Protein 2DQW (pdb70)

Nearest PDB structures (foldseek):
  2dqw-assembly1_A  TM=1.004E+00  e=1.403E-51  Thermus thermophilus HB8
  2dzb-assembly1_A  TM=1.001E+00  e=1.420E-49  Thermus thermophilus
  2dza-assembly1_A  TM=9.968E-01  e=5.508E-48  Thermus thermophilus HB8
  2dza-assembly1_B  TM=9.885E-01  e=6.063E-47  Thermus thermophilus HB8
  2dqw-assembly1_B  TM=9.694E-01  e=1.545E-45  Thermus thermophilus HB8

Solvent-accessible surface area: 20289 Å² total; per-residue (Å²): 159,192,54,1,89,0,62,93,88,63,31,48,11,93,92,0,34,0,1,0,26,12,83,40,46,145,201,8,40,106,85,0,127,79,0,50,91,49,20,8,26,0,0,5,0,6,8,101,119,76,15,66,166,89,0,34,80,16,0,108,26,0,29,90,46,47,24,14,0,0,0,16,0,85,68,11,71,0,0,56,47,0,0,126,67,16,0,14,2,1,1,4,10,20,0,1,74,45,89,142,2,0,43,10,0,27,163,45,27,0,0,0,0,0,16,7,0,30,32,54,63,76,93,53,10,110,58,85,8,197,34,234,64,10,1,46,68,0,56,63,41,0,50,33,19,0,135,78,0,72,105,48,45,5,63,36,1,1,0,2,0,1,3,40,47,1,9,76,57,118,22,6,21,29,1,0,108,93,0,62,48,0,42,82,46,68,35,22,7,0,0,7,0,7,76,56,182,3,0,8,85,32,15,68,16,165,70,71,56,110,24,29,26,1,1,1,0,0,0,2,4,0,7,36,52,25,0,80,2,0,28,0,55,37,0,144,6,3,41,21,0,2,25,0,3,42,24,4,109,86,179,62,0,91,0,79,81,89,62,32,75,16,116,90,0,34,0,1,0,16,14,90,19,58,160,109,162,225,9,42,114,67,0,123,80,0,49,86,33,22,10,25,0,0,3,0,10,0,44,123,61,111,87,70,1,59,174,85,0,28,80,5,0,110,35,0,29,90,60,46,21,17,0,0,0,24,2,98,34,11,69,0,0,62,38,0,6,136,67,12,0,9,2,0,0,0,34,37,0,8,87,36,150,136,0,16,50,6,0,27,162,53,30,0,0,0,0,0,8,11,30,14,121,110,73,151,26,212,41,222,67,14,3,45,43,0,55,61,38,0,45,35,4,0,135,152,0,72,97,54,45,3,62,38,0,0,0,2,0,1,2,41,66,12,15,95,52,114,21,3,24,30,0,1,98,94,0,61,49,0,15,80,41,43,32,10,8,1,0,7,0,10,86,63,187,3,0,8,80,31,15,68,16,169,57,68,63,104,24,28,28,1,2,2,0,0,0,2,6,0,9,33,53,21,1,78,1,0,36,0,48,48,0,132,0,4,42,20,0,1,28,0,2,61,27,8,138

CATH classification: 3.20.20.20

Secondary structure (DSSP, 8-state):
--EEE-SSSEEE-SS-EEEEEEE-----HHHHHHHHHHT-SEEEEE----HHHHHHHHHHHHHTT-S-EEEE-S-HHHHHHHHHHT-SEEE-SS-S--HHHHHHHHHHT-EEEEE--SSS-TTTGGGG---SSHHHHHHHHHHHHHHHHHHTT-S-EEEE--TTSS--HHHHHHHHHTHHHHHTTSS-BEE--TT-HHHHHHHT--SGGG-HHHHHHHHHHHHHTT--EEEES-HHHHHHHHHHHHHH--/-EEE-SS-EEE-SS-EEEEEEE----TTTHHHHHHHHHHT-SEEEEE-----S-GGGTSHHHHHHHHTT-S-EEEE-S-HHHHHHHHTTT--EEEETTTT--HHHHHHHHHHT-EEEEE----------SSHHHHHHHHHHHHHHHHHHTT-S-EEEE--TTSS--HHHHHHHHHTHHHHHTTSS-BEE--TT-HHHHHHHT-S-GGG-HHHHHHHHHHHHHTT--EEEES-HHHHHHHHHHHHHH-

B-factor: mean 34.25, std 15.38, range [2.52, 78.81]

Radius of gyration: 25.98 Å; Cα contacts (8 Å, |Δi|>4): 1056; chains: 2; bounding box: 69×55×66 Å

Sequence (497 aa):
VRTLWLRDRALDLDRVRLLGVLNLTPRALERAREMVAEGADILDLGAEEEEKRRLLPVLEAVLSLGVPVSVDTRKPEVAEEALKLGAHLLNDVTGLRDERMVALAARHGVAAVVMHMPVPDPATMMAHARYRDVVAEVKAFLEAQARRALSAGVPQVVLDPGFGFGKLLEHNLALLRRLDEIVALGHPVLVGLSRKRTIGELSGVEDPAQRVHGSVAAHLFAVMKGVRLLRVHDVRAHREALGVWEALYGRTLWLRDRALDLDRVRLLGVLNLTPPERALERAREMVAEGADILDLGAESPVEEEKRRLLPVLEAVLSLGVPVSVDTRKPEVAEEALKLGAHLLNDVTGLRDERMVALAARHGVAAVVMHMPVPAHARYRDVVAEVKAFLEAQARRALSAGVPQVVLDPGFGFGKLLEHNLALLRRLDEIVALGHPVLVGLSRKRTIGELSGVEDPAQRVHGSVAAHLFAVMKGVRLLRVHDVRAHREALGVWEALY

Organism: Thermus thermophilus (strain ATCC 27634 / DSM 579 / HB8) (NCBI:txid300852)

InterPro domains:
  IPR000489 Pterin-binding domain [PF00809] (33-270)
  IPR000489 Pterin-binding domain [PS00792] (31-46)
  IPR000489 Pterin-binding domain [PS00793] (65-78)
  IPR000489 Pterin-binding domain [PS50972] (29-280)
  IPR006390 Dihydropteroate synthase domain [TIGR01496] (32-285)
  IPR006390 Dihydropteroate synthase domain [cd00739] (29-283)
  IPR011005 Dihydropteroate synthase-like superfamily [G3DSA:3.20.20.20] (1-294)
  IPR011005 Dihydropteroate synthase-like superfamily [SSF51717] (20-287)
  IPR045031 Dihydropteroate synthase-like [PTHR20941] (27-286)

Foldseek 3Di:
DDWFFFLPDIHDLPAFAEAAEDEQEPCSLVVLVVLVVLHHQEYEYEDPVVRQVRGVVNLLSSVVVVGAYEYEDADLVNVLSSLVSPHGEYEYQFQLPDVSNLLSQQVSQHEYEGEDFQGSDQVCLLVVADDPQLQVVLLVSQLVSQVVSVVNRRPAYEYEPHPQHSHDLVNNVVCLVQVLVSVVSPGAYEYECQLHPNQCVVVVPDDSVPRVVSRLVSVLSSVVSPHRYYYYHPSNSNVVSSVVSVVPVD/DWFFFLPDIHDLPAFAEAAEQELEPPPVRLVVLVVLVVLHHQEYEYEYPCDDPVSLVSPVVSLLSNVVVVHAYEYEDQDLVSVLSSLVSPHGEYEHQQQPPDVSNLLSQQVSQHEYEGEDAVNVHALDDPQLQVVLLVSQLVSQVVSVVNRRPAYEYEPHPPHNHDLVSNVVCLVVVLVSVVSPGAYEYECQLHPNQCVVVVPPDSVPSPVSRLVSVLSSVVSPHRYYYYHPSNSNVVSSVVSVVPD

Structure (mmCIF, N/CA/C/O backbone):
data_2DQW
#
_entry.id   2DQW
#
_cell.length_a   109.994
_cell.length_b   109.994
_cell.length_c   88.321
_cell.angle_alpha   90.00
_cell.angle_beta   90.00
_cell.angle_gamma   120.00
#
_symmetry.space_group_name_H-M   'P 65'
#
loop_
_entity.id
_entity.type
_entity.pdbx_description
1 polymer 'Dihydropteroate synthase'
2 water water
#
loop_
_atom_site.group_PDB
_atom_site.id
_atom_site.type_symbol
_atom_site.label_atom_id
_atom_site.label_alt_id
_atom_site.label_comp_id
_atom_site.label_asym_id
_atom_site.label_entity_id
_atom_site.label_seq_id
_atom_site.pdbx_PDB_ins_code
_atom_site.Cartn_x
_atom_site.Cartn_y
_atom_site.Cartn_z
_atom_site.occupancy
_atom_site.B_iso_or_equiv
_atom_site.auth_seq_id
_atom_site.auth_comp_id
_atom_site.auth_asym_id
_atom_site.auth_atom_id
_atom_site.pdbx_PDB_model_num
ATOM 1 N N . VAL A 1 14 ? 37.229 47.892 -15.897 1.00 48.92 14 VAL A N 1
ATOM 2 C CA . VAL A 1 14 ? 36.255 46.935 -15.301 1.00 47.82 14 VAL A CA 1
ATOM 3 C C . VAL A 1 14 ? 36.765 45.505 -15.416 1.00 46.42 14 VAL A C 1
ATOM 4 O O . VAL A 1 14 ? 37.515 45.173 -16.333 1.00 47.73 14 VAL A O 1
ATOM 8 N N . ARG A 1 15 ? 36.365 44.662 -14.471 1.00 43.66 15 ARG A N 1
ATOM 9 C CA . ARG A 1 15 ? 36.777 43.266 -14.476 1.00 39.64 15 ARG A CA 1
ATOM 10 C C . ARG A 1 15 ? 35.926 42.491 -15.488 1.00 34.93 15 ARG A C 1
ATOM 11 O O . ARG A 1 15 ? 34.703 42.633 -15.519 1.00 32.59 15 ARG A O 1
ATOM 19 N N . THR A 1 16 ? 36.571 41.676 -16.319 1.00 30.41 16 THR A N 1
ATOM 20 C CA . THR A 1 16 ? 35.850 40.894 -17.321 1.00 27.05 16 THR A CA 1
ATOM 21 C C . THR A 1 16 ? 36.376 39.474 -17.478 1.00 24.63 16 THR A C 1
ATOM 22 O O . THR A 1 16 ? 37.459 39.140 -17.001 1.00 25.74 16 THR A O 1
ATOM 26 N N . LEU A 1 17 ? 35.586 38.647 -18.154 1.00 21.95 17 LEU A N 1
ATOM 27 C CA . LEU A 1 17 ? 35.958 37.266 -18.434 1.00 22.15 17 LEU A CA 1
ATOM 28 C C . LEU A 1 17 ? 36.044 37.102 -19.948 1.00 22.71 17 LEU A C 1
ATOM 29 O O . LEU A 1 17 ? 35.078 37.364 -20.671 1.00 21.97 17 LEU A O 1
ATOM 34 N N . TRP A 1 18 ? 37.205 36.678 -20.429 1.00 22.14 18 TRP A N 1
ATOM 35 C CA . TRP A 1 18 ? 37.402 36.473 -21.856 1.00 22.30 18 TRP A CA 1
ATOM 36 C C . TRP A 1 18 ? 36.724 35.187 -22.305 1.00 22.40 18 TRP A C 1
ATOM 37 O O . TRP A 1 18 ? 36.950 34.121 -21.725 1.00 22.96 18 TRP A O 1
ATOM 48 N N . LEU A 1 19 ? 35.888 35.286 -23.334 1.00 20.03 19 LEU A N 1
ATOM 49 C CA . LEU A 1 19 ? 35.190 34.119 -23.842 1.00 20.67 19 LEU A CA 1
ATOM 50 C C . LEU A 1 19 ? 35.356 33.915 -25.347 1.00 22.64 19 LEU A C 1
ATOM 51 O O . LEU A 1 19 ? 34.400 34.017 -26.116 1.00 22.38 19 LEU A O 1
ATOM 56 N N . ARG A 1 20 ? 36.597 33.634 -25.738 1.00 24.39 20 ARG A N 1
ATOM 57 C CA . ARG A 1 20 ? 36.986 33.350 -27.118 1.00 24.32 20 ARG A CA 1
ATOM 58 C C . ARG A 1 20 ? 36.872 34.473 -28.142 1.00 25.80 20 ARG A C 1
ATOM 59 O O . ARG A 1 20 ? 37.840 34.769 -28.845 1.00 26.05 20 ARG A O 1
ATOM 67 N N . ASP A 1 21 ? 35.698 35.085 -28.242 1.00 25.42 21 ASP A N 1
ATOM 68 C CA . ASP A 1 21 ? 35.503 36.165 -29.209 1.00 25.88 21 ASP A CA 1
ATOM 69 C C . ASP A 1 21 ? 34.731 37.350 -28.651 1.00 26.81 21 ASP A C 1
ATOM 70 O O . ASP A 1 21 ? 34.216 38.184 -29.402 1.00 26.48 21 ASP A O 1
ATOM 75 N N . ARG A 1 22 ? 34.662 37.432 -27.331 1.00 24.11 22 ARG A N 1
ATOM 76 C CA . ARG A 1 22 ? 33.949 38.516 -26.677 1.00 24.21 22 ARG A CA 1
ATOM 77 C C . ARG A 1 22 ? 34.357 38.519 -25.217 1.00 23.86 22 ARG A C 1
ATOM 78 O O . ARG A 1 22 ? 34.936 37.550 -24.725 1.00 23.38 22 ARG A O 1
ATOM 86 N N . ALA A 1 23 ? 34.063 39.609 -24.526 1.00 22.91 23 ALA A N 1
ATOM 87 C CA . ALA A 1 23 ? 34.373 39.699 -23.110 1.00 21.98 23 ALA A CA 1
ATOM 88 C C . ALA A 1 23 ? 33.050 39.802 -22.365 1.00 23.58 23 ALA A C 1
ATOM 89 O O . ALA A 1 23 ? 32.117 40.452 -22.830 1.00 24.48 23 ALA A O 1
ATOM 91 N N . LEU A 1 24 ? 32.964 39.130 -21.225 1.00 21.10 24 LEU A N 1
ATOM 92 C CA . LEU A 1 24 ? 31.756 39.165 -20.410 1.00 21.29 24 LEU A CA 1
ATOM 93 C C . LEU A 1 24 ? 32.064 39.997 -19.173 1.00 21.58 24 LEU A C 1
ATOM 94 O O . LEU A 1 24 ? 33.012 39.715 -18.445 1.00 20.58 24 LEU A O 1
ATOM 99 N N . ASP A 1 25 ? 31.262 41.028 -18.929 1.00 22.77 25 ASP A N 1
ATOM 100 C CA . ASP A 1 25 ? 31.499 41.898 -17.788 1.00 25.54 25 ASP A CA 1
ATOM 101 C C . ASP A 1 25 ? 31.162 41.215 -16.467 1.00 23.04 25 ASP A C 1
ATOM 102 O O . ASP A 1 25 ? 30.114 40.586 -16.334 1.00 24.35 25 ASP A O 1
ATOM 107 N N . LEU A 1 26 ? 32.063 41.338 -15.501 1.00 21.36 26 LEU A N 1
ATOM 108 C CA . LEU A 1 26 ? 31.859 40.732 -14.190 1.00 20.57 26 LEU A CA 1
ATOM 109 C C . LEU A 1 26 ? 31.428 41.793 -13.178 1.00 21.13 26 LEU A C 1
ATOM 110 O O . LEU A 1 26 ? 31.770 41.725 -11.996 1.00 23.59 26 LEU A O 1
ATOM 115 N N . ASP A 1 27 ? 30.669 42.769 -13.672 1.00 21.29 27 ASP A N 1
ATOM 116 C CA . ASP A 1 27 ? 30.136 43.869 -12.874 1.00 25.12 27 ASP A CA 1
ATOM 117 C C . ASP A 1 27 ? 28.993 43.336 -12.026 1.00 24.54 27 ASP A C 1
ATOM 118 O O . ASP A 1 27 ? 28.475 44.024 -11.144 1.00 26.49 27 ASP A O 1
ATOM 123 N N . ARG A 1 28 ? 28.589 42.111 -12.334 1.00 21.65 28 ARG A N 1
ATOM 124 C CA . ARG A 1 28 ? 27.530 41.435 -11.607 1.00 19.95 28 ARG A CA 1
ATOM 125 C C . ARG A 1 28 ? 27.844 39.955 -11.731 1.00 17.96 28 ARG A C 1
ATOM 126 O O . ARG A 1 28 ? 28.609 39.542 -12.604 1.00 18.01 28 ARG A O 1
ATOM 134 N N . VAL A 1 29 ? 27.263 39.162 -10.848 1.00 14.97 29 VAL A N 1
ATOM 135 C CA . VAL A 1 29 ? 27.498 37.728 -10.855 1.00 14.12 29 VAL A CA 1
ATOM 136 C C . VAL A 1 29 ? 27.019 37.053 -12.135 1.00 13.95 29 VAL A C 1
ATOM 137 O O . VAL A 1 29 ? 25.907 37.302 -12.605 1.00 15.13 29 VAL A O 1
ATOM 141 N N . ARG A 1 30 ? 27.863 36.188 -12.694 1.00 13.63 30 ARG A N 1
ATOM 142 C CA . ARG A 1 30 ? 27.529 35.460 -13.908 1.00 15.02 30 ARG A CA 1
ATOM 143 C C . ARG A 1 30 ? 27.396 33.984 -13.574 1.00 15.71 30 ARG A C 1
ATOM 144 O O . ARG A 1 30 ? 28.130 33.456 -12.734 1.00 16.73 30 ARG A O 1
ATOM 152 N N . LEU A 1 31 ? 26.458 33.322 -14.239 1.00 15.57 31 LEU A N 1
ATOM 153 C CA . LEU A 1 31 ? 26.185 31.918 -13.976 1.00 14.45 31 LEU A CA 1
ATOM 154 C C . LEU A 1 31 ? 26.563 30.957 -15.086 1.00 16.87 31 LEU A C 1
ATOM 155 O O . LEU A 1 31 ? 26.265 31.193 -16.255 1.00 16.91 31 LEU A O 1
ATOM 160 N N . LEU A 1 32 ? 27.227 29.871 -14.703 1.00 15.94 32 LEU A N 1
ATOM 161 C CA . LEU A 1 32 ? 27.578 28.815 -15.641 1.00 16.54 32 LEU A CA 1
ATOM 162 C C . LEU A 1 32 ? 26.558 27.732 -15.336 1.00 16.91 32 LEU A C 1
ATOM 163 O O . LEU A 1 32 ? 26.628 27.098 -14.281 1.00 18.67 32 LEU A O 1
ATOM 168 N N . GLY A 1 33 ? 25.606 27.541 -16.242 1.00 17.15 33 GLY A N 1
ATOM 169 C CA . GLY A 1 33 ? 24.574 26.540 -16.045 1.00 18.40 33 GLY A CA 1
ATOM 170 C C . GLY A 1 33 ? 25.069 25.165 -16.439 1.00 19.78 33 GLY A C 1
ATOM 171 O O . GLY A 1 33 ? 25.546 24.967 -17.557 1.00 20.73 33 GLY A O 1
ATOM 172 N N . VAL A 1 34 ? 24.945 24.206 -15.529 1.00 20.06 34 VAL A N 1
ATOM 173 C CA . VAL A 1 34 ? 25.411 22.851 -15.792 1.00 23.31 34 VAL A CA 1
ATOM 174 C C . VAL A 1 34 ? 24.481 22.000 -16.642 1.00 27.50 34 VAL A C 1
ATOM 175 O O . VAL A 1 34 ? 23.281 21.884 -16.366 1.00 24.40 34 VAL A O 1
ATOM 179 N N . LEU A 1 35 ? 25.063 21.400 -17.675 1.00 31.60 35 LEU A N 1
ATOM 180 C CA . LEU A 1 35 ? 24.345 20.515 -18.580 1.00 38.11 35 LEU A CA 1
ATOM 181 C C . LEU A 1 35 ? 25.196 19.248 -18.657 1.00 40.85 35 LEU A C 1
ATOM 182 O O . LEU A 1 35 ? 26.115 19.150 -19.471 1.00 41.32 35 LEU A O 1
ATOM 187 N N . ASN A 1 36 ? 24.901 18.287 -17.786 1.00 44.72 36 ASN A N 1
ATOM 188 C CA . ASN A 1 36 ? 25.648 17.035 -17.750 1.00 48.09 36 ASN A CA 1
ATOM 189 C C . ASN A 1 36 ? 25.063 16.024 -18.730 1.00 50.31 36 ASN A C 1
ATOM 190 O O . ASN A 1 36 ? 23.860 15.761 -18.722 1.00 50.76 36 ASN A O 1
ATOM 195 N N . LEU A 1 37 ? 25.923 15.460 -19.572 1.00 52.08 37 LEU A N 1
ATOM 196 C CA . LEU A 1 37 ? 25.493 14.492 -20.575 1.00 54.43 37 LEU A CA 1
ATOM 197 C C . LEU A 1 37 ? 26.031 13.086 -20.319 1.00 55.85 37 LEU A C 1
ATOM 198 O O . LEU A 1 37 ? 26.358 12.358 -21.256 1.00 56.10 37 LEU A O 1
ATOM 203 N N . THR A 1 38 ? 26.115 12.708 -19.048 1.00 57.45 38 THR A N 1
ATOM 204 C CA . THR A 1 38 ? 26.607 11.386 -18.674 1.00 59.32 38 THR A CA 1
ATOM 205 C C . THR A 1 38 ? 25.436 10.496 -18.259 1.00 60.31 38 THR A C 1
ATOM 206 O O . THR A 1 38 ? 24.331 10.984 -18.020 1.00 60.30 38 THR A O 1
ATOM 210 N N . PRO A 1 39 ? 25.664 9.174 -18.174 1.00 61.46 39 PRO A N 1
ATOM 211 C CA . PRO A 1 39 ? 24.615 8.226 -17.784 1.00 62.23 39 PRO A CA 1
ATOM 212 C C . PRO A 1 39 ? 23.898 8.628 -16.496 1.00 62.76 39 PRO A C 1
ATOM 213 O O . PRO A 1 39 ? 24.244 8.166 -15.407 1.00 63.17 39 PRO A O 1
ATOM 217 N N . ARG A 1 53 ? 15.965 16.182 -26.781 1.00 62.49 53 ARG A N 1
ATOM 218 C CA . ARG A 1 53 ? 17.006 17.112 -27.194 1.00 62.21 53 ARG A CA 1
ATOM 219 C C . ARG A 1 53 ? 17.835 17.635 -26.030 1.00 62.27 53 ARG A C 1
ATOM 220 O O . ARG A 1 53 ? 17.528 17.389 -24.863 1.00 63.14 53 ARG A O 1
ATOM 228 N N . ALA A 1 54 ? 18.901 18.347 -26.373 1.00 61.96 54 ALA A N 1
ATOM 229 C CA . ALA A 1 54 ? 19.795 18.958 -25.400 1.00 61.30 54 ALA A CA 1
ATOM 230 C C . ALA A 1 54 ? 19.713 20.438 -25.727 1.00 61.12 54 ALA A C 1
ATOM 231 O O . ALA A 1 54 ? 20.059 21.300 -24.919 1.00 61.23 54 ALA A O 1
ATOM 233 N N . LEU A 1 55 ? 19.240 20.707 -26.939 1.00 60.56 55 LEU A N 1
ATOM 234 C CA . LEU A 1 55 ? 19.063 22.060 -27.439 1.00 60.02 55 LEU A CA 1
ATOM 235 C C . LEU A 1 55 ? 17.946 22.694 -26.620 1.00 59.33 55 LEU A C 1
ATOM 236 O O . LEU A 1 55 ? 17.993 23.877 -26.290 1.00 59.26 55 LEU A O 1
ATOM 241 N N . GLU A 1 56 ? 16.945 21.881 -26.291 1.00 58.32 56 GLU A N 1
ATOM 242 C CA . GLU A 1 56 ? 15.799 22.327 -25.505 1.00 57.29 56 GLU A CA 1
ATOM 243 C C . GLU A 1 56 ? 16.228 22.792 -24.117 1.00 54.98 56 GLU A C 1
ATOM 244 O O . GLU A 1 56 ? 16.006 23.945 -23.746 1.00 54.50 56 GLU A O 1
ATOM 250 N N . ARG A 1 57 ? 16.837 21.888 -23.355 1.00 52.39 57 ARG A N 1
ATOM 251 C CA . ARG A 1 57 ? 17.300 22.209 -22.010 1.00 50.42 57 ARG A CA 1
ATOM 252 C C . ARG A 1 57 ? 18.228 23.417 -22.040 1.00 48.41 57 ARG A C 1
ATOM 253 O O . ARG A 1 57 ? 18.193 24.258 -21.142 1.00 47.84 57 ARG A O 1
ATOM 261 N N . ALA A 1 58 ? 19.059 23.496 -23.076 1.00 46.25 58 ALA A N 1
ATOM 262 C CA . ALA A 1 58 ? 19.983 24.611 -23.222 1.00 43.52 58 ALA A CA 1
ATOM 263 C C . ALA A 1 58 ? 19.160 25.880 -23.379 1.00 42.86 58 ALA A C 1
ATOM 264 O O . ALA A 1 58 ? 19.469 26.913 -22.783 1.00 40.70 58 ALA A O 1
ATOM 266 N N . ARG A 1 59 ? 18.106 25.792 -24.187 1.00 41.00 59 ARG A N 1
ATOM 267 C CA . ARG A 1 59 ? 17.218 26.924 -24.416 1.00 41.20 59 ARG A CA 1
ATOM 268 C C . ARG A 1 59 ? 16.592 27.336 -23.088 1.00 38.57 59 ARG A C 1
ATOM 269 O O . ARG A 1 59 ? 16.470 28.524 -22.793 1.00 38.22 59 ARG A O 1
ATOM 277 N N . GLU A 1 60 ? 16.199 26.342 -22.297 1.00 36.87 60 GLU A N 1
ATOM 278 C CA . GLU A 1 60 ? 15.582 26.588 -20.999 1.00 35.96 60 GLU A CA 1
ATOM 279 C C . GLU A 1 60 ? 16.545 27.311 -20.067 1.00 33.18 60 GLU A C 1
ATOM 280 O O . GLU A 1 60 ? 16.189 28.322 -19.464 1.00 30.82 60 GLU A O 1
ATOM 286 N N . MET A 1 61 ? 17.762 26.789 -19.945 1.00 31.18 61 MET A N 1
ATOM 287 C CA . MET A 1 61 ? 18.749 27.410 -19.070 1.00 28.75 61 MET A CA 1
ATOM 288 C C . MET A 1 61 ? 19.098 28.831 -19.493 1.00 26.16 61 MET A C 1
ATOM 289 O O . MET A 1 61 ? 19.296 29.700 -18.646 1.00 22.42 61 MET A O 1
ATOM 294 N N . VAL A 1 62 ? 19.179 29.074 -20.797 1.00 25.48 62 VAL A N 1
ATOM 295 C CA . VAL A 1 62 ? 19.484 30.419 -21.269 1.00 25.76 62 VAL A CA 1
ATOM 296 C C . VAL A 1 62 ? 18.337 31.346 -20.872 1.00 25.67 62 VAL A C 1
ATOM 297 O O . VAL A 1 62 ? 18.556 32.470 -20.411 1.00 25.73 62 VAL A O 1
ATOM 301 N N . ALA A 1 63 ? 17.110 30.859 -21.036 1.00 26.45 63 ALA A N 1
ATOM 302 C CA . ALA A 1 63 ? 15.927 31.637 -20.686 1.00 25.56 63 ALA A CA 1
ATOM 303 C C . ALA A 1 63 ? 15.890 31.898 -19.185 1.00 24.88 63 ALA A C 1
ATOM 304 O O . ALA A 1 63 ? 15.383 32.925 -18.739 1.00 25.46 63 ALA A O 1
ATOM 306 N N . GLU A 1 64 ? 16.441 30.965 -18.413 1.00 24.15 64 GLU A N 1
ATOM 307 C CA . GLU A 1 64 ? 16.466 31.085 -16.959 1.00 24.10 64 GLU A CA 1
ATOM 308 C C . GLU A 1 64 ? 17.511 32.064 -16.434 1.00 22.13 64 GLU A C 1
ATOM 309 O O . GLU A 1 64 ? 17.469 32.441 -15.266 1.00 22.31 64 GLU A O 1
ATOM 315 N N . GLY A 1 65 ? 18.452 32.464 -17.283 1.00 22.08 65 GLY A N 1
ATOM 316 C CA . GLY A 1 65 ? 19.460 33.416 -16.851 1.00 21.02 65 GLY A CA 1
ATOM 317 C C . GLY A 1 65 ? 20.908 32.958 -16.891 1.00 18.97 65 GLY A C 1
ATOM 318 O O . GLY A 1 65 ? 21.781 33.640 -16.355 1.00 19.45 65 GLY A O 1
ATOM 319 N N . ALA A 1 66 ? 21.177 31.815 -17.516 1.00 17.88 66 ALA A N 1
ATOM 320 C CA . ALA A 1 66 ? 22.548 31.315 -17.599 1.00 16.66 66 ALA A CA 1
ATOM 321 C C . ALA A 1 66 ? 23.349 32.187 -18.562 1.00 18.38 66 ALA A C 1
ATOM 322 O O . ALA A 1 66 ? 22.891 32.481 -19.664 1.00 20.67 66 ALA A O 1
ATOM 324 N N . ASP A 1 67 ? 24.539 32.604 -18.139 1.00 17.54 67 ASP A N 1
ATOM 325 C CA . ASP A 1 67 ? 25.402 33.442 -18.965 1.00 17.95 67 ASP A CA 1
ATOM 326 C C . ASP A 1 67 ? 26.327 32.590 -19.817 1.00 19.84 67 ASP A C 1
ATOM 327 O O . ASP A 1 67 ? 26.753 32.996 -20.898 1.00 20.79 67 ASP A O 1
ATOM 332 N N . ILE A 1 68 ? 26.639 31.407 -19.304 1.00 18.38 68 ILE A N 1
ATOM 333 C CA . ILE A 1 68 ? 27.517 30.456 -19.976 1.00 17.91 68 ILE A CA 1
ATOM 334 C C . ILE A 1 68 ? 26.898 29.082 -19.779 1.00 19.55 68 ILE A C 1
ATOM 335 O O . ILE A 1 68 ? 26.318 28.812 -18.727 1.00 18.27 68 ILE A O 1
ATOM 340 N N . LEU A 1 69 ? 27.007 28.221 -20.787 1.00 19.20 69 LEU A N 1
ATOM 341 C CA . LEU A 1 69 ? 26.472 26.869 -20.676 1.00 22.14 69 LEU A CA 1
ATOM 342 C C . LEU A 1 69 ? 27.655 25.935 -20.482 1.00 23.57 69 LEU A C 1
ATOM 343 O O . LEU A 1 69 ? 28.568 25.901 -21.305 1.00 24.25 69 LEU A O 1
ATOM 348 N N . ASP A 1 70 ? 27.645 25.189 -19.382 1.00 24.55 70 ASP A N 1
ATOM 349 C CA . ASP A 1 70 ? 28.733 24.274 -19.070 1.00 24.88 70 ASP A CA 1
ATOM 350 C C . ASP A 1 70 ? 28.354 22.849 -19.455 1.00 25.86 70 ASP A C 1
ATOM 351 O O . ASP A 1 70 ? 27.446 22.260 -18.872 1.00 24.51 70 ASP A O 1
ATOM 356 N N . LEU A 1 71 ? 29.049 22.311 -20.454 1.00 25.24 71 LEU A N 1
ATOM 357 C CA . LEU A 1 71 ? 28.794 20.959 -20.936 1.00 27.43 71 LEU A CA 1
ATOM 358 C C . LEU A 1 71 ? 29.930 20.006 -20.588 1.00 29.66 71 LEU A C 1
ATOM 359 O O . LEU A 1 71 ? 31.092 20.263 -20.903 1.00 28.02 71 LEU A O 1
ATOM 364 N N . GLY A 1 72 ? 29.580 18.902 -19.937 1.00 33.11 72 GLY A N 1
ATOM 365 C CA . GLY A 1 72 ? 30.571 17.912 -19.557 1.00 37.51 72 GLY A CA 1
ATOM 366 C C . GLY A 1 72 ? 29.990 16.520 -19.691 1.00 40.63 72 GLY A C 1
ATOM 367 O O . GLY A 1 72 ? 28.858 16.277 -19.275 1.00 40.96 72 GLY A O 1
ATOM 368 N N . ALA A 1 73 ? 30.755 15.605 -20.276 1.00 43.93 73 ALA A N 1
ATOM 369 C CA . ALA A 1 73 ? 30.290 14.236 -20.464 1.00 47.76 73 ALA A CA 1
ATOM 370 C C . ALA A 1 73 ? 31.149 13.233 -19.699 1.00 49.82 73 ALA A C 1
ATOM 371 O O . ALA A 1 73 ? 31.197 12.053 -20.048 1.00 51.19 73 ALA A O 1
ATOM 373 N N . GLU A 1 74 ? 31.819 13.705 -18.653 1.00 52.54 74 GLU A N 1
ATOM 374 C CA . GLU A 1 74 ? 32.671 12.842 -17.842 1.00 55.02 74 GLU A CA 1
ATOM 375 C C . GLU A 1 74 ? 31.838 11.800 -17.098 1.00 55.65 74 GLU A C 1
ATOM 376 O O . GLU A 1 74 ? 31.997 11.604 -15.891 1.00 56.25 74 GLU A O 1
ATOM 382 N N . GLU A 1 86 ? 37.569 8.103 -27.631 1.00 63.93 86 GLU A N 1
ATOM 383 C CA . GLU A 1 86 ? 36.627 7.563 -26.655 1.00 63.93 86 GLU A CA 1
ATOM 384 C C . GLU A 1 86 ? 35.192 7.676 -27.123 1.00 63.53 86 GLU A C 1
ATOM 385 O O . GLU A 1 86 ? 34.911 8.040 -28.266 1.00 63.61 86 GLU A O 1
ATOM 391 N N . GLU A 1 87 ? 34.291 7.353 -26.204 1.00 63.37 87 GLU A N 1
ATOM 392 C CA . GLU A 1 87 ? 32.867 7.427 -26.450 1.00 62.80 87 GLU A CA 1
ATOM 393 C C . GLU A 1 87 ? 32.433 8.816 -25.981 1.00 62.20 87 GLU A C 1
ATOM 394 O O . GLU A 1 87 ? 31.354 9.296 -26.326 1.00 61.91 87 GLU A O 1
ATOM 400 N N . GLU A 1 88 ? 33.298 9.458 -25.198 1.00 61.82 88 GLU A N 1
ATOM 401 C CA . GLU A 1 88 ? 33.039 10.798 -24.669 1.00 61.29 88 GLU A CA 1
ATOM 402 C C . GLU A 1 88 ? 32.816 11.786 -25.816 1.00 60.83 88 GLU A C 1
ATOM 403 O O . GLU A 1 88 ? 32.147 12.807 -25.640 1.00 60.47 88 GLU A O 1
ATOM 409 N N . LYS A 1 89 ? 33.377 11.475 -26.984 1.00 59.79 89 LYS A N 1
ATOM 410 C CA . LYS A 1 89 ? 33.238 12.325 -28.164 1.00 59.07 89 LYS A CA 1
ATOM 411 C C . LYS A 1 89 ? 31.840 12.233 -28.778 1.00 58.48 89 LYS A C 1
ATOM 412 O O . LYS A 1 89 ? 31.177 13.254 -28.980 1.00 58.32 89 LYS A O 1
ATOM 418 N N . ARG A 1 90 ? 31.391 11.013 -29.060 1.00 58.06 90 ARG A N 1
ATOM 419 C CA . ARG A 1 90 ? 30.077 10.810 -29.660 1.00 57.54 90 ARG A CA 1
ATOM 420 C C . ARG A 1 90 ? 28.953 11.354 -28.781 1.00 56.36 90 ARG A C 1
ATOM 421 O O . ARG A 1 90 ? 27.897 11.744 -29.281 1.00 56.28 90 ARG A O 1
ATOM 429 N N . ARG A 1 91 ? 29.182 11.388 -27.473 1.00 54.75 91 ARG A N 1
ATOM 430 C CA . ARG A 1 91 ? 28.173 11.886 -26.544 1.00 53.20 91 ARG A CA 1
ATOM 431 C C . ARG A 1 91 ? 28.172 13.405 -26.412 1.00 51.17 91 ARG A C 1
ATOM 432 O O . ARG A 1 91 ? 27.117 14.024 -26.268 1.00 50.83 91 ARG A O 1
ATOM 440 N N . LEU A 1 92 ? 29.361 13.997 -26.455 1.00 48.69 92 LEU A N 1
ATOM 441 C CA . LEU A 1 92 ? 29.511 15.438 -26.305 1.00 46.38 92 LEU A CA 1
ATOM 442 C C . LEU A 1 92 ? 29.439 16.249 -27.596 1.00 45.50 92 LEU A C 1
ATOM 443 O O . LEU A 1 92 ? 28.594 17.133 -27.734 1.00 44.69 92 LEU A O 1
ATOM 448 N N . LEU A 1 93 ? 30.328 15.948 -28.537 1.00 44.75 93 LEU A N 1
ATOM 449 C CA . LEU A 1 93 ? 30.392 16.679 -29.800 1.00 44.58 93 LEU A CA 1
ATOM 450 C C . LEU A 1 93 ? 29.055 16.956 -30.491 1.00 43.34 93 LEU A C 1
ATOM 451 O O . LEU A 1 93 ? 28.747 18.106 -30.807 1.00 43.28 93 LEU A O 1
ATOM 456 N N . PRO A 1 94 ? 28.248 15.913 -30.746 1.00 42.71 94 PRO A N 1
ATOM 457 C CA . PRO A 1 94 ? 26.955 16.125 -31.407 1.00 41.84 94 PRO A CA 1
ATOM 458 C C . PRO A 1 94 ? 26.082 17.141 -30.673 1.00 41.30 94 PRO A C 1
ATOM 459 O O . PRO A 1 94 ? 25.408 17.965 -31.294 1.00 41.34 94 PRO A O 1
ATOM 463 N N . VAL A 1 95 ? 26.101 17.074 -29.346 1.00 39.55 95 VAL A N 1
ATOM 464 C CA . VAL A 1 95 ? 25.319 17.985 -28.521 1.00 38.37 95 VAL A CA 1
ATOM 465 C C . VAL A 1 95 ? 25.954 19.371 -28.504 1.00 36.63 95 VAL A C 1
ATOM 466 O O . VAL A 1 95 ? 25.265 20.380 -28.652 1.00 36.28 95 VAL A O 1
ATOM 470 N N . LEU A 1 96 ? 27.271 19.409 -28.323 1.00 36.31 96 LEU A N 1
ATOM 471 C CA . LEU A 1 96 ? 28.009 20.666 -28.283 1.00 34.90 96 LEU A CA 1
ATOM 472 C C . LEU A 1 96 ? 27.762 21.507 -29.530 1.00 35.89 96 LEU A C 1
ATOM 473 O O . LEU A 1 96 ? 27.588 22.721 -29.441 1.00 34.39 96 LEU A O 1
ATOM 478 N N . GLU A 1 97 ? 27.747 20.864 -30.693 1.00 36.58 97 GLU A N 1
ATOM 479 C CA . GLU A 1 97 ? 27.526 21.588 -31.937 1.00 37.63 97 GLU A CA 1
ATOM 480 C C . GLU A 1 97 ? 26.142 22.223 -31.965 1.00 36.53 97 GLU A C 1
ATOM 481 O O . GLU A 1 97 ? 25.991 23.378 -32.359 1.00 37.14 97 GLU A O 1
ATOM 487 N N . ALA A 1 98 ? 25.136 21.468 -31.535 1.00 36.18 98 ALA A N 1
ATOM 488 C CA . ALA A 1 98 ? 23.761 21.953 -31.510 1.00 36.34 98 ALA A CA 1
ATOM 489 C C . ALA A 1 98 ? 23.598 23.119 -30.537 1.00 35.67 98 ALA A C 1
ATOM 490 O O . ALA A 1 98 ? 23.009 24.148 -30.873 1.00 35.86 98 ALA A O 1
ATOM 492 N N . VAL A 1 99 ? 24.127 22.952 -29.330 1.00 34.93 99 VAL A N 1
ATOM 493 C CA . VAL A 1 99 ? 24.043 23.985 -28.304 1.00 33.77 99 VAL A CA 1
ATOM 494 C C . VAL A 1 99 ? 24.760 25.272 -28.712 1.00 34.27 99 VAL A C 1
ATOM 495 O O . VAL A 1 99 ? 24.295 26.371 -28.413 1.00 33.00 99 VAL A O 1
ATOM 499 N N . LEU A 1 100 ? 25.895 25.132 -29.389 1.00 34.58 100 LEU A N 1
ATOM 500 C CA . LEU A 1 100 ? 26.669 26.291 -29.827 1.00 35.17 100 LEU A CA 1
ATOM 501 C C . LEU A 1 100 ? 25.896 27.224 -30.753 1.00 36.20 100 LEU A C 1
ATOM 502 O O . LEU A 1 100 ? 26.188 28.418 -30.820 1.00 35.68 100 LEU A O 1
ATOM 507 N N . SER A 1 101 ? 24.909 26.685 -31.463 1.00 37.12 101 SER A N 1
ATOM 508 C CA . SER A 1 101 ? 24.120 27.490 -32.393 1.00 39.07 101 SER A CA 1
ATOM 509 C C . SER A 1 101 ? 23.248 28.541 -31.708 1.00 39.20 101 SER A C 1
ATOM 510 O O . SER A 1 101 ? 22.685 29.408 -32.374 1.00 39.63 101 SER A O 1
ATOM 513 N N . LEU A 1 102 ? 23.135 28.469 -30.384 1.00 39.34 102 LEU A N 1
ATOM 514 C CA . LEU A 1 102 ? 22.328 29.437 -29.643 1.00 38.73 102 LEU A CA 1
ATOM 515 C C . LEU A 1 102 ? 23.023 30.791 -29.539 1.00 37.84 102 LEU A C 1
ATOM 516 O O . LEU A 1 102 ? 22.384 31.806 -29.257 1.00 38.80 102 LEU A O 1
ATOM 521 N N . GLY A 1 103 ? 24.332 30.800 -29.763 1.00 36.47 103 GLY A N 1
ATOM 522 C CA . GLY A 1 103 ? 25.084 32.039 -29.689 1.00 35.52 103 GLY A CA 1
ATOM 523 C C . GLY A 1 103 ? 25.576 32.364 -28.291 1.00 34.54 103 GLY A C 1
ATOM 524 O O . GLY A 1 103 ? 26.243 33.377 -28.087 1.00 36.09 103 GLY A O 1
ATOM 525 N N . VAL A 1 104 ? 25.245 31.508 -27.326 1.00 31.90 104 VAL A N 1
ATOM 526 C CA . VAL A 1 104 ? 25.665 31.709 -25.940 1.00 29.27 104 VAL A CA 1
ATOM 527 C C . VAL A 1 104 ? 27.007 31.017 -25.703 1.00 27.05 104 VAL A C 1
ATOM 528 O O . VAL A 1 104 ? 27.270 29.950 -26.258 1.00 26.12 104 VAL A O 1
ATOM 532 N N . PRO A 1 105 ? 27.882 31.626 -24.890 1.00 25.05 105 PRO A N 1
ATOM 533 C CA . PRO A 1 105 ? 29.186 31.012 -24.625 1.00 24.15 105 PRO A CA 1
ATOM 534 C C . PRO A 1 105 ? 29.042 29.629 -24.004 1.00 25.18 105 PRO A C 1
ATOM 535 O O . PRO A 1 105 ? 28.184 29.404 -23.148 1.00 23.05 105 PRO A O 1
ATOM 539 N N . VAL A 1 106 ? 29.883 28.702 -24.448 1.00 24.13 106 VAL A N 1
ATOM 540 C CA . VAL A 1 106 ? 29.850 27.343 -23.934 1.00 25.67 106 VAL A CA 1
ATOM 541 C C . VAL A 1 106 ? 31.178 26.949 -23.302 1.00 24.67 106 VAL A C 1
ATOM 542 O O . VAL A 1 106 ? 32.247 27.164 -23.875 1.00 24.50 106 VAL A O 1
ATOM 546 N N . SER A 1 107 ? 31.098 26.393 -22.098 1.00 23.97 107 SER A N 1
ATOM 547 C CA . SER A 1 107 ? 32.277 25.931 -21.373 1.00 24.36 107 SER A CA 1
ATOM 548 C C . SER A 1 107 ? 32.267 24.414 -21.494 1.00 24.43 107 SER A C 1
ATOM 549 O O . SER A 1 107 ? 31.207 23.791 -21.410 1.00 25.70 107 SER A O 1
ATOM 552 N N . VAL A 1 108 ? 33.434 23.818 -21.710 1.00 25.20 108 VAL A N 1
ATOM 553 C CA . VAL A 1 108 ? 33.504 22.369 -21.835 1.00 25.69 108 VAL A CA 1
ATOM 554 C C . VAL A 1 108 ? 34.377 21.765 -20.744 1.00 26.12 108 VAL A C 1
ATOM 555 O O . VAL A 1 108 ? 35.475 22.242 -20.480 1.00 25.17 108 VAL A O 1
ATOM 559 N N . ASP A 1 109 ? 33.862 20.720 -20.104 1.00 28.00 109 ASP A N 1
ATOM 560 C CA . ASP A 1 109 ? 34.580 20.030 -19.038 1.00 31.89 109 ASP A CA 1
ATOM 561 C C . ASP A 1 109 ? 35.031 18.671 -19.563 1.00 32.47 109 ASP A C 1
ATOM 562 O O . ASP A 1 109 ? 34.204 17.864 -19.977 1.00 32.17 109 ASP A O 1
ATOM 567 N N . THR A 1 110 ? 36.337 18.421 -19.548 1.00 35.29 110 THR A N 1
ATOM 568 C CA . THR A 1 110 ? 36.869 17.147 -20.026 1.00 38.19 110 THR A CA 1
ATOM 569 C C . THR A 1 110 ? 38.324 16.962 -19.599 1.00 40.21 110 THR A C 1
ATOM 570 O O . THR A 1 110 ? 39.071 17.933 -19.475 1.00 40.40 110 THR A O 1
ATOM 574 N N . ARG A 1 111 ? 38.721 15.713 -19.366 1.00 42.70 111 ARG A N 1
ATOM 575 C CA . ARG A 1 111 ? 40.092 15.412 -18.959 1.00 45.86 111 ARG A CA 1
ATOM 576 C C . ARG A 1 111 ? 40.945 15.033 -20.167 1.00 46.74 111 ARG A C 1
ATOM 577 O O . ARG A 1 111 ? 42.174 15.103 -20.122 1.00 47.47 111 ARG A O 1
ATOM 585 N N . LYS A 1 112 ? 40.281 14.634 -21.245 1.00 48.00 112 LYS A N 1
ATOM 586 C CA . LYS A 1 112 ? 40.959 14.199 -22.461 1.00 48.25 112 LYS A CA 1
ATOM 587 C C . LYS A 1 112 ? 41.196 15.308 -23.487 1.00 48.00 112 LYS A C 1
ATOM 588 O O . LYS A 1 112 ? 40.252 15.926 -23.979 1.00 47.94 112 LYS A O 1
ATOM 594 N N . PRO A 1 113 ? 42.472 15.568 -23.828 1.00 47.76 113 PRO A N 1
ATOM 595 C CA . PRO A 1 113 ? 42.833 16.605 -24.801 1.00 47.10 113 PRO A CA 1
ATOM 596 C C . PRO A 1 113 ? 42.190 16.365 -26.164 1.00 46.77 113 PRO A C 1
ATOM 597 O O . PRO A 1 113 ? 41.863 17.310 -26.881 1.00 45.97 113 PRO A O 1
ATOM 601 N N . GLU A 1 114 ? 42.018 15.094 -26.515 1.00 46.46 114 GLU A N 1
ATOM 602 C CA . GLU A 1 114 ? 41.415 14.724 -27.789 1.00 46.75 114 GLU A CA 1
ATOM 603 C C . GLU A 1 114 ? 40.008 15.298 -27.889 1.00 45.98 114 GLU A C 1
ATOM 604 O O . GLU A 1 114 ? 39.599 15.787 -28.942 1.00 45.38 114 GLU A O 1
ATOM 610 N N . VAL A 1 115 ? 39.270 15.231 -26.784 1.00 45.05 115 VAL A N 1
ATOM 611 C CA . VAL A 1 115 ? 37.907 15.744 -26.736 1.00 43.81 115 VAL A CA 1
ATOM 612 C C . VAL A 1 115 ? 37.922 17.267 -26.673 1.00 42.28 115 VAL A C 1
ATOM 613 O O . VAL A 1 115 ? 37.104 17.934 -27.306 1.00 41.57 115 VAL A O 1
ATOM 617 N N . ALA A 1 116 ? 38.859 17.808 -25.903 1.00 41.19 116 ALA A N 1
ATOM 618 C CA . ALA A 1 116 ? 38.990 19.250 -25.749 1.00 40.59 116 ALA A CA 1
ATOM 619 C C . ALA A 1 116 ? 39.295 19.914 -27.085 1.00 40.79 116 ALA A C 1
ATOM 620 O O . ALA A 1 116 ? 38.717 20.946 -27.419 1.00 39.93 116 ALA A O 1
ATOM 622 N N . GLU A 1 117 ? 40.204 19.318 -27.851 1.00 41.01 117 GLU A N 1
ATOM 623 C CA . GLU A 1 117 ? 40.573 19.880 -29.144 1.00 41.42 117 GLU A CA 1
ATOM 624 C C . GLU A 1 117 ? 39.395 19.910 -30.109 1.00 40.59 117 GLU A C 1
ATOM 625 O O . GLU A 1 117 ? 39.190 20.901 -30.811 1.00 40.87 117 GLU A O 1
ATOM 631 N N . GLU A 1 118 ? 38.621 18.830 -30.145 1.00 39.43 118 GLU A N 1
ATOM 632 C CA . GLU A 1 118 ? 37.465 18.771 -31.029 1.00 39.75 118 GLU A CA 1
ATOM 633 C C . GLU A 1 118 ? 36.394 19.754 -30.571 1.00 38.39 118 GLU A C 1
ATOM 634 O O . GLU A 1 118 ? 35.679 20.334 -31.389 1.00 37.98 118 GLU A O 1
ATOM 640 N N . ALA A 1 119 ? 36.288 19.941 -29.259 1.00 36.73 119 ALA A N 1
ATOM 641 C CA . ALA A 1 119 ? 35.306 20.867 -28.709 1.00 34.97 119 ALA A CA 1
ATOM 642 C C . ALA A 1 119 ? 35.715 22.298 -29.035 1.00 33.49 119 ALA A C 1
ATOM 643 O O . ALA A 1 119 ? 34.875 23.126 -29.381 1.00 33.49 119 ALA A O 1
ATOM 645 N N . LEU A 1 120 ? 37.007 22.586 -28.923 1.00 33.50 120 LEU A N 1
ATOM 646 C CA . LEU A 1 120 ? 37.510 23.923 -29.216 1.00 34.22 120 LEU A CA 1
ATOM 647 C C . LEU A 1 120 ? 37.436 24.203 -30.711 1.00 34.58 120 LEU A C 1
ATOM 648 O O . LEU A 1 120 ? 37.135 25.320 -31.129 1.00 32.99 120 LEU A O 1
ATOM 653 N N . LYS A 1 121 ? 37.707 23.184 -31.518 1.00 35.76 121 LYS A N 1
ATOM 654 C CA . LYS A 1 121 ? 37.646 23.348 -32.964 1.00 36.95 121 LYS A CA 1
ATOM 655 C C . LYS A 1 121 ? 36.205 23.615 -33.393 1.00 37.21 121 LYS A C 1
ATOM 656 O O . LYS A 1 121 ? 35.961 24.253 -34.417 1.00 37.31 121 LYS A O 1
ATOM 662 N N . LEU A 1 122 ? 35.252 23.131 -32.602 1.00 36.42 122 LEU A N 1
ATOM 663 C CA . LEU A 1 122 ? 33.843 23.345 -32.902 1.00 35.84 122 LEU A CA 1
ATOM 664 C C . LEU A 1 122 ? 33.415 24.751 -32.491 1.00 34.76 122 LEU A C 1
ATOM 665 O O . LEU A 1 122 ? 32.415 25.272 -32.988 1.00 34.51 122 LEU A O 1
ATOM 670 N N . GLY A 1 123 ? 34.170 25.361 -31.581 1.00 33.72 123 GLY A N 1
ATOM 671 C CA . GLY A 1 123 ? 33.845 26.709 -31.151 1.00 31.31 123 GLY A CA 1
ATOM 672 C C . GLY A 1 123 ? 33.637 26.969 -29.666 1.00 31.11 123 GLY A C 1
ATOM 673 O O . GLY A 1 123 ? 33.238 28.075 -29.304 1.00 30.18 123 GLY A O 1
ATOM 674 N N . ALA A 1 124 ? 33.896 25.983 -28.807 1.00 29.60 124 ALA A N 1
ATOM 675 C CA . ALA A 1 124 ? 33.722 26.175 -27.362 1.00 27.54 124 ALA A CA 1
ATOM 676 C C . ALA A 1 124 ? 34.469 27.428 -26.899 1.00 26.86 124 ALA A C 1
ATOM 677 O O . ALA A 1 124 ? 35.563 27.722 -27.381 1.00 27.17 124 ALA A O 1
ATOM 679 N N . HIS A 1 125 ? 33.890 28.148 -25.939 1.00 24.72 125 HIS A N 1
ATOM 680 C CA . HIS A 1 125 ? 34.480 29.394 -25.458 1.00 23.69 125 HIS A CA 1
ATOM 681 C C . HIS A 1 125 ? 35.333 29.353 -24.197 1.00 23.16 125 HIS A C 1
ATOM 682 O O . HIS A 1 125 ? 36.085 30.285 -23.936 1.00 22.54 125 HIS A O 1
ATOM 689 N N . LEU A 1 126 ? 35.210 28.293 -23.406 1.00 22.05 126 LEU A N 1
ATOM 690 C CA . LEU A 1 126 ? 35.980 28.193 -22.171 1.00 23.09 126 LEU A CA 1
ATOM 691 C C . LEU A 1 126 ? 36.372 26.745 -21.927 1.00 23.06 126 LEU A C 1
ATOM 692 O O . LEU A 1 126 ? 35.562 25.837 -22.104 1.00 24.91 126 LEU A O 1
ATOM 697 N N . LEU A 1 127 ? 37.621 26.535 -21.531 1.00 24.20 127 LEU A N 1
ATOM 698 C CA . LEU A 1 127 ? 38.105 25.189 -21.261 1.00 26.50 127 LEU A CA 1
ATOM 699 C C . LEU A 1 127 ? 38.130 24.971 -19.756 1.00 27.04 127 LEU A C 1
ATOM 700 O O . LEU A 1 127 ? 38.943 25.561 -19.052 1.00 27.27 127 LEU A O 1
ATOM 705 N N . ASN A 1 128 ? 37.227 24.130 -19.266 1.00 31.84 128 ASN A N 1
ATOM 706 C CA . ASN A 1 128 ? 37.160 23.854 -17.838 1.00 36.08 128 ASN A CA 1
ATOM 707 C C . ASN A 1 128 ? 37.981 22.607 -17.547 1.00 38.80 128 ASN A C 1
ATOM 708 O O . ASN A 1 128 ? 37.953 21.641 -18.310 1.00 39.84 128 ASN A O 1
ATOM 713 N N . ASP A 1 129 ? 38.715 22.617 -16.443 1.00 42.51 129 ASP A N 1
ATOM 714 C CA . ASP A 1 129 ? 39.534 21.464 -16.119 1.00 44.60 129 ASP A CA 1
ATOM 715 C C . ASP A 1 129 ? 38.889 20.550 -15.090 1.00 44.81 129 ASP A C 1
ATOM 716 O O . ASP A 1 129 ? 37.937 20.922 -14.404 1.00 45.37 129 ASP A O 1
ATOM 721 N N . VAL A 1 130 ? 39.421 19.339 -15.003 1.00 43.83 130 VAL A N 1
ATOM 722 C CA . VAL A 1 130 ? 38.936 18.345 -14.064 1.00 43.87 130 VAL A CA 1
ATOM 723 C C . VAL A 1 130 ? 40.161 17.642 -13.494 1.00 42.52 130 VAL A C 1
ATOM 724 O O . VAL A 1 130 ? 40.054 16.586 -12.876 1.00 42.82 130 VAL A O 1
ATOM 728 N N . THR A 1 131 ? 41.330 18.241 -13.710 1.00 41.01 131 THR A N 1
ATOM 729 C CA . THR A 1 131 ? 42.577 17.667 -13.217 1.00 40.57 131 THR A CA 1
ATOM 730 C C . THR A 1 131 ? 43.522 18.725 -12.654 1.00 40.17 131 THR A C 1
ATOM 731 O O . THR A 1 131 ? 44.605 18.401 -12.171 1.00 40.37 131 THR A O 1
ATOM 735 N N . GLY A 1 132 ? 43.113 19.988 -12.719 1.00 40.07 132 GLY A N 1
ATOM 736 C CA . GLY A 1 132 ? 43.950 21.061 -12.210 1.00 40.12 132 GLY A CA 1
ATOM 737 C C . GLY A 1 132 ? 44.856 21.666 -13.268 1.00 40.78 132 GLY A C 1
ATOM 738 O O . GLY A 1 132 ? 45.815 22.369 -12.948 1.00 40.56 132 GLY A O 1
ATOM 739 N N . LEU A 1 133 ? 44.552 21.389 -14.532 1.00 41.24 133 LEU A N 1
ATOM 740 C CA . LEU A 1 133 ? 45.331 21.898 -15.654 1.00 41.21 133 LEU A CA 1
ATOM 741 C C . LEU A 1 133 ? 46.783 21.424 -15.563 1.00 41.76 133 LEU A C 1
ATOM 742 O O . LEU A 1 133 ? 47.716 22.153 -15.903 1.00 41.42 133 LEU A O 1
ATOM 747 N N . ARG A 1 134 ? 46.964 20.192 -15.101 1.00 41.11 134 ARG A N 1
ATOM 748 C CA . ARG A 1 134 ? 48.295 19.616 -14.966 1.00 40.88 134 ARG A CA 1
ATOM 749 C C . ARG A 1 134 ? 48.836 19.152 -16.318 1.00 41.20 134 ARG A C 1
ATOM 750 O O . ARG A 1 134 ? 50.050 19.109 -16.526 1.00 41.52 134 ARG A O 1
ATOM 758 N N . ASP A 1 135 ? 47.931 18.810 -17.231 1.00 41.17 135 ASP A N 1
ATOM 759 C CA . ASP A 1 135 ? 48.311 18.340 -18.562 1.00 41.63 135 ASP A CA 1
ATOM 760 C C . ASP A 1 135 ? 48.744 19.501 -19.453 1.00 41.79 135 ASP A C 1
ATOM 761 O O . ASP A 1 135 ? 47.945 20.382 -19.763 1.00 41.86 135 ASP A O 1
ATOM 766 N N . GLU A 1 136 ? 50.003 19.491 -19.880 1.00 41.61 136 GLU A N 1
ATOM 767 C CA . GLU A 1 136 ? 50.521 20.559 -20.730 1.00 41.11 136 GLU A CA 1
ATOM 768 C C . GLU A 1 136 ? 49.793 20.609 -22.069 1.00 40.06 136 GLU A C 1
ATOM 769 O O . GLU A 1 136 ? 49.741 21.655 -22.717 1.00 39.30 136 GLU A O 1
ATOM 775 N N . ARG A 1 137 ? 49.227 19.476 -22.479 1.00 39.11 137 ARG A N 1
ATOM 776 C CA . ARG A 1 137 ? 48.490 19.404 -23.737 1.00 38.86 137 ARG A CA 1
ATOM 777 C C . ARG A 1 137 ? 47.258 20.307 -23.703 1.00 37.38 137 ARG A C 1
ATOM 778 O O . ARG A 1 137 ? 46.922 20.945 -24.701 1.00 36.27 137 ARG A O 1
ATOM 786 N N . MET A 1 138 ? 46.592 20.361 -22.552 1.00 35.10 138 MET A N 1
ATOM 787 C CA . MET A 1 138 ? 45.409 21.203 -22.396 1.00 33.45 138 MET A CA 1
ATOM 788 C C . MET A 1 138 ? 45.835 22.668 -22.425 1.00 31.93 138 MET A C 1
ATOM 789 O O . MET A 1 138 ? 45.161 23.515 -23.016 1.00 32.77 138 MET A O 1
ATOM 794 N N . VAL A 1 139 ? 46.962 22.957 -21.786 1.00 31.18 139 VAL A N 1
ATOM 795 C CA . VAL A 1 139 ? 47.497 24.311 -21.743 1.00 30.92 139 VAL A CA 1
ATOM 796 C C . VAL A 1 139 ? 47.771 24.803 -23.160 1.00 31.69 139 VAL A C 1
ATOM 797 O O . VAL A 1 139 ? 47.457 25.943 -23.509 1.00 31.15 139 VAL A O 1
ATOM 801 N N . ALA A 1 140 ? 48.355 23.930 -23.974 1.00 32.34 140 ALA A N 1
ATOM 802 C CA . ALA A 1 140 ? 48.689 24.263 -25.354 1.00 32.11 140 ALA A CA 1
ATOM 803 C C . ALA A 1 140 ? 47.450 24.507 -26.207 1.00 31.99 140 ALA A C 1
ATOM 804 O O . ALA A 1 140 ? 47.438 25.406 -27.053 1.00 33.36 140 ALA A O 1
ATOM 806 N N . LEU A 1 141 ? 46.412 23.704 -25.994 1.00 31.87 141 LEU A N 1
ATOM 807 C CA . LEU A 1 141 ? 45.179 23.850 -26.755 1.00 32.47 141 LEU A CA 1
ATOM 808 C C . LEU A 1 141 ? 44.514 25.187 -26.459 1.00 32.46 141 LEU A C 1
ATOM 809 O O . LEU A 1 141 ? 44.086 25.891 -27.373 1.00 31.93 141 LEU A O 1
ATOM 814 N N . ALA A 1 142 ? 44.431 25.534 -25.177 1.00 31.51 142 ALA A N 1
ATOM 815 C CA . ALA A 1 142 ? 43.818 26.792 -24.762 1.00 32.00 142 ALA A CA 1
ATOM 816 C C . ALA A 1 142 ? 44.517 27.993 -25.395 1.00 32.01 142 ALA A C 1
ATOM 817 O O . ALA A 1 142 ? 43.863 28.904 -25.901 1.00 32.31 142 ALA A O 1
ATOM 819 N N . ALA A 1 143 ? 45.846 27.994 -25.366 1.00 32.76 143 ALA A N 1
ATOM 820 C CA . ALA A 1 143 ? 46.613 29.094 -25.939 1.00 33.23 143 ALA A CA 1
ATOM 821 C C . ALA A 1 143 ? 46.486 29.140 -27.462 1.00 34.37 143 ALA A C 1
ATOM 822 O O . ALA A 1 143 ? 46.397 30.217 -28.051 1.00 34.64 143 ALA A O 1
ATOM 824 N N . ARG A 1 144 ? 46.473 27.969 -28.092 1.00 34.67 144 ARG A N 1
ATOM 825 C CA . ARG A 1 144 ? 46.367 27.877 -29.547 1.00 36.38 144 ARG A CA 1
ATOM 826 C C . ARG A 1 144 ? 45.010 28.348 -30.060 1.00 35.77 144 ARG A C 1
ATOM 827 O O . ARG A 1 144 ? 44.919 28.981 -31.112 1.00 35.71 144 ARG A O 1
ATOM 835 N N . HIS A 1 145 ? 43.955 28.038 -29.314 1.00 34.18 145 HIS A N 1
ATOM 836 C CA . HIS A 1 145 ? 42.608 28.428 -29.711 1.00 33.00 145 HIS A CA 1
ATOM 837 C C . HIS A 1 145 ? 42.206 29.787 -29.150 1.00 31.52 145 HIS A C 1
ATOM 838 O O . HIS A 1 145 ? 41.116 30.288 -29.428 1.00 31.01 145 HIS A O 1
ATOM 845 N N . GLY A 1 146 ? 43.095 30.380 -28.361 1.00 29.67 146 GLY A N 1
ATOM 846 C CA . GLY A 1 146 ? 42.826 31.682 -27.782 1.00 29.74 146 GLY A CA 1
ATOM 847 C C . GLY A 1 146 ? 41.685 31.696 -26.783 1.00 29.06 146 GLY A C 1
ATOM 848 O O . GLY A 1 146 ? 40.910 32.649 -26.738 1.00 27.48 146 GLY A O 1
ATOM 849 N N . VAL A 1 147 ? 41.571 30.643 -25.981 1.00 28.05 147 VAL A N 1
ATOM 850 C CA . VAL A 1 147 ? 40.502 30.589 -24.989 1.00 26.92 147 VAL A CA 1
ATOM 851 C C . VAL A 1 147 ? 41.037 30.567 -23.564 1.00 26.53 147 VAL A C 1
ATOM 852 O O . VAL A 1 147 ? 42.128 30.058 -23.302 1.00 26.57 147 VAL A O 1
ATOM 856 N N . ALA A 1 148 ? 40.265 31.136 -22.644 1.00 23.04 148 ALA A N 1
ATOM 857 C CA . ALA A 1 148 ? 40.652 31.161 -21.243 1.00 22.68 148 ALA A CA 1
ATOM 858 C C . ALA A 1 148 ? 40.496 29.745 -20.703 1.00 21.47 148 ALA A C 1
ATOM 859 O O . ALA A 1 148 ? 39.733 28.945 -21.248 1.00 21.14 148 ALA A O 1
ATOM 861 N N . ALA A 1 149 ? 41.222 29.437 -19.636 1.00 21.83 149 ALA A N 1
ATOM 862 C CA . ALA A 1 149 ? 41.151 28.112 -19.040 1.00 22.88 149 ALA A CA 1
ATOM 863 C C . ALA A 1 149 ? 40.939 28.201 -17.542 1.00 21.56 149 ALA A C 1
ATOM 864 O O . ALA A 1 149 ? 41.451 29.104 -16.877 1.00 22.07 149 ALA A O 1
ATOM 866 N N . VAL A 1 150 ? 40.173 27.251 -17.021 1.00 22.40 150 VAL A N 1
ATOM 867 C CA . VAL A 1 150 ? 39.895 27.184 -15.597 1.00 22.76 150 VAL A CA 1
ATOM 868 C C . VAL A 1 150 ? 40.933 26.285 -14.941 1.00 22.44 150 VAL A C 1
ATOM 869 O O . VAL A 1 150 ? 41.276 25.230 -15.473 1.00 24.20 150 VAL A O 1
ATOM 873 N N . VAL A 1 151 ? 41.440 26.725 -13.799 1.00 21.30 151 VAL A N 1
ATOM 874 C CA . VAL A 1 151 ? 42.395 25.944 -13.034 1.00 23.14 151 VAL A CA 1
ATOM 875 C C . VAL A 1 151 ? 41.645 25.619 -11.751 1.00 20.88 151 VAL A C 1
ATOM 876 O O . VAL A 1 151 ? 41.413 26.505 -10.931 1.00 21.08 151 VAL A O 1
ATOM 880 N N . MET A 1 152 ? 41.258 24.358 -11.588 1.00 22.33 152 MET A N 1
ATOM 881 C CA . MET A 1 152 ? 40.536 23.941 -10.389 1.00 22.57 152 MET A CA 1
ATOM 882 C C . MET A 1 152 ? 41.453 23.129 -9.493 1.00 22.12 152 MET A C 1
ATOM 883 O O . MET A 1 152 ? 42.108 22.196 -9.955 1.00 24.97 152 MET A O 1
ATOM 888 N N . HIS A 1 153 ? 41.493 23.465 -8.211 1.00 18.91 153 HIS A N 1
ATOM 889 C CA . HIS A 1 153 ? 42.373 22.732 -7.316 1.00 18.16 153 HIS A CA 1
ATOM 890 C C . HIS A 1 153 ? 41.863 21.379 -6.867 1.00 19.84 153 HIS A C 1
ATOM 891 O O . HIS A 1 153 ? 40.690 21.206 -6.542 1.00 17.85 153 HIS A O 1
ATOM 898 N N . MET A 1 154 ? 42.787 20.424 -6.876 1.00 18.23 154 MET A N 1
ATOM 899 C CA . MET A 1 154 ? 42.567 19.064 -6.414 1.00 20.04 154 MET A CA 1
ATOM 900 C C . MET A 1 154 ? 43.981 18.603 -6.074 1.00 20.77 154 MET A C 1
ATOM 901 O O . MET A 1 154 ? 44.930 18.892 -6.810 1.00 20.75 154 MET A O 1
ATOM 906 N N . PRO A 1 155 ? 44.146 17.923 -4.927 1.00 21.25 155 PRO A N 1
ATOM 907 C CA . PRO A 1 155 ? 45.450 17.430 -4.465 1.00 23.53 155 PRO A CA 1
ATOM 908 C C . PRO A 1 155 ? 46.142 16.514 -5.464 1.00 24.62 155 PRO A C 1
ATOM 909 O O . PRO A 1 155 ? 47.366 16.557 -5.614 1.00 27.49 155 PRO A O 1
ATOM 913 N N . VAL A 1 156 ? 45.351 15.693 -6.139 1.00 25.94 156 VAL A N 1
ATOM 914 C CA . VAL A 1 156 ? 45.841 14.786 -7.168 1.00 29.06 156 VAL A CA 1
ATOM 915 C C . VAL A 1 156 ? 44.731 14.720 -8.210 1.00 31.69 156 VAL A C 1
ATOM 916 O O . VAL A 1 156 ? 43.557 14.877 -7.881 1.00 29.86 156 VAL A O 1
ATOM 920 N N . PRO A 1 157 ? 45.088 14.494 -9.483 1.00 34.19 157 PRO A N 1
ATOM 921 C CA . PRO A 1 157 ? 44.110 14.418 -10.572 1.00 35.90 157 PRO A CA 1
ATOM 922 C C . PRO A 1 157 ? 43.153 13.231 -10.533 1.00 37.44 157 PRO A C 1
ATOM 923 O O . PRO A 1 157 ? 42.005 13.341 -10.965 1.00 37.68 157 PRO A O 1
ATOM 927 N N . ASP A 1 158 ? 43.616 12.098 -10.017 1.00 38.19 158 ASP A N 1
ATOM 928 C CA . ASP A 1 158 ? 42.770 10.906 -9.953 1.00 40.29 158 ASP A CA 1
ATOM 929 C C . ASP A 1 158 ? 41.696 11.004 -8.859 1.00 41.15 158 ASP A C 1
ATOM 930 O O . ASP A 1 158 ? 41.964 11.082 -7.660 1.00 40.88 158 ASP A O 1
ATOM 935 N N . PRO A 1 159 ? 40.437 11.035 -9.337 1.00 41.70 159 PRO A N 1
ATOM 936 C CA . PRO A 1 159 ? 39.256 11.231 -8.500 1.00 41.73 159 PRO A CA 1
ATOM 937 C C . PRO A 1 159 ? 39.066 10.077 -7.512 1.00 41.23 159 PRO A C 1
ATOM 938 O O . PRO A 1 159 ? 38.335 10.168 -6.534 1.00 40.83 159 PRO A O 1
ATOM 942 N N . ALA A 1 160 ? 39.732 8.946 -7.814 1.00 40.08 160 ALA A N 1
ATOM 943 C CA . ALA A 1 160 ? 39.547 7.763 -6.981 1.00 39.25 160 ALA A CA 1
ATOM 944 C C . ALA A 1 160 ? 40.551 7.702 -5.822 1.00 37.85 160 ALA A C 1
ATOM 945 O O . ALA A 1 160 ? 40.472 6.856 -4.942 1.00 38.08 160 ALA A O 1
ATOM 947 N N . THR A 1 161 ? 41.539 8.614 -5.865 1.00 37.05 161 THR A N 1
ATOM 948 C CA . THR A 1 161 ? 42.565 8.583 -4.825 1.00 35.14 161 THR A CA 1
ATOM 949 C C . THR A 1 161 ? 42.660 9.910 -4.062 1.00 32.31 161 THR A C 1
ATOM 950 O O . THR A 1 161 ? 43.351 10.025 -3.059 1.00 33.35 161 THR A O 1
ATOM 954 N N . MET A 1 162 ? 41.968 10.942 -4.572 1.00 30.95 162 MET A N 1
ATOM 955 C CA . MET A 1 162 ? 42.183 12.264 -3.990 1.00 28.05 162 MET A CA 1
ATOM 956 C C . MET A 1 162 ? 41.708 12.397 -2.536 1.00 25.82 162 MET A C 1
ATOM 957 O O . MET A 1 162 ? 42.199 13.224 -1.786 1.00 26.12 162 MET A O 1
ATOM 962 N N . MET A 1 163 ? 40.690 11.604 -2.144 1.00 26.61 163 MET A N 1
ATOM 963 C CA . MET A 1 163 ? 40.261 11.686 -0.747 1.00 25.60 163 MET A CA 1
ATOM 964 C C . MET A 1 163 ? 41.342 11.112 0.184 1.00 26.63 163 MET A C 1
ATOM 965 O O . MET A 1 163 ? 41.309 11.288 1.396 1.00 26.22 163 MET A O 1
ATOM 970 N N . ALA A 1 164 ? 42.319 10.420 -0.392 1.00 26.73 164 ALA A N 1
ATOM 971 C CA . ALA A 1 164 ? 43.414 9.857 0.392 1.00 27.30 164 ALA A CA 1
ATOM 972 C C . ALA A 1 164 ? 44.512 10.911 0.510 1.00 26.84 164 ALA A C 1
ATOM 973 O O . ALA A 1 164 ? 45.529 10.702 1.178 1.00 26.88 164 ALA A O 1
ATOM 975 N N . HIS A 1 165 ? 44.289 12.052 -0.141 1.00 23.57 165 HIS A N 1
ATOM 976 C CA . HIS A 1 165 ? 45.246 13.151 -0.143 1.00 23.25 165 HIS A CA 1
ATOM 977 C C . HIS A 1 165 ? 44.656 14.448 0.410 1.00 22.08 165 HIS A C 1
ATOM 978 O O . HIS A 1 165 ? 44.998 15.540 -0.040 1.00 22.57 165 HIS A O 1
ATOM 985 N N . ALA A 1 166 ? 43.771 14.323 1.389 1.00 21.59 166 ALA A N 1
ATOM 986 C CA . ALA A 1 166 ? 43.151 15.491 2.006 1.00 21.34 166 ALA A CA 1
ATOM 987 C C . ALA A 1 166 ? 43.765 15.680 3.389 1.00 21.49 166 ALA A C 1
ATOM 988 O O . ALA A 1 166 ? 43.069 15.591 4.407 1.00 22.82 166 ALA A O 1
ATOM 990 N N . ARG A 1 167 ? 45.069 15.952 3.418 1.00 21.38 167 ARG A N 1
ATOM 991 C CA . ARG A 1 167 ? 45.810 16.102 4.672 1.00 23.01 167 ARG A CA 1
ATOM 992 C C . ARG A 1 167 ? 46.657 17.363 4.721 1.00 24.60 167 ARG A C 1
ATOM 993 O O . ARG A 1 167 ? 47.783 17.355 5.232 1.00 23.56 167 ARG A O 1
ATOM 1001 N N . TYR A 1 168 ? 46.106 18.452 4.206 1.00 21.52 168 TYR A N 1
ATOM 1002 C CA . TYR A 1 168 ? 46.809 19.728 4.166 1.00 21.77 168 TYR A CA 1
ATOM 1003 C C . TYR A 1 168 ? 47.231 20.284 5.520 1.00 20.20 168 TYR A C 1
ATOM 1004 O O . TYR A 1 168 ? 46.478 20.222 6.490 1.00 21.40 168 TYR A O 1
ATOM 1013 N N . ARG A 1 169 ? 48.437 20.845 5.578 1.00 22.45 169 ARG A N 1
ATOM 1014 C CA . ARG A 1 169 ? 48.918 21.474 6.799 1.00 22.56 169 ARG A CA 1
ATOM 1015 C C . ARG A 1 169 ? 48.169 22.798 6.931 1.00 22.53 169 ARG A C 1
ATOM 1016 O O . ARG A 1 169 ? 47.797 23.212 8.024 1.00 23.46 169 ARG A O 1
ATOM 1024 N N . ASP A 1 170 ? 47.957 23.455 5.792 1.00 22.68 170 ASP A N 1
ATOM 1025 C CA . ASP A 1 170 ? 47.241 24.727 5.729 1.00 23.47 170 ASP A CA 1
ATOM 1026 C C . ASP A 1 170 ? 46.574 24.738 4.358 1.00 22.82 170 ASP A C 1
ATOM 1027 O O . ASP A 1 170 ? 47.153 25.201 3.377 1.00 23.16 170 ASP A O 1
ATOM 1032 N N . VAL A 1 171 ? 45.352 24.219 4.291 1.00 21.34 171 VAL A N 1
ATOM 1033 C CA . VAL A 1 171 ? 44.651 24.132 3.015 1.00 20.01 171 VAL A CA 1
ATOM 1034 C C . VAL A 1 171 ? 44.504 25.446 2.250 1.00 19.41 171 VAL A C 1
ATOM 1035 O O . VAL A 1 171 ? 44.681 25.466 1.031 1.00 18.31 171 VAL A O 1
ATOM 1039 N N . VAL A 1 172 ? 44.204 26.537 2.944 1.00 19.51 172 VAL A N 1
ATOM 1040 C CA . VAL A 1 172 ? 44.044 27.810 2.246 1.00 19.70 172 VAL A CA 1
ATOM 1041 C C . VAL A 1 172 ? 45.359 28.226 1.601 1.00 19.98 172 VAL A C 1
ATOM 1042 O O . VAL A 1 172 ? 45.398 28.561 0.419 1.00 19.38 172 VAL A O 1
ATOM 1046 N N . ALA A 1 173 ? 46.441 28.184 2.371 1.00 20.53 173 ALA A N 1
ATOM 1047 C CA . ALA A 1 173 ? 47.747 28.553 1.835 1.00 21.15 173 ALA A CA 1
ATOM 1048 C C . ALA A 1 173 ? 48.176 27.647 0.682 1.00 20.84 173 ALA A C 1
ATOM 1049 O O . ALA A 1 173 ? 48.665 28.120 -0.343 1.00 22.12 173 ALA A O 1
ATOM 1051 N N . GLU A 1 174 ? 47.987 26.342 0.838 1.00 20.33 174 GLU A N 1
ATOM 1052 C CA . GLU A 1 174 ? 48.389 25.399 -0.195 1.00 19.43 174 GLU A CA 1
ATOM 1053 C C . GLU A 1 174 ? 47.555 25.506 -1.467 1.00 20.94 174 GLU A C 1
ATOM 1054 O O . GLU A 1 174 ? 48.080 25.363 -2.572 1.00 22.25 174 GLU A O 1
ATOM 1060 N N . VAL A 1 175 ? 46.260 25.761 -1.319 1.00 20.25 175 VAL A N 1
ATOM 1061 C CA . VAL A 1 175 ? 45.408 25.899 -2.491 1.00 20.00 175 VAL A CA 1
ATOM 1062 C C . VAL A 1 175 ? 45.788 27.187 -3.221 1.00 20.76 175 VAL A C 1
ATOM 1063 O O . VAL A 1 175 ? 45.885 27.205 -4.445 1.00 21.40 175 VAL A O 1
ATOM 1067 N N . LYS A 1 176 ? 46.016 28.257 -2.468 1.00 21.57 176 LYS A N 1
ATOM 1068 C CA . LYS A 1 176 ? 46.403 29.528 -3.079 1.00 23.24 176 LYS A CA 1
ATOM 1069 C C . LYS A 1 176 ? 47.706 29.365 -3.855 1.00 23.44 176 LYS A C 1
ATOM 1070 O O . LYS A 1 176 ? 47.840 29.858 -4.973 1.00 24.36 176 LYS A O 1
ATOM 1076 N N . ALA A 1 177 ? 48.662 28.657 -3.263 1.00 23.12 177 ALA A N 1
ATOM 1077 C CA . ALA A 1 177 ? 49.951 28.430 -3.908 1.00 23.83 177 ALA A CA 1
ATOM 1078 C C . ALA A 1 177 ? 49.816 27.634 -5.206 1.00 24.00 177 ALA A C 1
ATOM 1079 O O . ALA A 1 177 ? 50.449 27.960 -6.216 1.00 24.95 177 ALA A O 1
ATOM 1081 N N . PHE A 1 178 ? 48.996 26.586 -5.179 1.00 22.16 178 PHE A N 1
ATOM 1082 C CA . PHE A 1 178 ? 48.782 25.750 -6.353 1.00 22.38 178 PHE A CA 1
ATOM 1083 C C . PHE A 1 178 ? 48.113 26.547 -7.470 1.00 21.69 178 PHE A C 1
ATOM 1084 O O . PHE A 1 178 ? 48.544 26.504 -8.620 1.00 21.89 178 PHE A O 1
ATOM 1092 N N . LEU A 1 179 ? 47.052 27.269 -7.122 1.00 21.96 179 LEU A N 1
ATOM 1093 C CA . LEU A 1 179 ? 46.326 28.060 -8.105 1.00 21.53 179 LEU A CA 1
ATOM 1094 C C . LEU A 1 179 ? 47.193 29.122 -8.770 1.00 23.22 179 LEU A C 1
ATOM 1095 O O . LEU A 1 179 ? 47.189 29.254 -9.995 1.00 23.84 179 LEU A O 1
ATOM 1100 N N . GLU A 1 180 ? 47.938 29.876 -7.971 1.00 24.63 180 GLU A N 1
ATOM 1101 C CA . GLU A 1 180 ? 48.784 30.923 -8.530 1.00 28.11 180 GLU A CA 1
ATOM 1102 C C . GLU A 1 180 ? 49.893 30.339 -9.405 1.00 28.44 180 GLU A C 1
ATOM 1103 O O . GLU A 1 180 ? 50.230 30.900 -10.448 1.00 26.31 180 GLU A O 1
ATOM 1109 N N . ALA A 1 181 ? 50.449 29.204 -8.993 1.00 28.56 181 ALA A N 1
ATOM 1110 C CA . ALA A 1 181 ? 51.511 28.560 -9.762 1.00 28.34 181 ALA A CA 1
ATOM 1111 C C . ALA A 1 181 ? 51.002 28.101 -11.124 1.00 28.82 181 ALA A C 1
ATOM 1112 O O . ALA A 1 181 ? 51.643 28.344 -12.150 1.00 28.12 181 ALA A O 1
ATOM 1114 N N . GLN A 1 182 ? 49.853 27.434 -11.131 1.00 27.61 182 GLN A N 1
ATOM 1115 C CA . GLN A 1 182 ? 49.270 26.946 -12.372 1.00 28.84 182 GLN A CA 1
ATOM 1116 C C . GLN A 1 182 ? 48.857 28.116 -13.252 1.00 27.56 182 GLN A C 1
ATOM 1117 O O . GLN A 1 182 ? 48.896 28.022 -14.477 1.00 28.18 182 GLN A O 1
ATOM 1123 N N . ALA A 1 183 ? 48.469 29.219 -12.618 1.00 26.81 183 ALA A N 1
ATOM 1124 C CA . ALA A 1 183 ? 48.058 30.414 -13.347 1.00 27.44 183 ALA A CA 1
ATOM 1125 C C . ALA A 1 183 ? 49.257 31.004 -14.0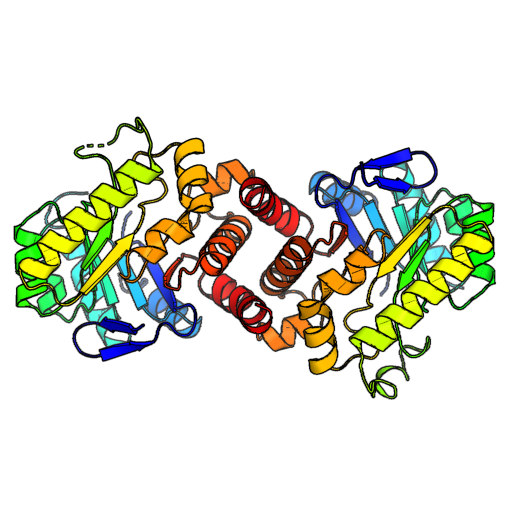87 1.00 29.19 183 ALA A C 1
ATOM 1126 O O . ALA A 1 183 ? 49.162 31.344 -15.266 1.00 28.58 183 ALA A O 1
ATOM 1128 N N . ARG A 1 184 ? 50.384 31.126 -13.388 1.00 30.15 184 ARG A N 1
ATOM 1129 C CA . ARG A 1 184 ? 51.601 31.663 -13.994 1.00 31.80 184 ARG A CA 1
ATOM 1130 C C . ARG A 1 184 ? 52.034 30.788 -15.163 1.00 31.96 184 ARG A C 1
ATOM 1131 O O . ARG A 1 184 ? 52.366 31.288 -16.238 1.00 31.62 184 ARG A O 1
ATOM 1139 N N . ARG A 1 185 ? 52.030 29.478 -14.940 1.00 32.01 185 ARG A N 1
ATOM 1140 C CA . ARG A 1 185 ? 52.414 28.514 -15.965 1.00 32.46 185 ARG A CA 1
ATOM 1141 C C . ARG A 1 185 ? 51.543 28.640 -17.211 1.00 32.16 185 ARG A C 1
ATOM 1142 O O . ARG A 1 185 ? 52.048 28.674 -18.334 1.00 32.16 185 ARG A O 1
ATOM 1150 N N . ALA A 1 186 ? 50.232 28.721 -17.009 1.00 30.07 186 ALA A N 1
ATOM 1151 C CA . ALA A 1 186 ? 49.300 28.825 -18.125 1.00 30.32 186 ALA A CA 1
ATOM 1152 C C . ALA A 1 186 ? 49.441 30.136 -18.889 1.00 29.11 186 ALA A C 1
ATOM 1153 O O . ALA A 1 186 ? 49.449 30.144 -20.120 1.00 29.78 186 ALA A O 1
ATOM 1155 N N . LEU A 1 187 ? 49.551 31.241 -18.159 1.00 29.64 187 LEU A N 1
ATOM 1156 C CA . LEU A 1 187 ? 49.672 32.552 -18.783 1.00 30.72 187 LEU A CA 1
ATOM 1157 C C . LEU A 1 187 ? 50.972 32.687 -19.563 1.00 32.48 187 LEU A C 1
ATOM 1158 O O . LEU A 1 187 ? 50.992 33.255 -20.656 1.00 32.09 187 LEU A O 1
ATOM 1163 N N . SER A 1 188 ? 52.054 32.163 -19.000 1.00 33.74 188 SER A N 1
ATOM 1164 C CA . SER A 1 188 ? 53.356 32.228 -19.657 1.00 35.35 188 SER A CA 1
ATOM 1165 C C . SER A 1 188 ? 53.384 31.389 -20.929 1.00 35.98 188 SER A C 1
ATOM 1166 O O . SER A 1 188 ? 54.181 31.646 -21.833 1.00 37.88 188 SER A O 1
ATOM 1169 N N . ALA A 1 189 ? 52.511 30.389 -20.997 1.00 35.47 189 ALA A N 1
ATOM 1170 C CA . ALA A 1 189 ? 52.445 29.501 -22.151 1.00 35.02 189 ALA A CA 1
ATOM 1171 C C . ALA A 1 189 ? 51.534 30.004 -23.268 1.00 34.49 189 ALA A C 1
ATOM 1172 O O . ALA A 1 189 ? 51.389 29.343 -24.297 1.00 36.12 189 ALA A O 1
ATOM 1174 N N . GLY A 1 190 ? 50.910 31.159 -23.066 1.00 34.42 190 GLY A N 1
ATOM 1175 C CA . GLY A 1 190 ? 50.040 31.693 -24.100 1.00 32.37 190 GLY A CA 1
ATOM 1176 C C . GLY A 1 190 ? 48.557 31.762 -23.786 1.00 32.00 190 GLY A C 1
ATOM 1177 O O . GLY A 1 190 ? 47.799 32.367 -24.542 1.00 32.70 190 GLY A O 1
ATOM 1178 N N . VAL A 1 191 ? 48.123 31.137 -22.695 1.00 30.08 191 VAL A N 1
ATOM 1179 C CA . VAL A 1 191 ? 46.707 31.183 -22.331 1.00 27.80 191 VAL A CA 1
ATOM 1180 C C . VAL A 1 191 ? 46.336 32.646 -22.071 1.00 25.17 191 VAL A C 1
ATOM 1181 O O . VAL A 1 191 ? 46.966 33.319 -21.264 1.00 24.98 191 VAL A O 1
ATOM 1185 N N . PRO A 1 192 ? 45.294 33.153 -22.753 1.00 26.25 192 PRO A N 1
ATOM 1186 C CA . PRO A 1 192 ? 44.854 34.547 -22.601 1.00 25.51 192 PRO A CA 1
ATOM 1187 C C . PRO A 1 192 ? 44.405 34.988 -21.215 1.00 25.54 192 PRO A C 1
ATOM 1188 O O . PRO A 1 192 ? 44.644 36.128 -20.806 1.00 25.82 192 PRO A O 1
ATOM 1192 N N . GLN A 1 193 ? 43.750 34.088 -20.492 1.00 23.55 193 GLN A N 1
ATOM 1193 C CA . GLN A 1 193 ? 43.267 34.405 -19.157 1.00 23.76 193 GLN A CA 1
ATOM 1194 C C . GLN A 1 193 ? 43.025 33.110 -18.402 1.00 21.57 193 GLN A C 1
ATOM 1195 O O . GLN A 1 193 ? 42.744 32.078 -19.008 1.00 23.65 193 GLN A O 1
ATOM 1201 N N . VAL A 1 194 ? 43.143 33.175 -17.080 1.00 23.10 194 VAL A N 1
ATOM 1202 C CA . VAL A 1 194 ? 42.923 32.011 -16.231 1.00 23.97 194 VAL A CA 1
ATOM 1203 C C . VAL A 1 194 ? 41.851 32.298 -15.188 1.00 22.40 194 VAL A C 1
ATOM 1204 O O . VAL A 1 194 ? 41.814 33.380 -14.603 1.00 24.13 194 VAL A O 1
ATOM 1208 N N . VAL A 1 195 ? 40.972 31.323 -14.978 1.00 20.96 195 VAL A N 1
ATOM 1209 C CA . VAL A 1 195 ? 39.908 31.429 -13.985 1.00 19.63 195 VAL A CA 1
ATOM 1210 C C . VAL A 1 195 ? 40.297 30.445 -12.891 1.00 18.54 195 VAL A C 1
ATOM 1211 O O . VAL A 1 195 ? 40.602 29.295 -13.188 1.00 21.68 195 VAL A O 1
ATOM 1215 N N . LEU A 1 196 ? 40.300 30.901 -11.644 1.00 20.24 196 LEU A N 1
ATOM 1216 C CA . LEU A 1 196 ? 40.668 30.031 -10.528 1.00 20.16 196 LEU A CA 1
ATOM 1217 C C . LEU A 1 196 ? 39.438 29.475 -9.818 1.00 20.32 196 LEU A C 1
ATOM 1218 O O . LEU A 1 196 ? 38.485 30.201 -9.536 1.00 20.81 196 LEU A O 1
ATOM 1223 N N . ASP A 1 197 ? 39.472 28.176 -9.531 1.00 18.50 197 ASP A N 1
ATOM 1224 C CA . ASP A 1 197 ? 38.373 27.494 -8.847 1.00 17.28 197 ASP A CA 1
ATOM 1225 C C . ASP A 1 197 ? 39.016 26.694 -7.714 1.00 17.17 197 ASP A C 1
ATOM 1226 O O . ASP A 1 197 ? 39.866 25.839 -7.970 1.00 17.16 197 ASP A O 1
ATOM 1231 N N . PRO A 1 198 ? 38.632 26.964 -6.453 1.00 16.91 198 PRO A N 1
ATOM 1232 C CA . PRO A 1 198 ? 39.218 26.233 -5.323 1.00 16.77 198 PRO A CA 1
ATOM 1233 C C . PRO A 1 198 ? 38.918 24.739 -5.292 1.00 17.48 198 PRO A C 1
ATOM 1234 O O . PRO A 1 198 ? 39.483 24.011 -4.476 1.00 17.15 198 PRO A O 1
ATOM 1238 N N . GLY A 1 199 ? 38.022 24.290 -6.166 1.00 15.93 199 GLY A N 1
ATOM 1239 C CA . GLY A 1 199 ? 37.691 22.875 -6.224 1.00 15.47 199 GLY A CA 1
ATOM 1240 C C . GLY A 1 199 ? 37.005 22.316 -4.993 1.00 17.47 199 GLY A C 1
ATOM 1241 O O . GLY A 1 199 ? 37.463 21.337 -4.395 1.00 16.40 199 GLY A O 1
ATOM 1242 N N . PHE A 1 200 ? 35.903 22.930 -4.593 1.00 16.19 200 PHE A N 1
ATOM 1243 C CA . PHE A 1 200 ? 35.185 22.434 -3.432 1.00 15.65 200 PHE A CA 1
ATOM 1244 C C . PHE A 1 200 ? 34.760 20.992 -3.677 1.00 16.94 200 PHE A C 1
ATOM 1245 O O . PHE A 1 200 ? 34.292 20.646 -4.756 1.00 18.01 200 PHE A O 1
ATOM 1253 N N . GLY A 1 201 ? 34.945 20.147 -2.672 1.00 18.75 201 GLY A N 1
ATOM 1254 C CA . GLY A 1 201 ? 34.551 18.759 -2.814 1.00 19.81 201 GLY A CA 1
ATOM 1255 C C . GLY A 1 201 ? 35.538 17.884 -3.562 1.00 19.05 201 GLY A C 1
ATOM 1256 O O . GLY A 1 201 ? 35.218 16.741 -3.882 1.00 20.75 201 GLY A O 1
ATOM 1257 N N . PHE A 1 202 ? 36.716 18.420 -3.871 1.00 17.67 202 PHE A N 1
ATOM 1258 C CA . PHE A 1 202 ? 37.746 17.641 -4.558 1.00 16.98 202 PHE A CA 1
ATOM 1259 C C . PHE A 1 202 ? 38.933 17.421 -3.624 1.00 16.31 202 PHE A C 1
ATOM 1260 O O . PHE A 1 202 ? 39.759 18.309 -3.442 1.00 17.66 202 PHE A O 1
ATOM 1268 N N . GLY A 1 203 ? 39.006 16.231 -3.025 1.00 16.71 203 GLY A N 1
ATOM 1269 C CA . GLY A 1 203 ? 40.097 15.924 -2.115 1.00 16.21 203 GLY A CA 1
ATOM 1270 C C . GLY A 1 203 ? 40.109 16.839 -0.911 1.00 14.87 203 GLY A C 1
ATOM 1271 O O . GLY A 1 203 ? 41.170 17.257 -0.433 1.00 15.16 203 GLY A O 1
ATOM 1272 N N . LYS A 1 204 ? 38.916 17.133 -0.403 1.00 14.90 204 LYS A N 1
ATOM 1273 C CA . LYS A 1 204 ? 38.771 18.031 0.729 1.00 14.57 204 LYS A CA 1
ATOM 1274 C C . LYS A 1 204 ? 37.737 17.574 1.746 1.00 15.02 204 LYS A C 1
ATOM 1275 O O . LYS A 1 204 ? 36.614 17.215 1.390 1.00 17.41 204 LYS A O 1
ATOM 1281 N N . LEU A 1 205 ? 38.127 17.588 3.015 1.00 13.40 205 LEU A N 1
ATOM 1282 C CA . LEU A 1 205 ? 37.222 17.223 4.099 1.00 14.28 205 LEU A CA 1
ATOM 1283 C C . LEU A 1 205 ? 36.312 18.428 4.327 1.00 14.18 205 LEU A C 1
ATOM 1284 O O . LEU A 1 205 ? 36.590 19.515 3.816 1.00 14.41 205 LEU A O 1
ATOM 1289 N N . LEU A 1 206 ? 35.238 18.246 5.089 1.00 14.11 206 LEU A N 1
ATOM 1290 C CA . LEU A 1 206 ? 34.342 19.369 5.387 1.00 14.36 206 LEU A CA 1
ATOM 1291 C C . LEU A 1 206 ? 35.155 20.495 6.020 1.00 14.88 206 LEU A C 1
ATOM 1292 O O . LEU A 1 206 ? 34.960 21.669 5.693 1.00 16.30 206 LEU A O 1
ATOM 1297 N N . GLU A 1 207 ? 36.073 20.146 6.920 1.00 14.65 207 GLU A N 1
ATOM 1298 C CA . GLU A 1 207 ? 36.907 21.154 7.566 1.00 14.98 207 GLU A CA 1
ATOM 1299 C C . GLU A 1 207 ? 37.665 22.002 6.547 1.00 15.64 207 GLU A C 1
ATOM 1300 O O . GLU A 1 207 ? 37.868 23.201 6.757 1.00 16.16 207 GLU A O 1
ATOM 1306 N N . HIS A 1 208 ? 38.094 21.376 5.457 1.00 14.16 208 HIS A N 1
ATOM 1307 C CA . HIS A 1 208 ? 38.830 22.078 4.409 1.00 14.10 208 HIS A CA 1
ATOM 1308 C C . HIS A 1 208 ? 37.906 22.959 3.575 1.00 14.92 208 HIS A C 1
ATOM 1309 O O . HIS A 1 208 ? 38.241 24.101 3.259 1.00 15.95 208 HIS A O 1
ATOM 1316 N N . ASN A 1 209 ? 36.748 22.425 3.205 1.00 14.28 209 ASN A N 1
ATOM 1317 C CA . ASN A 1 209 ? 35.808 23.213 2.417 1.00 14.14 209 ASN A CA 1
ATOM 1318 C C . ASN A 1 209 ? 35.371 24.428 3.220 1.00 15.08 209 ASN A C 1
ATOM 1319 O O . ASN A 1 209 ? 35.234 25.523 2.671 1.00 15.10 209 ASN A O 1
ATOM 1324 N N . LEU A 1 210 ? 35.147 24.236 4.516 1.00 13.68 210 LEU A N 1
ATOM 1325 C CA . LEU A 1 210 ? 34.744 25.348 5.381 1.00 14.48 210 LEU A CA 1
ATOM 1326 C C . LEU A 1 210 ? 35.828 26.418 5.437 1.00 17.25 210 LEU A C 1
ATOM 1327 O O . LEU A 1 210 ? 35.545 27.611 5.303 1.00 16.32 210 LEU A O 1
ATOM 1332 N N . ALA A 1 211 ? 37.075 25.996 5.634 1.00 15.23 211 ALA A N 1
ATOM 1333 C CA . ALA A 1 211 ? 38.176 26.948 5.716 1.00 17.15 211 ALA A CA 1
ATOM 1334 C C . ALA A 1 211 ? 38.300 27.762 4.435 1.00 16.10 211 ALA A C 1
ATOM 1335 O O . ALA A 1 211 ? 38.488 28.978 4.483 1.00 17.93 211 ALA A O 1
ATOM 1337 N N . LEU A 1 212 ? 38.197 27.092 3.293 1.00 14.58 212 LEU A N 1
ATOM 1338 C CA . LEU A 1 212 ? 38.305 27.759 2.000 1.00 16.15 212 LEU A CA 1
ATOM 1339 C C . LEU A 1 212 ? 37.177 28.758 1.772 1.00 18.23 212 LEU A C 1
ATOM 1340 O O . LEU A 1 212 ? 37.401 29.845 1.237 1.00 18.96 212 LEU A O 1
ATOM 1345 N N . LEU A 1 213 ? 35.965 28.387 2.168 1.00 16.63 213 LEU A N 1
ATOM 1346 C CA . LEU A 1 213 ? 34.826 29.284 2.006 1.00 17.84 213 LEU A CA 1
ATOM 1347 C C . LEU A 1 213 ? 34.974 30.518 2.884 1.00 18.89 213 LEU A C 1
ATOM 1348 O O . LEU A 1 213 ? 34.763 31.644 2.430 1.00 18.87 213 LEU A O 1
ATOM 1353 N N . ARG A 1 214 ? 35.334 30.305 4.145 1.00 18.18 214 ARG A N 1
ATOM 1354 C CA . ARG A 1 214 ? 35.487 31.408 5.089 1.00 19.72 214 ARG A CA 1
ATOM 1355 C C . ARG A 1 214 ? 36.583 32.400 4.701 1.00 21.43 214 ARG A C 1
ATOM 1356 O O . ARG A 1 214 ? 36.530 33.573 5.079 1.00 23.46 214 ARG A O 1
ATOM 1364 N N . ARG A 1 215 ? 37.575 31.936 3.952 1.00 19.98 215 ARG A N 1
ATOM 1365 C CA . ARG A 1 215 ? 38.667 32.806 3.529 1.00 21.07 215 ARG A CA 1
ATOM 1366 C C . ARG A 1 215 ? 38.734 32.919 2.008 1.00 19.86 215 ARG A C 1
ATOM 1367 O O . ARG A 1 215 ? 39.795 33.138 1.429 1.00 19.50 215 ARG A O 1
ATOM 1375 N N . LEU A 1 216 ? 37.581 32.780 1.361 1.00 18.90 216 LEU A N 1
ATOM 1376 C CA . LEU A 1 216 ? 37.505 32.851 -0.086 1.00 18.12 216 LEU A CA 1
ATOM 1377 C C . LEU A 1 216 ? 38.023 34.182 -0.629 1.00 17.06 216 LEU A C 1
ATOM 1378 O O . LEU A 1 216 ? 38.537 34.241 -1.743 1.00 18.28 216 LEU A O 1
ATOM 1383 N N . ASP A 1 217 ? 37.881 35.240 0.162 1.00 20.07 217 ASP A N 1
ATOM 1384 C CA . ASP A 1 217 ? 38.345 36.562 -0.249 1.00 20.14 217 ASP A CA 1
ATOM 1385 C C . ASP A 1 217 ? 39.837 36.546 -0.548 1.00 20.75 217 ASP A C 1
ATOM 1386 O O . ASP A 1 217 ? 40.323 37.327 -1.366 1.00 21.14 217 ASP A O 1
ATOM 1391 N N . GLU A 1 218 ? 40.563 35.654 0.117 1.00 20.96 218 GLU A N 1
ATOM 1392 C CA . GLU A 1 218 ? 42.002 35.544 -0.090 1.00 22.46 218 GLU A CA 1
ATOM 1393 C C . GLU A 1 218 ? 42.344 34.960 -1.453 1.00 22.45 218 GLU A C 1
ATOM 1394 O O . GLU A 1 218 ? 43.415 35.227 -2.002 1.00 23.54 218 GLU A O 1
ATOM 1400 N N . ILE A 1 219 ? 41.437 34.159 -2.000 1.00 20.43 219 ILE A N 1
ATOM 1401 C CA . ILE A 1 219 ? 41.647 33.583 -3.318 1.00 20.35 219 ILE A CA 1
ATOM 1402 C C . ILE A 1 219 ? 41.271 34.644 -4.353 1.00 19.78 219 ILE A C 1
ATOM 1403 O O . ILE A 1 219 ? 41.928 34.794 -5.383 1.00 20.97 219 ILE A O 1
ATOM 1408 N N . VAL A 1 220 ? 40.208 35.387 -4.067 1.00 20.60 220 VAL A N 1
ATOM 1409 C CA . VAL A 1 220 ? 39.769 36.445 -4.965 1.00 20.77 220 VAL A CA 1
ATOM 1410 C C . VAL A 1 220 ? 40.889 37.480 -5.071 1.00 23.24 220 VAL A C 1
ATOM 1411 O O . VAL A 1 220 ? 41.121 38.054 -6.137 1.00 23.12 220 VAL A O 1
ATOM 1415 N N . ALA A 1 221 ? 41.598 37.684 -3.965 1.00 23.38 221 ALA A N 1
ATOM 1416 C CA . ALA A 1 221 ? 42.694 38.650 -3.914 1.00 24.99 221 ALA A CA 1
ATOM 1417 C C . ALA A 1 221 ? 43.856 38.326 -4.855 1.00 26.33 221 ALA A C 1
ATOM 1418 O O . ALA A 1 221 ? 44.726 39.174 -5.078 1.00 27.86 221 ALA A O 1
ATOM 1420 N N . LEU A 1 222 ? 43.884 37.116 -5.407 1.00 26.29 222 LEU A N 1
ATOM 1421 C CA . LEU A 1 222 ? 44.962 36.739 -6.319 1.00 27.39 222 LEU A CA 1
ATOM 1422 C C . LEU A 1 222 ? 44.869 37.476 -7.658 1.00 28.83 222 LEU A C 1
ATOM 1423 O O . LEU A 1 222 ? 45.788 37.412 -8.474 1.00 29.55 222 LEU A O 1
ATOM 1428 N N . GLY A 1 223 ? 43.754 38.168 -7.879 1.00 28.66 223 GLY A N 1
ATOM 1429 C CA . GLY A 1 223 ? 43.585 38.948 -9.097 1.00 29.84 223 GLY A CA 1
ATOM 1430 C C . GLY A 1 223 ? 42.913 38.330 -10.309 1.00 30.24 223 GLY A C 1
ATOM 1431 O O . GLY A 1 223 ? 42.561 39.044 -11.249 1.00 32.40 223 GLY A O 1
ATOM 1432 N N . HIS A 1 224 ? 42.733 37.016 -10.304 1.00 26.42 224 HIS A N 1
ATOM 1433 C CA . HIS A 1 224 ? 42.107 36.333 -11.427 1.00 26.70 224 HIS A CA 1
ATOM 1434 C C . HIS A 1 224 ? 40.625 36.138 -11.132 1.00 25.26 224 HIS A C 1
ATOM 1435 O O . HIS A 1 224 ? 40.208 36.179 -9.973 1.00 25.10 224 HIS A O 1
ATOM 1442 N N . PRO A 1 225 ? 39.803 35.945 -12.175 1.00 24.10 225 PRO A N 1
ATOM 1443 C CA . PRO A 1 225 ? 38.378 35.744 -11.904 1.00 23.63 225 PRO A CA 1
ATOM 1444 C C . PRO A 1 225 ? 38.254 34.424 -11.149 1.00 21.61 225 PRO A C 1
ATOM 1445 O O . PRO A 1 225 ? 38.925 33.453 -11.497 1.00 20.63 225 PRO A O 1
ATOM 1449 N N . VAL A 1 226 ? 37.412 34.394 -10.123 1.00 19.69 226 VAL A N 1
ATOM 1450 C CA . VAL A 1 226 ? 37.226 33.178 -9.342 1.00 18.93 226 VAL A CA 1
ATOM 1451 C C . VAL A 1 226 ? 35.880 32.539 -9.650 1.00 19.46 226 VAL A C 1
ATOM 1452 O O . VAL A 1 226 ? 34.862 33.226 -9.771 1.00 18.70 226 VAL A O 1
ATOM 1456 N N . LEU A 1 227 ? 35.898 31.219 -9.797 1.00 17.39 227 LEU A N 1
ATOM 1457 C CA . LEU A 1 227 ? 34.702 30.436 -10.075 1.00 16.40 227 LEU A CA 1
ATOM 1458 C C . LEU A 1 227 ? 34.525 29.449 -8.932 1.00 18.03 227 LEU A C 1
ATOM 1459 O O . LEU A 1 227 ? 35.495 28.832 -8.494 1.00 17.27 227 LEU A O 1
ATOM 1464 N N . VAL A 1 228 ? 33.306 29.325 -8.425 1.00 16.95 228 VAL A N 1
ATOM 1465 C CA . VAL A 1 228 ? 33.046 28.337 -7.383 1.00 16.80 228 VAL A CA 1
ATOM 1466 C C . VAL A 1 228 ? 31.822 27.538 -7.771 1.00 18.14 228 VAL A C 1
ATOM 1467 O O . VAL A 1 228 ? 30.914 28.042 -8.441 1.00 17.48 228 VAL A O 1
ATOM 1471 N N . GLY A 1 229 ? 31.813 26.277 -7.363 1.00 17.71 229 GLY A N 1
ATOM 1472 C CA . GLY A 1 229 ? 30.691 25.419 -7.668 1.00 18.11 229 GLY A CA 1
ATOM 1473 C C . GLY A 1 229 ? 30.413 24.507 -6.492 1.00 18.07 229 GLY A C 1
ATOM 1474 O O . GLY A 1 229 ? 31.094 23.502 -6.299 1.00 21.81 229 GLY A O 1
ATOM 1475 N N . LEU A 1 230 ? 29.421 24.869 -5.690 1.00 18.14 230 LEU A N 1
ATOM 1476 C CA . LEU A 1 230 ? 29.044 24.068 -4.534 1.00 18.49 230 LEU A CA 1
ATOM 1477 C C . LEU A 1 230 ? 27.671 23.441 -4.731 1.00 19.52 230 LEU A C 1
ATOM 1478 O O . LEU A 1 230 ? 27.134 22.814 -3.824 1.00 22.29 230 LEU A O 1
ATOM 1483 N N . SER A 1 231 ? 27.106 23.591 -5.922 1.00 18.44 231 SER A N 1
ATOM 1484 C CA . SER A 1 231 ? 25.782 23.035 -6.183 1.00 18.00 231 SER A CA 1
ATOM 1485 C C . SER A 1 231 ? 25.696 21.541 -5.912 1.00 20.07 231 SER A C 1
ATOM 1486 O O . SER A 1 231 ? 26.457 20.749 -6.478 1.00 19.73 231 SER A O 1
ATOM 1489 N N . ARG A 1 232 ? 24.761 21.185 -5.035 1.00 20.24 232 ARG A N 1
ATOM 1490 C CA . ARG A 1 232 ? 24.477 19.809 -4.652 1.00 22.60 232 ARG A CA 1
ATOM 1491 C C . ARG A 1 232 ? 25.645 19.030 -4.079 1.00 21.06 232 ARG A C 1
ATOM 1492 O O . ARG A 1 232 ? 25.590 17.804 -3.995 1.00 21.94 232 ARG A O 1
ATOM 1500 N N . LYS A 1 233 ? 26.692 19.738 -3.676 1.00 18.90 233 LYS A N 1
ATOM 1501 C CA . LYS A 1 233 ? 27.880 19.093 -3.121 1.00 18.32 233 LYS A CA 1
ATOM 1502 C C . LYS A 1 233 ? 27.667 18.533 -1.717 1.00 17.14 233 LYS A C 1
ATOM 1503 O O . LYS A 1 233 ? 26.750 18.929 -1.000 1.00 14.64 233 LYS A O 1
ATOM 1509 N N . ARG A 1 234 ? 28.542 17.613 -1.322 1.00 17.30 234 ARG A N 1
ATOM 1510 C CA . ARG A 1 234 ? 28.455 17.015 0.003 1.00 17.06 234 ARG A CA 1
ATOM 1511 C C . ARG A 1 234 ? 28.476 18.070 1.107 1.00 15.52 234 ARG A C 1
ATOM 1512 O O . ARG A 1 234 ? 27.756 17.951 2.091 1.00 16.58 234 ARG A O 1
ATOM 1520 N N . THR A 1 235 ? 29.300 19.104 0.944 1.00 15.34 235 THR A N 1
ATOM 1521 C CA . THR A 1 235 ? 29.381 20.163 1.943 1.00 16.08 235 THR A CA 1
ATOM 1522 C C . THR A 1 235 ? 27.985 20.722 2.212 1.00 14.56 235 THR A C 1
ATOM 1523 O O . THR A 1 235 ? 27.611 20.977 3.357 1.00 15.08 235 THR A O 1
ATOM 1527 N N . ILE A 1 236 ? 27.217 20.912 1.146 1.00 15.84 236 ILE A N 1
ATOM 1528 C CA . ILE A 1 236 ? 25.871 21.444 1.291 1.00 14.69 236 ILE A CA 1
ATOM 1529 C C . ILE A 1 236 ? 24.971 20.441 2.010 1.00 15.30 236 ILE A C 1
ATOM 1530 O O . ILE A 1 236 ? 24.183 20.813 2.879 1.00 15.87 236 ILE A O 1
ATOM 1535 N N . GLY A 1 237 ? 25.097 19.167 1.657 1.00 16.00 237 GLY A N 1
ATOM 1536 C CA . GLY A 1 237 ? 24.282 18.163 2.313 1.00 17.87 237 GLY A CA 1
ATOM 1537 C C . GLY A 1 237 ? 24.591 18.096 3.798 1.00 18.30 237 GLY A C 1
ATOM 1538 O O . GLY A 1 237 ? 23.690 17.984 4.632 1.00 20.36 237 GLY A O 1
ATOM 1539 N N . GLU A 1 238 ? 25.875 18.180 4.129 1.00 17.92 238 GLU A N 1
ATOM 1540 C CA . GLU A 1 238 ? 26.321 18.116 5.515 1.00 18.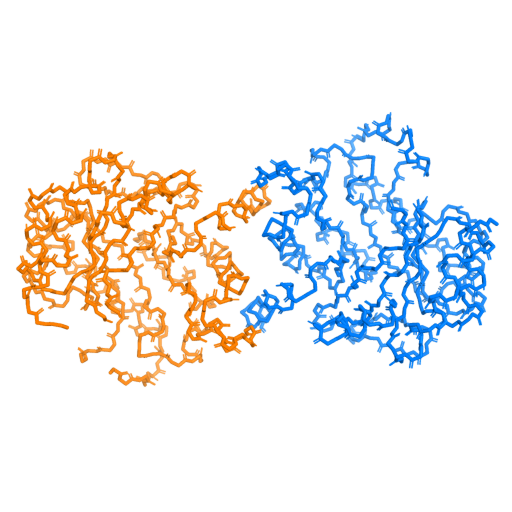39 238 GLU A CA 1
ATOM 1541 C C . GLU A 1 238 ? 25.817 19.276 6.366 1.00 19.53 238 GLU A C 1
ATOM 1542 O O . GLU A 1 238 ? 25.272 19.073 7.452 1.00 20.35 238 GLU A O 1
ATOM 1548 N N . LEU A 1 239 ? 25.971 20.491 5.858 1.00 17.08 239 LEU A N 1
ATOM 1549 C CA . LEU A 1 239 ? 25.564 21.672 6.599 1.00 17.97 239 LEU A CA 1
ATOM 1550 C C . LEU A 1 239 ? 24.068 21.946 6.629 1.00 17.72 239 LEU A C 1
ATOM 1551 O O . LEU A 1 239 ? 23.572 22.518 7.600 1.00 19.66 239 LEU A O 1
ATOM 1556 N N . SER A 1 240 ? 23.353 21.542 5.582 1.00 18.52 240 SER A N 1
ATOM 1557 C CA . SER A 1 240 ? 21.914 21.798 5.511 1.00 19.87 240 SER A CA 1
ATOM 1558 C C . SER A 1 240 ? 21.060 20.619 5.957 1.00 22.10 240 SER A C 1
ATOM 1559 O O . SER A 1 240 ? 19.847 20.756 6.129 1.00 22.29 240 SER A O 1
ATOM 1562 N N . GLY A 1 241 ? 21.694 19.464 6.126 1.00 21.40 241 GLY A N 1
ATOM 1563 C CA . GLY A 1 241 ? 20.975 18.276 6.554 1.00 24.10 241 GLY A CA 1
ATOM 1564 C C . GLY A 1 241 ? 20.078 17.676 5.488 1.00 25.20 241 GLY A C 1
ATOM 1565 O O . GLY A 1 241 ? 19.018 17.131 5.801 1.00 27.76 241 GLY A O 1
ATOM 1566 N N . VAL A 1 242 ? 20.493 17.771 4.228 1.00 23.14 242 VAL A N 1
ATOM 1567 C CA . VAL A 1 242 ? 19.716 17.227 3.120 1.00 23.68 242 VAL A CA 1
ATOM 1568 C C . VAL A 1 242 ? 20.480 16.080 2.469 1.00 24.58 242 VAL A C 1
ATOM 1569 O O . VAL A 1 242 ? 21.522 16.287 1.854 1.00 22.44 242 VAL A O 1
ATOM 1573 N N . GLU A 1 243 ? 19.949 14.868 2.604 1.00 26.35 243 GLU A N 1
ATOM 1574 C CA . GLU A 1 243 ? 20.603 13.683 2.058 1.00 28.55 243 GLU A CA 1
ATOM 1575 C C . GLU A 1 243 ? 20.510 13.529 0.544 1.00 26.39 243 GLU A C 1
ATOM 1576 O O . GLU A 1 243 ? 21.464 13.081 -0.091 1.00 26.33 243 GLU A O 1
ATOM 1582 N N . ASP A 1 244 ? 19.369 13.893 -0.037 1.00 26.36 244 ASP A N 1
ATOM 1583 C CA . ASP A 1 244 ? 19.189 13.788 -1.484 1.00 26.67 244 ASP A CA 1
ATOM 1584 C C . ASP A 1 244 ? 19.884 14.958 -2.185 1.00 26.24 244 ASP A C 1
ATOM 1585 O O . ASP A 1 244 ? 19.512 16.113 -1.991 1.00 24.20 244 ASP A O 1
ATOM 1590 N N . PRO A 1 245 ? 20.908 14.665 -3.006 1.00 25.68 245 PRO A N 1
ATOM 1591 C CA . PRO A 1 245 ? 21.674 15.676 -3.744 1.00 25.75 245 PRO A CA 1
ATOM 1592 C C . PRO A 1 245 ? 20.817 16.600 -4.606 1.00 25.37 245 PRO A C 1
ATOM 1593 O O . PRO A 1 245 ? 21.133 17.775 -4.769 1.00 24.48 245 PRO A O 1
ATOM 1597 N N . ALA A 1 246 ? 19.732 16.064 -5.152 1.00 24.65 246 ALA A N 1
ATOM 1598 C CA . ALA A 1 246 ? 18.850 16.845 -6.013 1.00 23.50 246 ALA A CA 1
ATOM 1599 C C . ALA A 1 246 ? 17.939 17.806 -5.255 1.00 23.36 246 ALA A C 1
ATOM 1600 O O . ALA A 1 246 ? 17.237 18.612 -5.868 1.00 24.74 246 ALA A O 1
ATOM 1602 N N . GLN A 1 247 ? 17.958 17.732 -3.929 1.00 22.41 247 GLN A N 1
ATOM 1603 C CA . GLN A 1 247 ? 17.115 18.592 -3.102 1.00 22.11 247 GLN A CA 1
ATOM 1604 C C . GLN A 1 247 ? 17.921 19.601 -2.290 1.00 20.14 247 GLN A C 1
ATOM 1605 O O . GLN A 1 247 ? 17.442 20.096 -1.272 1.00 22.88 247 GLN A O 1
ATOM 1611 N N . ARG A 1 248 ? 19.127 19.923 -2.747 1.00 19.67 248 ARG A N 1
ATOM 1612 C CA . ARG A 1 248 ? 19.994 20.835 -2.002 1.00 16.82 248 ARG A CA 1
ATOM 1613 C C . ARG A 1 248 ? 20.042 22.277 -2.504 1.00 18.40 248 ARG A C 1
ATOM 1614 O O . ARG A 1 248 ? 20.978 23.005 -2.180 1.00 17.92 248 ARG A O 1
ATOM 1622 N N . VAL A 1 249 ? 19.035 22.710 -3.254 1.00 16.98 249 VAL A N 1
ATOM 1623 C CA . VAL A 1 249 ? 19.065 24.068 -3.789 1.00 16.34 249 VAL A CA 1
ATOM 1624 C C . VAL A 1 249 ? 19.165 25.188 -2.756 1.00 15.41 249 VAL A C 1
ATOM 1625 O O . VAL A 1 249 ? 19.913 26.143 -2.954 1.00 14.25 249 VAL A O 1
ATOM 1629 N N . HIS A 1 250 ? 18.434 25.086 -1.652 1.00 14.40 250 HIS A N 1
ATOM 1630 C CA . HIS A 1 250 ? 18.466 26.183 -0.685 1.00 14.36 250 HIS A CA 1
ATOM 1631 C C . HIS A 1 250 ? 19.834 26.315 -0.001 1.00 14.42 250 HIS A C 1
ATOM 1632 O O . HIS A 1 250 ? 20.348 27.405 0.213 1.00 15.04 250 HIS A O 1
ATOM 1639 N N . GLY A 1 251 ? 20.471 25.200 0.330 1.00 14.25 251 GLY A N 1
ATOM 1640 C CA . GLY A 1 251 ? 21.785 25.296 0.938 1.00 13.65 251 GLY A CA 1
ATOM 1641 C C . GLY A 1 251 ? 22.817 25.754 -0.081 1.00 14.00 251 GLY A C 1
ATOM 1642 O O . GLY A 1 251 ? 23.764 26.457 0.269 1.00 14.07 251 GLY A O 1
ATOM 1643 N N . SE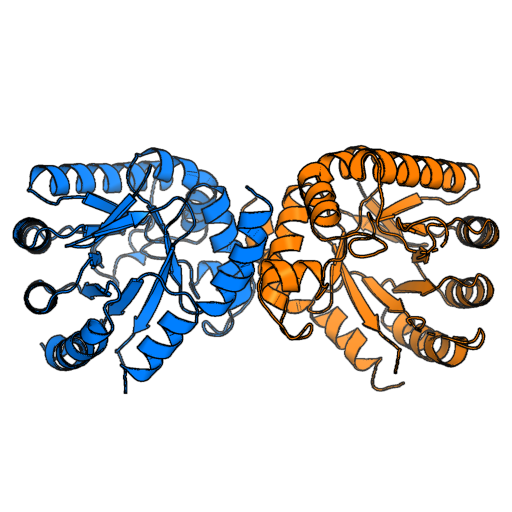R A 1 252 ? 22.644 25.353 -1.339 1.00 13.89 252 SER A N 1
ATOM 1644 C CA . SER A 1 252 ? 23.572 25.744 -2.396 1.00 14.31 252 SER A CA 1
ATOM 1645 C C . SER A 1 252 ? 23.482 27.248 -2.638 1.00 14.54 252 SER A C 1
ATOM 1646 O O . SER A 1 252 ? 24.497 27.929 -2.778 1.00 13.40 252 SER A O 1
ATOM 1649 N N . VAL A 1 253 ? 22.262 27.766 -2.681 1.00 13.80 253 VAL A N 1
ATOM 1650 C CA . VAL A 1 253 ? 22.088 29.197 -2.886 1.00 13.75 253 VAL A CA 1
ATOM 1651 C C . VAL A 1 253 ? 22.731 29.958 -1.733 1.00 12.32 253 VAL A C 1
ATOM 1652 O O . VAL A 1 253 ? 23.403 30.964 -1.947 1.00 13.74 253 VAL A O 1
ATOM 1656 N N . ALA A 1 254 ? 22.544 29.469 -0.508 1.00 12.45 254 ALA A N 1
ATOM 1657 C CA . ALA A 1 254 ? 23.129 30.131 0.654 1.00 12.83 254 ALA A CA 1
ATOM 1658 C C . ALA A 1 254 ? 24.659 30.164 0.559 1.00 13.59 254 ALA A C 1
ATOM 1659 O O . ALA A 1 254 ? 25.279 31.197 0.807 1.00 13.26 254 ALA A O 1
ATOM 1661 N N . ALA A 1 255 ? 25.267 29.038 0.190 1.00 13.27 255 ALA A N 1
ATOM 1662 C CA . ALA A 1 255 ? 26.729 28.987 0.087 1.00 13.30 255 ALA A CA 1
ATOM 1663 C C . ALA A 1 255 ? 27.234 29.905 -1.008 1.00 13.87 255 ALA A C 1
ATOM 1664 O O . ALA A 1 255 ? 28.268 30.568 -0.860 1.00 13.20 255 ALA A O 1
ATOM 1666 N N . HIS A 1 256 ? 26.494 29.942 -2.109 1.00 12.69 256 HIS A N 1
ATOM 1667 C CA . HIS A 1 256 ? 26.876 30.767 -3.235 1.00 11.56 256 HIS A CA 1
ATOM 1668 C C . HIS A 1 256 ? 26.717 32.247 -2.927 1.00 13.14 256 HIS A C 1
ATOM 1669 O O . HIS A 1 256 ? 27.549 33.047 -3.346 1.00 13.32 256 HIS A O 1
ATOM 1676 N N . LEU A 1 257 ? 25.678 32.620 -2.182 1.00 12.27 257 LEU A N 1
ATOM 1677 C CA . LEU A 1 257 ? 25.529 34.028 -1.826 1.00 12.84 257 LEU A CA 1
ATOM 1678 C C . LEU A 1 257 ? 26.690 34.421 -0.915 1.00 13.10 257 LEU A C 1
ATOM 1679 O O . LEU A 1 257 ? 27.178 35.538 -0.977 1.00 13.91 257 LEU A O 1
ATOM 1684 N N . PHE A 1 258 ? 27.145 33.493 -0.078 1.00 13.30 258 PHE A N 1
ATOM 1685 C CA . PHE A 1 258 ? 28.269 33.794 0.806 1.00 13.20 258 PHE A CA 1
ATOM 1686 C C . PHE A 1 258 ? 29.518 34.008 -0.048 1.00 12.27 258 PHE A C 1
ATOM 1687 O O . PHE A 1 258 ? 30.307 34.917 0.210 1.00 13.93 258 PHE A O 1
ATOM 1695 N N . ALA A 1 259 ? 29.695 33.177 -1.073 1.00 12.38 259 ALA A N 1
ATOM 1696 C CA . ALA A 1 259 ? 30.849 33.314 -1.959 1.00 12.33 259 ALA A CA 1
ATOM 1697 C C . ALA A 1 259 ? 30.795 34.665 -2.671 1.00 14.01 259 ALA A C 1
ATOM 1698 O O . ALA A 1 259 ? 31.817 35.321 -2.863 1.00 13.90 259 ALA A O 1
ATOM 1700 N N . VAL A 1 260 ? 29.597 35.074 -3.073 1.00 14.59 260 VAL A N 1
ATOM 1701 C CA . VAL A 1 260 ? 29.433 36.356 -3.758 1.00 15.04 260 VAL A CA 1
ATOM 1702 C C . VAL A 1 260 ? 29.816 37.494 -2.813 1.00 14.89 260 VAL A C 1
ATOM 1703 O O . VAL A 1 260 ? 30.475 38.462 -3.210 1.00 15.83 260 VAL A O 1
ATOM 1707 N N . MET A 1 261 ? 29.415 37.370 -1.557 1.00 13.61 261 MET A N 1
ATOM 1708 C CA . MET A 1 261 ? 29.736 38.382 -0.559 1.00 15.34 261 MET A CA 1
ATOM 1709 C C . MET A 1 261 ? 31.256 38.471 -0.419 1.00 17.25 261 MET A C 1
ATOM 1710 O O . MET A 1 261 ? 31.809 39.554 -0.210 1.00 19.19 261 MET A O 1
ATOM 1715 N N . LYS A 1 262 ? 31.925 37.328 -0.562 1.00 17.03 262 LYS A N 1
ATOM 1716 C CA . LYS A 1 262 ? 33.380 37.262 -0.466 1.00 17.30 262 LYS A CA 1
ATOM 1717 C C . LYS A 1 262 ? 34.083 37.775 -1.723 1.00 18.42 262 LYS A C 1
ATOM 1718 O O . LYS A 1 262 ? 35.311 37.874 -1.754 1.00 17.57 262 LYS A O 1
ATOM 1724 N N . GLY A 1 263 ? 33.315 38.087 -2.766 1.00 17.10 263 GLY A N 1
ATOM 1725 C CA . GLY A 1 263 ? 33.918 38.619 -3.979 1.00 17.80 263 GLY A CA 1
ATOM 1726 C C . GLY A 1 263 ? 33.847 37.798 -5.254 1.00 17.68 263 GLY A C 1
ATOM 1727 O O . GLY A 1 263 ? 34.299 38.251 -6.314 1.00 19.42 263 GLY A O 1
ATOM 1728 N N . VAL A 1 264 ? 33.278 36.598 -5.172 1.00 15.09 264 VAL A N 1
ATOM 1729 C CA . VAL A 1 264 ? 33.164 35.729 -6.335 1.00 15.51 264 VAL A CA 1
ATOM 1730 C C . VAL A 1 264 ? 32.085 36.229 -7.289 1.00 14.67 264 VAL A C 1
ATOM 1731 O O . VAL A 1 264 ? 30.993 36.600 -6.856 1.00 16.93 264 VAL A O 1
ATOM 1735 N N . ARG A 1 265 ? 32.396 36.224 -8.585 1.00 15.58 265 ARG A N 1
ATOM 1736 C CA . ARG A 1 265 ? 31.462 36.695 -9.601 1.00 15.50 265 ARG A CA 1
ATOM 1737 C C . ARG A 1 265 ? 31.122 35.649 -10.664 1.00 16.17 265 ARG A C 1
ATOM 1738 O O . ARG A 1 265 ? 30.464 35.953 -11.657 1.00 15.53 265 ARG A O 1
ATOM 1746 N N . LEU A 1 266 ? 31.567 34.412 -10.446 1.00 14.92 266 LEU A N 1
ATOM 1747 C CA . LEU A 1 266 ? 31.280 33.302 -11.360 1.00 13.94 266 LEU A CA 1
ATOM 1748 C C . LEU A 1 266 ? 30.830 32.105 -10.535 1.00 15.40 266 LEU A C 1
ATOM 1749 O O . LEU A 1 266 ? 31.556 31.659 -9.651 1.00 15.30 266 LEU A O 1
ATOM 1754 N N . LEU A 1 267 ? 29.631 31.600 -10.822 1.00 15.52 267 LEU A N 1
ATOM 1755 C CA . LEU A 1 267 ? 29.079 30.461 -10.097 1.00 13.36 267 LEU A CA 1
ATOM 1756 C C . LEU A 1 267 ? 28.662 29.345 -11.050 1.00 15.14 267 LEU A C 1
ATOM 1757 O O . LEU A 1 267 ? 27.991 29.596 -12.046 1.00 15.39 267 LEU A O 1
ATOM 1762 N N . ARG A 1 268 ? 29.064 28.112 -10.743 1.00 15.75 268 ARG A N 1
ATOM 1763 C CA . ARG A 1 268 ? 28.681 26.950 -11.552 1.00 15.17 268 ARG A CA 1
ATOM 1764 C C . ARG A 1 268 ? 27.480 26.370 -10.813 1.00 14.68 268 ARG A C 1
ATOM 1765 O O . ARG A 1 268 ? 27.622 25.879 -9.690 1.00 16.39 268 ARG A O 1
ATOM 1773 N N . VAL A 1 269 ? 26.306 26.420 -11.436 1.00 14.60 269 VAL A N 1
ATOM 1774 C CA . VAL A 1 269 ? 25.090 25.955 -10.768 1.00 15.46 269 VAL A CA 1
ATOM 1775 C C . VAL A 1 269 ? 24.193 25.038 -11.589 1.00 14.83 269 VAL A C 1
ATOM 1776 O O . VAL A 1 269 ? 24.232 25.048 -12.816 1.00 17.26 269 VAL A O 1
ATOM 1780 N N . HIS A 1 270 ? 23.374 24.254 -10.892 1.00 17.08 270 HIS A N 1
ATOM 1781 C CA . HIS A 1 270 ? 22.420 23.373 -11.554 1.00 17.86 270 HIS A CA 1
ATOM 1782 C C . HIS A 1 270 ? 21.074 24.080 -11.654 1.00 18.98 270 HIS A C 1
ATOM 1783 O O . HIS A 1 270 ? 20.400 24.012 -12.681 1.00 19.64 270 HIS A O 1
ATOM 1790 N N . ASP A 1 271 ? 20.693 24.761 -10.578 1.00 17.99 271 ASP A N 1
ATOM 1791 C CA . ASP A 1 271 ? 19.420 25.481 -10.524 1.00 18.13 271 ASP A CA 1
ATOM 1792 C C . ASP A 1 271 ? 19.654 26.935 -10.904 1.00 17.11 271 ASP A C 1
ATOM 1793 O O . ASP A 1 271 ? 19.867 27.794 -10.046 1.00 17.15 271 ASP A O 1
ATOM 1798 N N . VAL A 1 272 ? 19.604 27.200 -12.204 1.00 16.60 272 VAL A N 1
ATOM 1799 C CA . VAL A 1 272 ? 19.849 28.536 -12.728 1.00 16.15 272 VAL A CA 1
ATOM 1800 C C . VAL A 1 272 ? 18.821 29.553 -12.265 1.00 15.22 272 VAL A C 1
ATOM 1801 O O . VAL A 1 272 ? 19.179 30.592 -11.722 1.00 14.90 272 VAL A O 1
ATOM 1805 N N . ARG A 1 273 ? 17.543 29.248 -12.470 1.00 15.44 273 ARG A N 1
ATOM 1806 C CA . ARG A 1 273 ? 16.492 30.174 -12.077 1.00 16.87 273 ARG A CA 1
ATOM 1807 C C . ARG A 1 273 ? 16.557 30.555 -10.602 1.00 15.26 273 ARG A C 1
ATOM 1808 O O . ARG A 1 273 ? 16.442 31.732 -10.253 1.00 16.13 273 ARG A O 1
ATOM 1816 N N . ALA A 1 274 ? 16.742 29.567 -9.731 1.00 15.14 274 ALA A N 1
ATOM 1817 C CA . ALA A 1 274 ? 16.820 29.831 -8.299 1.00 14.51 274 ALA A CA 1
ATOM 1818 C C . ALA A 1 274 ? 17.917 30.839 -7.983 1.00 14.38 274 ALA A C 1
ATOM 1819 O O . ALA A 1 274 ? 17.730 31.736 -7.161 1.00 13.64 274 ALA A O 1
ATOM 1821 N N . HIS A 1 275 ? 19.068 30.683 -8.630 1.00 13.97 275 HIS A N 1
ATOM 1822 C CA . HIS A 1 275 ? 20.161 31.612 -8.386 1.00 12.91 275 HIS A CA 1
ATOM 1823 C C . HIS A 1 275 ? 19.887 32.997 -8.972 1.00 12.57 275 HIS A C 1
ATOM 1824 O O . HIS A 1 275 ? 20.222 34.003 -8.351 1.00 13.44 275 HIS A O 1
ATOM 1831 N N . ARG A 1 276 ? 19.272 33.057 -10.150 1.00 13.61 276 ARG A N 1
ATOM 1832 C CA . ARG A 1 276 ? 18.948 34.355 -10.744 1.00 14.07 276 ARG A CA 1
ATOM 1833 C C . ARG A 1 276 ? 17.981 35.098 -9.826 1.00 14.05 276 ARG A C 1
ATOM 1834 O O . ARG A 1 276 ? 18.130 36.296 -9.591 1.00 14.67 276 ARG A O 1
ATOM 1842 N N . GLU A 1 277 ? 16.994 34.381 -9.295 1.00 13.34 277 GLU A N 1
ATOM 1843 C CA . GLU A 1 277 ? 16.030 34.989 -8.384 1.00 13.37 277 GLU A CA 1
ATOM 1844 C C . GLU A 1 277 ? 16.699 35.487 -7.100 1.00 14.83 277 GLU A C 1
ATOM 1845 O O . GLU A 1 277 ? 16.443 36.603 -6.643 1.00 14.20 277 GLU A O 1
ATOM 1851 N N . ALA A 1 278 ? 17.557 34.658 -6.515 1.00 12.79 278 ALA A N 1
ATOM 1852 C CA . ALA A 1 278 ? 18.245 35.042 -5.289 1.00 12.51 278 ALA A CA 1
ATOM 1853 C C . ALA A 1 278 ? 19.181 36.226 -5.530 1.00 11.70 278 ALA A C 1
ATOM 1854 O O . ALA A 1 278 ? 19.236 37.148 -4.718 1.00 13.84 278 ALA A O 1
ATOM 1856 N N . LEU A 1 279 ? 19.919 36.198 -6.636 1.00 12.12 279 LEU A N 1
ATOM 1857 C CA . LEU A 1 279 ? 20.847 37.282 -6.946 1.00 12.67 279 LEU A CA 1
ATOM 1858 C C . LEU A 1 279 ? 20.127 38.589 -7.227 1.00 13.78 279 LEU A C 1
ATOM 1859 O O . LEU A 1 279 ? 20.651 39.661 -6.927 1.00 14.10 279 LEU A O 1
ATOM 1864 N N . GLY A 1 280 ? 18.923 38.500 -7.790 1.00 13.64 280 GLY A N 1
ATOM 1865 C CA . GLY A 1 280 ? 18.173 39.711 -8.079 1.00 13.98 280 GLY A CA 1
ATOM 1866 C C . GLY A 1 280 ? 17.997 40.510 -6.805 1.00 14.12 280 GLY A C 1
ATOM 1867 O O . GLY A 1 280 ? 18.085 41.744 -6.795 1.00 15.55 280 GLY A O 1
ATOM 1868 N N . VAL A 1 281 ? 17.733 39.800 -5.716 1.00 14.27 281 VAL A N 1
ATOM 1869 C CA . VAL A 1 281 ? 17.565 40.429 -4.424 1.00 12.74 281 VAL A CA 1
ATOM 1870 C C . VAL A 1 281 ? 18.924 40.806 -3.842 1.00 15.29 281 VAL A C 1
ATOM 1871 O O . VAL A 1 281 ? 19.171 41.960 -3.498 1.00 14.18 281 VAL A O 1
ATOM 1875 N N . TRP A 1 282 ? 19.816 39.827 -3.757 1.00 13.10 282 TRP A N 1
ATOM 1876 C CA . TRP A 1 282 ? 21.122 40.071 -3.155 1.00 14.42 282 TRP A CA 1
ATOM 1877 C C . TRP A 1 282 ? 21.905 41.226 -3.764 1.00 15.40 282 TRP A C 1
ATOM 1878 O O . TRP A 1 282 ? 22.392 42.106 -3.044 1.00 16.43 282 TRP A O 1
ATOM 1889 N N . GLU A 1 283 ? 22.012 41.241 -5.083 1.00 13.74 283 GLU A N 1
ATOM 1890 C CA . GLU A 1 283 ? 22.779 42.289 -5.747 1.00 15.67 283 GLU A CA 1
ATOM 1891 C C . GLU A 1 283 ? 22.129 43.661 -5.668 1.00 17.42 283 GLU A C 1
ATOM 1892 O O . GLU A 1 283 ? 22.808 44.682 -5.767 1.00 19.77 283 GLU A O 1
ATOM 1898 N N . ALA A 1 284 ? 20.816 43.693 -5.485 1.00 18.67 284 ALA A N 1
ATOM 1899 C CA . ALA A 1 284 ? 20.129 44.974 -5.366 1.00 21.34 284 ALA A CA 1
ATOM 1900 C C . ALA A 1 284 ? 20.420 45.548 -3.982 1.00 23.28 284 ALA A C 1
ATOM 1901 O O . ALA A 1 284 ? 20.598 46.755 -3.824 1.00 25.87 284 ALA A O 1
ATOM 1903 N N . LEU A 1 285 ? 20.478 44.674 -2.981 1.00 24.84 285 LEU A N 1
ATOM 1904 C CA . LEU A 1 285 ? 20.743 45.086 -1.604 1.00 28.58 285 LEU A CA 1
ATOM 1905 C C . LEU A 1 285 ? 22.210 45.403 -1.373 1.00 33.33 285 LEU A C 1
ATOM 1906 O O . LEU A 1 285 ? 22.582 46.552 -1.117 1.00 33.27 285 LEU A O 1
ATOM 1911 N N . TYR A 1 286 ? 23.033 44.361 -1.452 1.00 36.82 286 TYR A N 1
ATOM 1912 C CA . TYR A 1 286 ? 24.471 44.466 -1.253 1.00 40.73 286 TYR A CA 1
ATOM 1913 C C . TYR A 1 286 ? 25.071 45.096 -2.504 1.00 42.64 286 TYR A C 1
ATOM 1914 O O . TYR A 1 286 ? 25.870 44.474 -3.203 1.00 43.53 286 TYR A O 1
ATOM 1923 N N . GLY A 1 287 ? 24.665 46.331 -2.783 1.00 44.09 287 GLY A N 1
ATOM 1924 C CA . GLY A 1 287 ? 25.159 47.032 -3.953 1.00 46.33 287 GLY A CA 1
ATOM 1925 C C . GLY A 1 287 ? 24.092 47.909 -4.581 1.00 47.34 287 GLY A C 1
ATOM 1926 O O . GLY A 1 287 ? 23.712 47.649 -5.741 1.00 48.61 287 GLY A O 1
ATOM 1927 N N . ARG B 1 15 ? 22.003 38.202 23.549 1.00 46.07 15 ARG B N 1
ATOM 1928 C CA . ARG B 1 15 ? 20.626 38.685 23.855 1.00 45.10 15 ARG B CA 1
ATOM 1929 C C . ARG B 1 15 ? 19.652 37.511 23.855 1.00 43.16 15 ARG B C 1
ATOM 1930 O O . ARG B 1 15 ? 19.957 36.436 23.336 1.00 41.99 15 ARG B O 1
ATOM 1938 N N . THR B 1 16 ? 18.481 37.716 24.447 1.00 41.49 16 THR B N 1
ATOM 1939 C CA . THR B 1 16 ? 17.474 36.666 24.512 1.00 39.94 16 THR B CA 1
ATOM 1940 C C . THR B 1 16 ? 16.088 37.256 24.278 1.00 38.06 16 THR B C 1
ATOM 1941 O O . THR B 1 16 ? 15.884 38.460 24.429 1.00 38.45 16 THR B O 1
ATOM 1945 N N . LEU B 1 17 ? 15.142 36.402 23.902 1.00 36.17 17 LEU B N 1
ATOM 1946 C CA . LEU B 1 17 ? 13.768 36.831 23.664 1.00 35.70 17 LEU B CA 1
ATOM 1947 C C . LEU B 1 17 ? 12.852 36.225 24.716 1.00 35.87 17 LEU B C 1
ATOM 1948 O O . LEU B 1 17 ? 12.744 35.003 24.826 1.00 35.70 17 LEU B O 1
ATOM 1953 N N . TRP B 1 18 ? 12.188 37.078 25.487 1.00 36.47 18 TRP B N 1
ATOM 1954 C CA . TRP B 1 18 ? 11.280 36.597 26.517 1.00 36.80 18 TRP B CA 1
ATOM 1955 C C . TRP B 1 18 ? 9.986 36.096 25.886 1.00 36.11 18 TRP B C 1
ATOM 1956 O O . TRP B 1 18 ? 9.373 36.788 25.072 1.00 35.51 18 TRP B O 1
ATOM 1967 N N . LEU B 1 19 ? 9.575 34.889 26.264 1.00 35.40 19 LEU B N 1
ATOM 1968 C CA . LEU B 1 19 ? 8.353 34.302 25.735 1.00 36.36 19 LEU B CA 1
ATOM 1969 C C . LEU B 1 19 ? 7.391 33.867 26.838 1.00 38.45 19 LEU B C 1
ATOM 1970 O O . LEU B 1 19 ? 7.077 32.685 26.978 1.00 38.65 19 LEU B O 1
ATOM 1975 N N . ARG B 1 20 ? 6.935 34.846 27.613 1.00 41.01 20 ARG B N 1
ATOM 1976 C CA . ARG B 1 20 ? 5.988 34.644 28.706 1.00 43.46 20 ARG B CA 1
ATOM 1977 C C . ARG B 1 20 ? 6.470 33.785 29.872 1.00 44.70 20 ARG B C 1
ATOM 1978 O O . ARG B 1 20 ? 6.468 34.240 31.016 1.00 44.93 20 ARG B O 1
ATOM 1986 N N . ASP B 1 21 ? 6.866 32.546 29.596 1.00 45.52 21 ASP B N 1
ATOM 1987 C CA . ASP B 1 21 ? 7.333 31.655 30.655 1.00 47.13 21 ASP B CA 1
ATOM 1988 C C . ASP B 1 21 ? 8.628 30.936 30.300 1.00 47.09 21 ASP B C 1
ATOM 1989 O O . ASP B 1 21 ? 9.001 29.957 30.945 1.00 47.25 21 ASP B O 1
ATOM 1994 N N . ARG B 1 22 ? 9.308 31.424 29.270 1.00 46.08 22 ARG B N 1
ATOM 1995 C CA . ARG B 1 22 ? 10.563 30.831 28.833 1.00 45.04 22 ARG B CA 1
ATOM 1996 C C . ARG B 1 22 ? 11.388 31.889 28.113 1.00 43.62 22 ARG B C 1
ATOM 1997 O O . ARG B 1 22 ? 10.853 32.901 27.659 1.00 42.40 22 ARG B O 1
ATOM 2005 N N . ALA B 1 23 ? 12.692 31.655 28.020 1.00 42.13 23 ALA B N 1
ATOM 2006 C CA . ALA B 1 23 ? 13.585 32.588 27.348 1.00 40.34 23 ALA B CA 1
ATOM 2007 C C . ALA B 1 23 ? 14.247 31.894 26.169 1.00 39.34 23 ALA B C 1
ATOM 2008 O O . ALA B 1 23 ? 14.796 30.802 26.312 1.00 40.37 23 ALA B O 1
ATOM 2010 N N . LEU B 1 24 ? 14.188 32.527 25.002 1.00 37.05 24 LEU B N 1
ATOM 2011 C CA . LEU B 1 24 ? 14.794 31.963 23.804 1.00 34.27 24 LEU B CA 1
ATOM 2012 C C . LEU B 1 24 ? 16.067 32.734 23.486 1.00 32.32 24 LEU B C 1
ATOM 2013 O O . LEU B 1 24 ? 16.033 33.947 23.278 1.00 29.60 24 LEU B O 1
ATOM 2018 N N . ASP B 1 25 ? 17.193 32.028 23.461 1.00 30.72 25 ASP B N 1
ATOM 2019 C CA . ASP B 1 25 ? 18.471 32.660 23.169 1.00 32.04 25 ASP B CA 1
ATOM 2020 C C . ASP B 1 25 ? 18.550 33.006 21.690 1.00 29.92 25 ASP B C 1
ATOM 2021 O O . ASP B 1 25 ? 18.130 32.226 20.836 1.00 30.51 25 ASP B O 1
ATOM 2026 N N . LEU B 1 26 ? 19.093 34.181 21.397 1.00 29.25 26 LEU B N 1
ATOM 2027 C CA . LEU B 1 26 ? 19.218 34.643 20.023 1.00 28.27 26 LEU B CA 1
ATOM 2028 C C . LEU B 1 26 ? 20.658 34.529 19.541 1.00 28.85 26 LEU B C 1
ATOM 2029 O O . LEU B 1 26 ? 21.135 35.359 18.766 1.00 29.34 26 LEU B O 1
ATOM 2034 N N . ASP B 1 27 ? 21.341 33.489 20.009 1.00 28.58 27 ASP B N 1
ATOM 2035 C CA . ASP B 1 27 ? 22.725 33.233 19.629 1.00 31.21 27 ASP B CA 1
ATOM 2036 C C . ASP B 1 27 ? 22.760 32.674 18.210 1.00 30.46 27 ASP B C 1
ATOM 2037 O O . ASP B 1 27 ? 23.811 32.630 17.569 1.00 32.45 27 ASP B O 1
ATOM 2042 N N . ARG B 1 28 ? 21.597 32.241 17.737 1.00 28.48 28 ARG B N 1
ATOM 2043 C CA . ARG B 1 28 ? 21.441 31.702 16.388 1.00 27.45 28 ARG B CA 1
ATOM 2044 C C . ARG B 1 28 ? 20.111 32.241 15.879 1.00 24.26 28 ARG B C 1
ATOM 2045 O O . ARG B 1 28 ? 19.266 32.661 16.666 1.00 24.55 28 ARG B O 1
ATOM 2053 N N . VAL B 1 29 ? 19.920 32.241 14.568 1.00 20.71 29 VAL B N 1
ATOM 2054 C CA . VAL B 1 29 ? 18.675 32.751 14.012 1.00 19.79 29 VAL B CA 1
ATOM 2055 C C . VAL B 1 29 ? 17.476 31.879 14.383 1.00 20.95 29 VAL B C 1
ATOM 2056 O O . VAL B 1 29 ? 17.521 30.653 14.268 1.00 19.90 29 VAL B O 1
ATOM 2060 N N . ARG B 1 30 ? 16.399 32.529 14.824 1.00 20.75 30 ARG B N 1
ATOM 2061 C CA . ARG B 1 30 ? 15.174 31.837 15.210 1.00 22.81 30 ARG B CA 1
ATOM 2062 C C . ARG B 1 30 ? 14.086 32.127 14.188 1.00 21.62 30 ARG B C 1
ATOM 2063 O O . ARG B 1 30 ? 13.987 33.243 13.682 1.00 21.61 30 ARG B O 1
ATOM 2071 N N . LEU B 1 31 ? 13.263 31.126 13.904 1.00 20.82 31 LEU B N 1
ATOM 2072 C CA . LEU B 1 31 ? 12.206 31.277 12.913 1.00 21.62 31 LEU B CA 1
ATOM 2073 C C . LEU B 1 31 ? 10.794 31.280 13.473 1.00 22.91 31 LEU B C 1
ATOM 2074 O O . LEU B 1 31 ? 10.461 30.478 14.339 1.00 24.05 31 LEU B O 1
ATOM 2079 N N . LEU B 1 32 ? 9.978 32.196 12.964 1.00 23.99 32 LEU B N 1
ATOM 2080 C CA . LEU B 1 32 ? 8.573 32.281 13.338 1.00 25.41 32 LEU B CA 1
ATOM 2081 C C . LEU B 1 32 ? 7.833 31.749 12.120 1.00 25.21 32 LEU B C 1
ATOM 2082 O O . LEU B 1 32 ? 7.817 32.388 11.068 1.00 23.44 32 LEU B O 1
ATOM 2087 N N . GLY B 1 33 ? 7.246 30.565 12.259 1.00 25.79 33 GLY B N 1
ATOM 2088 C CA . GLY B 1 33 ? 6.523 29.963 11.157 1.00 28.22 33 GLY B CA 1
ATOM 2089 C C . GLY B 1 33 ? 5.142 30.567 11.022 1.00 30.18 33 GLY B C 1
ATOM 2090 O O . GLY B 1 33 ? 4.336 30.494 11.950 1.00 30.88 33 GLY B O 1
ATOM 2091 N N . VAL B 1 34 ? 4.868 31.157 9.864 1.00 29.89 34 VAL B N 1
ATOM 2092 C CA . VAL B 1 34 ? 3.584 31.797 9.610 1.00 32.29 34 VAL B CA 1
ATOM 2093 C C . VAL B 1 34 ? 2.455 30.825 9.287 1.00 34.25 34 VAL B C 1
ATOM 2094 O O . VAL B 1 34 ? 2.618 29.908 8.486 1.00 32.47 34 VAL B O 1
ATOM 2098 N N . LEU B 1 35 ? 1.309 31.046 9.924 1.00 36.11 35 LEU B N 1
ATOM 2099 C CA . LEU B 1 35 ? 0.123 30.232 9.696 1.00 40.85 35 LEU B CA 1
ATOM 2100 C C . LEU B 1 35 ? -1.029 31.215 9.511 1.00 42.65 35 LEU B C 1
ATOM 2101 O O . LEU B 1 35 ? -1.600 31.701 10.486 1.00 42.67 35 LEU B O 1
ATOM 2106 N N . ASN B 1 36 ? -1.351 31.517 8.258 1.00 46.49 36 ASN B N 1
ATOM 2107 C CA . ASN B 1 36 ? -2.424 32.456 7.940 1.00 50.32 36 ASN B CA 1
ATOM 2108 C C . ASN B 1 36 ? -3.796 31.793 7.945 1.00 52.02 36 ASN B C 1
ATOM 2109 O O . ASN B 1 36 ? -4.058 30.885 7.157 1.00 52.59 36 ASN B O 1
ATOM 2114 N N . LEU B 1 37 ? -4.670 32.255 8.835 1.00 53.87 37 LEU B N 1
ATOM 2115 C CA . LEU B 1 37 ? -6.020 31.716 8.949 1.00 55.54 37 LEU B CA 1
ATOM 2116 C C . LEU B 1 37 ? -7.047 32.619 8.262 1.00 56.76 37 LEU B C 1
ATOM 2117 O O . LEU B 1 37 ? -8.130 32.873 8.773 1.00 57.17 37 LEU B O 1
ATOM 2122 N N . THR B 1 38 ? -6.709 33.132 7.082 1.00 58.27 38 THR B N 1
ATOM 2123 C CA . THR B 1 38 ? -7.619 34.001 6.341 1.00 59.87 38 THR B CA 1
ATOM 2124 C C . THR B 1 38 ? -8.108 33.285 5.085 1.00 61.11 38 THR B C 1
ATOM 2125 O O . THR B 1 38 ? -7.397 32.454 4.518 1.00 61.30 38 THR B O 1
ATOM 2129 N N . PRO B 1 39 ? -9.333 33.600 4.635 1.00 62.15 39 PRO B N 1
ATOM 2130 C CA . PRO B 1 39 ? -9.903 32.974 3.439 1.00 62.91 39 PRO B CA 1
ATOM 2131 C C . PRO B 1 39 ? -9.135 33.322 2.168 1.00 63.58 39 PRO B C 1
ATOM 2132 O O . PRO B 1 39 ? -9.636 33.136 1.058 1.00 64.66 39 PRO B O 1
ATOM 2136 N N . PRO B 1 51 ? -9.399 25.650 11.703 1.00 76.42 51 PRO B N 1
ATOM 2137 C CA . PRO B 1 51 ? -9.679 24.300 11.203 1.00 76.24 51 PRO B CA 1
ATOM 2138 C C . PRO B 1 51 ? -8.681 23.251 11.697 1.00 76.33 51 PRO B C 1
ATOM 2139 O O . PRO B 1 51 ? -7.604 23.585 12.188 1.00 76.42 51 PRO B O 1
ATOM 2143 N N . GLU B 1 52 ? -9.052 21.981 11.564 1.00 76.20 52 GLU B N 1
ATOM 2144 C CA . GLU B 1 52 ? -8.196 20.876 11.984 1.00 75.85 52 GLU B CA 1
ATOM 2145 C C . GLU B 1 52 ? -7.147 20.591 10.914 1.00 75.36 52 GLU B C 1
ATOM 2146 O O . GLU B 1 52 ? -6.221 19.806 11.123 1.00 75.03 52 GLU B O 1
ATOM 2152 N N . ARG B 1 53 ? -7.300 21.244 9.767 1.00 74.86 53 ARG B N 1
ATOM 2153 C CA . ARG B 1 53 ? -6.376 21.079 8.653 1.00 74.30 53 ARG B CA 1
ATOM 2154 C C . ARG B 1 53 ? -5.310 22.168 8.736 1.00 73.76 53 ARG B C 1
ATOM 2155 O O . ARG B 1 53 ? -4.607 22.450 7.764 1.00 74.13 53 ARG B O 1
ATOM 2163 N N . ALA B 1 54 ? -5.202 22.777 9.913 1.00 72.49 54 ALA B N 1
ATOM 2164 C CA . ALA B 1 54 ? -4.230 23.836 10.158 1.00 70.93 54 ALA B CA 1
ATOM 2165 C C . ALA B 1 54 ? -3.352 23.442 11.339 1.00 69.81 54 ALA B C 1
ATOM 2166 O O . ALA B 1 54 ? -2.286 24.020 11.557 1.00 69.91 54 ALA B O 1
ATOM 2168 N N . LEU B 1 55 ? -3.812 22.455 12.100 1.00 68.12 55 LEU B N 1
ATOM 2169 C CA . LEU B 1 55 ? -3.070 21.973 13.255 1.00 66.63 55 LEU B CA 1
ATOM 2170 C C . LEU B 1 55 ? -1.910 21.099 12.794 1.00 65.60 55 LEU B C 1
ATOM 2171 O O . LEU B 1 55 ? -0.831 21.126 13.383 1.00 65.36 55 LEU B O 1
ATOM 2176 N N . GLU B 1 56 ? -2.138 20.328 11.735 1.00 64.18 56 GLU B N 1
ATOM 2177 C CA . GLU B 1 56 ? -1.105 19.449 11.204 1.00 62.66 56 GLU B CA 1
ATOM 2178 C C . GLU B 1 56 ? -0.027 20.268 10.502 1.00 60.71 56 GLU B C 1
ATOM 2179 O O . GLU B 1 56 ? 1.120 19.838 10.391 1.00 60.22 56 GLU B O 1
ATOM 2185 N N . ARG B 1 57 ? -0.406 21.450 10.028 1.00 58.33 57 ARG B N 1
ATOM 2186 C CA . ARG B 1 57 ? 0.529 22.337 9.350 1.00 56.55 57 ARG B CA 1
ATOM 2187 C C . ARG B 1 57 ? 1.465 22.959 10.379 1.00 55.69 57 ARG B C 1
ATOM 2188 O O . ARG B 1 57 ? 2.610 23.291 10.073 1.00 55.21 57 ARG B O 1
ATOM 2196 N N . ALA B 1 58 ? 0.966 23.112 11.601 1.00 54.21 58 ALA B N 1
ATOM 2197 C CA . ALA B 1 58 ? 1.756 23.675 12.686 1.00 52.95 58 ALA B CA 1
ATOM 2198 C C . ALA B 1 58 ? 2.767 22.623 13.119 1.00 51.99 58 ALA B C 1
ATOM 2199 O O . ALA B 1 58 ? 3.945 22.919 13.318 1.00 51.72 58 ALA B O 1
ATOM 2201 N N . ARG B 1 59 ? 2.291 21.390 13.261 1.00 50.99 59 ARG B N 1
ATOM 2202 C CA . ARG B 1 59 ? 3.139 20.273 13.657 1.00 50.20 59 ARG B CA 1
ATOM 2203 C C . ARG B 1 59 ? 4.155 20.065 12.541 1.00 48.42 59 ARG B C 1
ATOM 2204 O O . ARG B 1 59 ? 5.268 19.588 12.766 1.00 47.61 59 ARG B O 1
ATOM 2212 N N . GLU B 1 60 ? 3.749 20.449 11.336 1.00 45.86 60 GLU B N 1
ATOM 2213 C CA . GLU B 1 60 ? 4.575 20.337 10.143 1.00 44.75 60 GLU B CA 1
ATOM 2214 C C . GLU B 1 60 ? 5.739 21.325 10.227 1.00 42.27 60 GLU B C 1
ATOM 2215 O O . GLU B 1 60 ? 6.894 20.954 10.016 1.00 41.37 60 GLU B O 1
ATOM 2221 N N . MET B 1 61 ? 5.432 22.580 10.546 1.00 40.04 61 MET B N 1
ATOM 2222 C CA . MET B 1 61 ? 6.461 23.610 10.657 1.00 38.13 61 MET B CA 1
ATOM 2223 C C . MET B 1 61 ? 7.369 23.351 11.857 1.00 37.44 61 MET B C 1
ATOM 2224 O O . MET B 1 61 ? 8.572 23.606 11.802 1.00 35.88 61 MET B O 1
ATOM 2229 N N . VAL B 1 62 ? 6.790 22.846 12.943 1.00 36.03 62 VAL B N 1
ATOM 2230 C CA . VAL B 1 62 ? 7.566 22.539 14.136 1.00 35.65 62 VAL B CA 1
ATOM 2231 C C . VAL B 1 62 ? 8.607 21.488 13.766 1.00 34.79 62 VAL B C 1
ATOM 2232 O O . VAL B 1 62 ? 9.763 21.564 14.178 1.00 35.12 62 VAL B O 1
ATOM 2236 N N . ALA B 1 63 ? 8.181 20.507 12.980 1.00 34.99 63 ALA B N 1
ATOM 2237 C CA . ALA B 1 63 ? 9.066 19.437 12.547 1.00 34.63 63 ALA B CA 1
ATOM 2238 C C . ALA B 1 63 ? 10.153 19.975 11.622 1.00 34.05 63 ALA B C 1
ATOM 2239 O O . ALA B 1 63 ? 11.269 19.458 11.597 1.00 34.35 63 ALA B O 1
ATOM 2241 N N . GLU B 1 64 ? 9.821 21.021 10.872 1.00 33.66 64 GLU B N 1
ATOM 2242 C CA . GLU B 1 64 ? 10.765 21.621 9.934 1.00 32.20 64 GLU B CA 1
ATOM 2243 C C . GLU B 1 64 ? 11.760 22.570 10.591 1.00 31.07 64 GLU B C 1
ATOM 2244 O O . GLU B 1 64 ? 12.675 23.060 9.937 1.00 31.63 64 GLU B O 1
ATOM 2250 N N . GLY B 1 65 ? 11.569 22.861 11.871 1.00 30.02 65 GLY B N 1
ATOM 2251 C CA . GLY B 1 65 ? 12.507 23.734 12.555 1.00 28.73 65 GLY B CA 1
ATOM 2252 C C . GLY B 1 65 ? 11.997 25.070 13.062 1.00 27.59 65 GLY B C 1
ATOM 2253 O O . GLY B 1 65 ? 12.794 25.912 13.476 1.00 27.04 65 GLY B O 1
ATOM 2254 N N . ALA B 1 66 ? 10.685 25.286 13.034 1.00 25.80 66 ALA B N 1
ATOM 2255 C CA . ALA B 1 66 ? 10.136 26.549 13.523 1.00 27.39 66 ALA B CA 1
ATOM 2256 C C . ALA B 1 66 ? 10.328 26.660 15.034 1.00 27.98 66 ALA B C 1
ATOM 2257 O O . ALA B 1 66 ? 10.097 25.702 15.769 1.00 27.96 66 ALA B O 1
ATOM 2259 N N . ASP B 1 67 ? 10.760 27.831 15.494 1.00 28.34 67 ASP B N 1
ATOM 2260 C CA . ASP B 1 67 ? 10.978 28.063 16.918 1.00 28.95 67 ASP B CA 1
ATOM 2261 C C . ASP B 1 67 ? 9.723 28.643 17.549 1.00 29.88 67 ASP B C 1
ATOM 2262 O O . ASP B 1 67 ? 9.444 28.422 18.732 1.00 30.31 67 ASP B O 1
ATOM 2267 N N . ILE B 1 68 ? 8.976 29.390 16.745 1.00 28.94 68 ILE B N 1
ATOM 2268 C CA . ILE B 1 68 ? 7.746 30.028 17.188 1.00 29.13 68 ILE B CA 1
ATOM 2269 C C . ILE B 1 68 ? 6.711 29.926 16.079 1.00 30.35 68 ILE B C 1
ATOM 2270 O O . ILE B 1 68 ? 7.045 30.048 14.902 1.00 29.99 68 ILE B O 1
ATOM 2275 N N . LEU B 1 69 ? 5.458 29.692 16.454 1.00 29.43 69 LEU B N 1
ATOM 2276 C CA . LEU B 1 69 ? 4.378 29.603 15.482 1.00 31.05 69 LEU B CA 1
ATOM 2277 C C . LEU B 1 69 ? 3.648 30.936 15.504 1.00 30.83 69 LEU B C 1
ATOM 2278 O O . LEU B 1 69 ? 3.203 31.390 16.556 1.00 29.86 69 LEU B O 1
ATOM 2283 N N . ASP B 1 70 ? 3.536 31.561 14.339 1.00 31.33 70 ASP B N 1
ATOM 2284 C CA . ASP B 1 70 ? 2.898 32.865 14.225 1.00 32.49 70 ASP B CA 1
ATOM 2285 C C . ASP B 1 70 ? 1.523 32.768 13.575 1.00 32.74 70 ASP B C 1
ATOM 2286 O O . ASP B 1 70 ? 1.410 32.598 12.364 1.00 33.73 70 ASP B O 1
ATOM 2291 N N . LEU B 1 71 ? 0.480 32.887 14.391 1.00 34.67 71 LEU B N 1
ATOM 2292 C CA . LEU B 1 71 ? -0.891 32.798 13.899 1.00 37.48 71 LEU B CA 1
ATOM 2293 C C . LEU B 1 71 ? -1.582 34.151 13.759 1.00 38.23 71 LEU B C 1
ATOM 2294 O O . LEU B 1 71 ? -1.561 34.976 14.676 1.00 37.33 71 LEU B O 1
ATOM 2299 N N . GLY B 1 72 ? -2.191 34.366 12.596 1.00 40.50 72 GLY B N 1
ATOM 2300 C CA . GLY B 1 72 ? -2.897 35.606 12.325 1.00 42.68 72 GLY B CA 1
ATOM 2301 C C . GLY B 1 72 ? -4.185 35.319 11.575 1.00 45.07 72 GLY B C 1
ATOM 2302 O O . GLY B 1 72 ? -4.212 34.462 10.691 1.00 44.49 72 GLY B O 1
ATOM 2303 N N . ALA B 1 73 ? -5.252 36.035 11.915 1.00 47.06 73 ALA B N 1
ATOM 2304 C CA . ALA B 1 73 ? -6.542 35.822 11.266 1.00 49.57 73 ALA B CA 1
ATOM 2305 C C . ALA B 1 73 ? -7.067 37.038 10.507 1.00 51.28 73 ALA B C 1
ATOM 2306 O O . ALA B 1 73 ? -7.954 36.907 9.663 1.00 52.11 73 ALA B O 1
ATOM 2308 N N . GLU B 1 74 ? -6.531 38.218 10.805 1.00 53.52 74 GLU B N 1
ATOM 2309 C CA . GLU B 1 74 ? -6.972 39.434 10.130 1.00 55.74 74 GLU B CA 1
ATOM 2310 C C . GLU B 1 74 ? -6.065 39.823 8.971 1.00 56.79 74 GLU B C 1
ATOM 2311 O O . GLU B 1 74 ? -4.863 40.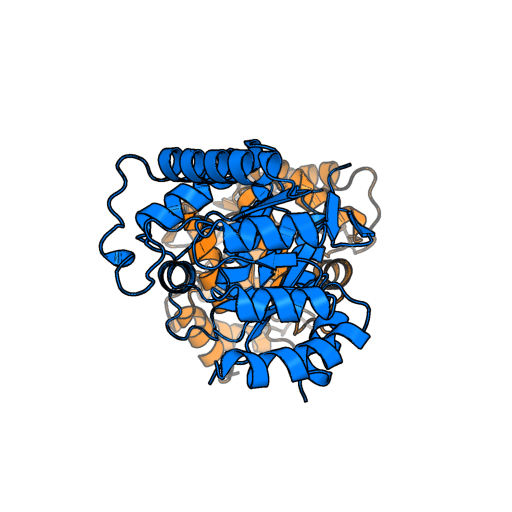022 9.142 1.00 57.31 74 GLU B O 1
ATOM 2317 N N . SER B 1 75 ? -6.661 39.932 7.788 1.00 58.05 75 SER B N 1
ATOM 2318 C CA . SER B 1 75 ? -5.937 40.301 6.579 1.00 58.59 75 SER B CA 1
ATOM 2319 C C . SER B 1 75 ? -5.133 41.579 6.793 1.00 58.99 75 SER B C 1
ATOM 2320 O O . SER B 1 75 ? -4.240 41.900 6.007 1.00 58.88 75 SER B O 1
ATOM 2323 N N . PRO B 1 84 ? -11.353 42.196 8.835 1.00 74.96 84 PRO B N 1
ATOM 2324 C CA . PRO B 1 84 ? -12.539 41.406 9.179 1.00 75.04 84 PRO B CA 1
ATOM 2325 C C . PRO B 1 84 ? -13.223 41.914 10.444 1.00 75.10 84 PRO B C 1
ATOM 2326 O O . PRO B 1 84 ? -12.635 42.676 11.212 1.00 75.20 84 PRO B O 1
ATOM 2330 N N . VAL B 1 85 ? -14.466 41.493 10.655 1.00 75.20 85 VAL B N 1
ATOM 2331 C CA . VAL B 1 85 ? -15.217 41.903 11.837 1.00 75.25 85 VAL B CA 1
ATOM 2332 C C . VAL B 1 85 ? -14.450 41.500 13.094 1.00 75.33 85 VAL B C 1
ATOM 2333 O O . VAL B 1 85 ? -13.435 40.806 13.011 1.00 75.39 85 VAL B O 1
ATOM 2337 N N . GLU B 1 86 ? -14.931 41.931 14.256 1.00 75.37 86 GLU B N 1
ATOM 2338 C CA . GLU B 1 86 ? -14.256 41.614 15.511 1.00 75.23 86 GLU B CA 1
ATOM 2339 C C . GLU B 1 86 ? -14.351 40.158 15.949 1.00 74.65 86 GLU B C 1
ATOM 2340 O O . GLU B 1 86 ? -13.437 39.645 16.595 1.00 74.82 86 GLU B O 1
ATOM 2346 N N . GLU B 1 87 ? -15.448 39.489 15.611 1.00 73.87 87 GLU B N 1
ATOM 2347 C CA . GLU B 1 87 ? -15.603 38.096 16.006 1.00 73.40 87 GLU B CA 1
ATOM 2348 C C . GLU B 1 87 ? -14.682 37.180 15.203 1.00 72.65 87 GLU B C 1
ATOM 2349 O O . GLU B 1 87 ? -15.077 36.092 14.778 1.00 72.27 87 GLU B O 1
ATOM 2355 N N . GLU B 1 88 ? -13.450 37.638 15.000 1.00 71.72 88 GLU B N 1
ATOM 2356 C CA . GLU B 1 88 ? -12.445 36.872 14.277 1.00 70.40 88 GLU B CA 1
ATOM 2357 C C . GLU B 1 88 ? -11.926 35.814 15.238 1.00 69.31 88 GLU B C 1
ATOM 2358 O O . GLU B 1 88 ? -11.032 35.034 14.910 1.00 69.06 88 GLU B O 1
ATOM 2364 N N . LYS B 1 89 ? -12.500 35.810 16.436 1.00 68.20 89 LYS B N 1
ATOM 2365 C CA . LYS B 1 89 ? -12.130 34.862 17.472 1.00 67.39 89 LYS B CA 1
ATOM 2366 C C . LYS B 1 89 ? -12.401 33.446 16.984 1.00 66.77 89 LYS B C 1
ATOM 2367 O O . LYS B 1 89 ? -11.697 32.507 17.351 1.00 66.71 89 LYS B O 1
ATOM 2373 N N . ARG B 1 90 ? -13.427 33.298 16.153 1.00 66.01 90 ARG B N 1
ATOM 2374 C CA . ARG B 1 90 ? -13.774 31.990 15.618 1.00 65.03 90 ARG B CA 1
ATOM 2375 C C . ARG B 1 90 ? -12.699 31.504 14.652 1.00 64.49 90 ARG B C 1
ATOM 2376 O O . ARG B 1 90 ? -12.490 30.300 14.491 1.00 64.39 90 ARG B O 1
ATOM 2384 N N . ARG B 1 91 ? -12.011 32.450 14.021 1.00 63.76 91 ARG B N 1
ATOM 2385 C CA . ARG B 1 91 ? -10.953 32.129 13.076 1.00 63.19 91 ARG B CA 1
ATOM 2386 C C . ARG B 1 91 ? -9.657 31.784 13.787 1.00 62.18 91 ARG B C 1
ATOM 2387 O O . ARG B 1 91 ? -8.848 31.009 13.281 1.00 62.37 91 ARG B O 1
ATOM 2395 N N . LEU B 1 92 ? -9.474 32.349 14.974 1.00 60.78 92 LEU B N 1
ATOM 2396 C CA . LEU B 1 92 ? -8.247 32.133 15.724 1.00 59.36 92 LEU B CA 1
ATOM 2397 C C . LEU B 1 92 ? -8.303 31.182 16.922 1.00 59.02 92 LEU B C 1
ATOM 2398 O O . LEU B 1 92 ? -7.853 30.041 16.836 1.00 58.84 92 LEU B O 1
ATOM 2403 N N . LEU B 1 93 ? -8.852 31.664 18.034 1.00 58.58 93 LEU B N 1
ATOM 2404 C CA . LEU B 1 93 ? -8.937 30.894 19.275 1.00 57.95 93 LEU B CA 1
ATOM 2405 C C . LEU B 1 93 ? -9.042 29.370 19.155 1.00 58.05 93 LEU B C 1
ATOM 2406 O O . LEU B 1 93 ? -8.297 28.645 19.816 1.00 57.94 93 LEU B O 1
ATOM 2411 N N . PRO B 1 94 ? -9.971 28.862 18.328 1.00 57.83 94 PRO B N 1
ATOM 2412 C CA . PRO B 1 94 ? -10.098 27.407 18.186 1.00 57.56 94 PRO B CA 1
ATOM 2413 C C . PRO B 1 94 ? -8.778 26.760 17.776 1.00 57.01 94 PRO B C 1
ATOM 2414 O O . PRO B 1 94 ? -8.370 25.738 18.331 1.00 57.06 94 PRO B O 1
ATOM 2418 N N . VAL B 1 95 ? -8.115 27.373 16.801 1.00 56.42 95 VAL B N 1
ATOM 2419 C CA . VAL B 1 95 ? -6.837 26.878 16.306 1.00 55.26 95 VAL B CA 1
ATOM 2420 C C . VAL B 1 95 ? -5.728 27.161 17.315 1.00 54.17 95 VAL B C 1
ATOM 2421 O O . VAL B 1 95 ? -4.862 26.319 17.554 1.00 54.23 95 VAL B O 1
ATOM 2425 N N . LEU B 1 96 ? -5.763 28.350 17.908 1.00 52.61 96 LEU B N 1
ATOM 2426 C CA . LEU B 1 96 ? -4.759 28.744 18.888 1.00 51.13 96 LEU B CA 1
ATOM 2427 C C . LEU B 1 96 ? -4.638 27.739 20.029 1.00 51.08 96 LEU B C 1
ATOM 2428 O O . LEU B 1 96 ? -3.548 27.244 20.310 1.00 50.09 96 LEU B O 1
ATOM 2433 N N . GLU B 1 97 ? -5.757 27.437 20.681 1.00 50.92 97 GLU B N 1
ATOM 2434 C CA . GLU B 1 97 ? -5.751 26.495 21.795 1.00 50.43 97 GLU B CA 1
ATOM 2435 C C . GLU B 1 97 ? -5.151 25.154 21.382 1.00 49.66 97 GLU B C 1
ATOM 2436 O O . GLU B 1 97 ? -4.320 24.588 22.095 1.00 50.24 97 GLU B O 1
ATOM 2442 N N . ALA B 1 98 ? -5.579 24.649 20.230 1.00 48.15 98 ALA B N 1
ATOM 2443 C CA . ALA B 1 98 ? -5.084 23.376 19.721 1.00 46.81 98 ALA B CA 1
ATOM 2444 C C . ALA B 1 98 ? -3.582 23.455 19.477 1.00 46.84 98 ALA B C 1
ATOM 2445 O O . ALA B 1 98 ? -2.822 22.611 19.947 1.00 46.05 98 ALA B O 1
ATOM 2447 N N . VAL B 1 99 ? -3.162 24.480 18.743 1.00 46.32 99 VAL B N 1
ATOM 2448 C CA . VAL B 1 99 ? -1.751 24.678 18.431 1.00 46.49 99 VAL B CA 1
ATOM 2449 C C . VAL B 1 99 ? -0.894 24.789 19.691 1.00 46.15 99 VAL B C 1
ATOM 2450 O O . VAL B 1 99 ? 0.234 24.297 19.727 1.00 45.35 99 VAL B O 1
ATOM 2454 N N . LEU B 1 100 ? -1.432 25.433 20.720 1.00 46.59 100 LEU B N 1
ATOM 2455 C CA . LEU B 1 100 ? -0.711 25.606 21.976 1.00 47.08 100 LEU B CA 1
ATOM 2456 C C . LEU B 1 100 ? -0.375 24.275 22.640 1.00 48.02 100 LEU B C 1
ATOM 2457 O O . LEU B 1 100 ? 0.535 24.200 23.467 1.00 47.26 100 LEU B O 1
ATOM 2462 N N . SER B 1 101 ? -1.106 23.226 22.274 1.00 48.43 101 SER B N 1
ATOM 2463 C CA . SER B 1 101 ? -0.887 21.907 22.857 1.00 49.16 101 SER B CA 1
ATOM 2464 C C . SER B 1 101 ? 0.406 21.254 22.381 1.00 49.35 101 SER B C 1
ATOM 2465 O O . SER B 1 101 ? 0.843 20.253 22.949 1.00 49.65 101 SER B O 1
ATOM 2468 N N . LEU B 1 102 ? 1.014 21.812 21.339 1.00 49.01 102 LEU B N 1
ATOM 2469 C CA . LEU B 1 102 ? 2.255 21.258 20.810 1.00 48.63 102 LEU B CA 1
ATOM 2470 C C . LEU B 1 102 ? 3.446 21.618 21.695 1.00 48.33 102 LEU B C 1
ATOM 2471 O O . LEU B 1 102 ? 4.548 21.097 21.510 1.00 48.66 102 LEU B O 1
ATOM 2476 N N . GLY B 1 103 ? 3.217 22.509 22.656 1.00 47.43 103 GLY B N 1
ATOM 2477 C CA . GLY B 1 103 ? 4.276 22.911 23.566 1.00 46.59 103 GLY B CA 1
ATOM 2478 C C . GLY B 1 103 ? 5.246 23.932 23.000 1.00 45.50 103 GLY B C 1
ATOM 2479 O O . GLY B 1 103 ? 6.194 24.336 23.674 1.00 45.60 103 GLY B O 1
ATOM 2480 N N . VAL B 1 104 ? 5.012 24.348 21.762 1.00 43.89 104 VAL B N 1
ATOM 2481 C CA . VAL B 1 104 ? 5.872 25.326 21.103 1.00 42.32 104 VAL B CA 1
ATOM 2482 C C . VAL B 1 104 ? 5.337 26.743 21.300 1.00 40.66 104 VAL B C 1
ATOM 2483 O O . VAL B 1 104 ? 4.123 26.964 21.292 1.00 40.32 104 VAL B O 1
ATOM 2487 N N . PRO B 1 105 ? 6.239 27.722 21.492 1.00 38.41 105 PRO B N 1
ATOM 2488 C CA . PR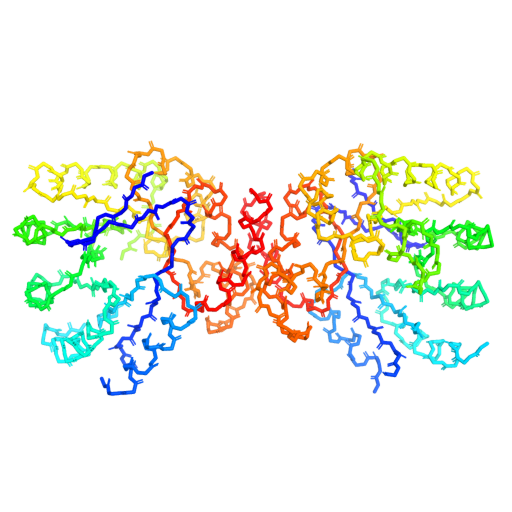O B 1 105 ? 5.822 29.113 21.686 1.00 37.04 105 PRO B CA 1
ATOM 2489 C C . PRO B 1 105 ? 4.942 29.585 20.533 1.00 36.47 105 PRO B C 1
ATOM 2490 O O . PRO B 1 105 ? 5.189 29.247 19.374 1.00 35.87 105 PRO B O 1
ATOM 2494 N N . VAL B 1 106 ? 3.914 30.364 20.853 1.00 35.17 106 VAL B N 1
ATOM 2495 C CA . VAL B 1 106 ? 3.006 30.863 19.831 1.00 34.03 106 VAL B CA 1
ATOM 2496 C C . VAL B 1 106 ? 2.853 32.375 19.876 1.00 33.75 106 VAL B C 1
ATOM 2497 O O . VAL B 1 106 ? 2.639 32.965 20.935 1.00 34.24 106 VAL B O 1
ATOM 2501 N N . SER B 1 107 ? 2.977 32.995 18.710 1.00 32.27 107 SER B N 1
ATOM 2502 C CA . SER B 1 107 ? 2.831 34.435 18.577 1.00 32.85 107 SER B CA 1
ATOM 2503 C C . SER B 1 107 ? 1.471 34.678 17.940 1.00 32.57 107 SER B C 1
ATOM 2504 O O . SER B 1 107 ? 1.078 33.962 17.022 1.00 32.24 107 SER B O 1
ATOM 2507 N N . VAL B 1 108 ? 0.746 35.674 18.436 1.00 34.38 108 VAL B N 1
ATOM 2508 C CA . VAL B 1 108 ? -0.566 35.985 17.887 1.00 35.90 108 VAL B CA 1
ATOM 2509 C C . VAL B 1 108 ? -0.563 37.364 17.241 1.00 36.78 108 VAL B C 1
ATOM 2510 O O . VAL B 1 108 ? -0.138 38.347 17.852 1.00 35.85 108 VAL B O 1
ATOM 2514 N N . ASP B 1 109 ? -1.033 37.424 15.999 1.00 38.28 109 ASP B N 1
ATOM 2515 C CA . ASP B 1 109 ? -1.092 38.675 15.252 1.00 40.77 109 ASP B CA 1
ATOM 2516 C C . ASP B 1 109 ? -2.520 39.201 15.234 1.00 42.04 109 ASP B C 1
ATOM 2517 O O . ASP B 1 109 ? -3.372 38.686 14.504 1.00 41.62 109 ASP B O 1
ATOM 2522 N N . THR B 1 110 ? -2.777 40.225 16.039 1.00 42.23 110 THR B N 1
ATOM 2523 C CA . THR B 1 110 ? -4.103 40.827 16.117 1.00 44.33 110 THR B CA 1
ATOM 2524 C C . THR B 1 110 ? -3.979 42.306 16.464 1.00 45.95 110 THR B C 1
ATOM 2525 O O . THR B 1 110 ? -3.006 42.723 17.097 1.00 46.15 110 THR B O 1
ATOM 2529 N N . ARG B 1 111 ? -4.961 43.094 16.038 1.00 48.05 111 ARG B N 1
ATOM 2530 C CA . ARG B 1 111 ? -4.976 44.531 16.311 1.00 50.31 111 ARG B CA 1
ATOM 2531 C C . ARG B 1 111 ? -5.922 44.804 17.471 1.00 50.79 111 ARG B C 1
ATOM 2532 O O . ARG B 1 111 ? -5.735 45.746 18.244 1.00 51.27 111 ARG B O 1
ATOM 2540 N N . LYS B 1 112 ? -6.956 43.975 17.557 1.00 51.26 112 LYS B N 1
ATOM 2541 C CA . LYS B 1 112 ? -7.995 44.107 18.567 1.00 51.38 112 LYS B CA 1
ATOM 2542 C C . LYS B 1 112 ? -7.620 43.562 19.938 1.00 51.47 112 LYS B C 1
ATOM 2543 O O . LYS B 1 112 ? -7.293 42.383 20.090 1.00 51.48 112 LYS B O 1
ATOM 2549 N N . PRO B 1 113 ? -7.663 44.429 20.962 1.00 51.56 113 PRO B N 1
ATOM 2550 C CA . PRO B 1 113 ? -7.336 44.072 22.345 1.00 51.18 113 PRO B CA 1
ATOM 2551 C C . PRO B 1 113 ? -8.252 42.958 22.836 1.00 51.14 113 PRO B C 1
ATOM 2552 O O . PRO B 1 113 ? -7.870 42.151 23.685 1.00 50.55 113 PRO B O 1
ATOM 2556 N N . GLU B 1 114 ? -9.466 42.922 22.293 1.00 51.48 114 GLU B N 1
ATOM 2557 C CA . GLU B 1 114 ? -10.437 41.900 22.664 1.00 51.77 114 GLU B CA 1
ATOM 2558 C C . GLU B 1 114 ? -9.916 40.514 22.292 1.00 50.89 114 GLU B C 1
ATOM 2559 O O . GLU B 1 114 ? -9.994 39.576 23.085 1.00 50.83 114 GLU B O 1
ATOM 2565 N N . VAL B 1 115 ? -9.381 40.399 21.080 1.00 50.40 115 VAL B N 1
ATOM 2566 C CA . VAL B 1 115 ? -8.847 39.136 20.585 1.00 48.93 115 VAL B CA 1
ATOM 2567 C C . VAL B 1 115 ? -7.562 38.752 21.313 1.00 47.79 115 VAL B C 1
ATOM 2568 O O . VAL B 1 115 ? -7.360 37.589 21.667 1.00 47.26 115 VAL B O 1
ATOM 2572 N N . ALA B 1 116 ? -6.698 39.737 21.534 1.00 46.86 116 ALA B N 1
ATOM 2573 C CA . ALA B 1 116 ? -5.430 39.506 22.216 1.00 46.50 116 ALA B CA 1
ATOM 2574 C C . ALA B 1 116 ? -5.633 38.964 23.626 1.00 46.43 116 ALA B C 1
ATOM 2575 O O . ALA B 1 116 ? -5.081 37.925 23.987 1.00 45.76 116 ALA B O 1
ATOM 2577 N N . GLU B 1 117 ? -6.432 39.671 24.417 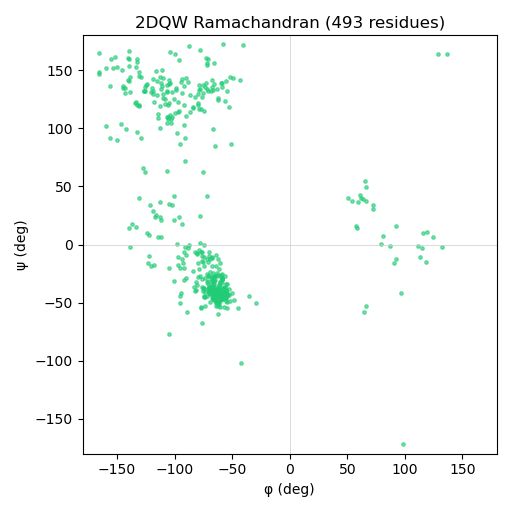1.00 46.80 117 GLU B N 1
ATOM 2578 C CA . GLU B 1 117 ? -6.701 39.268 25.792 1.00 47.10 117 GLU B CA 1
ATOM 2579 C C . GLU B 1 117 ? -7.124 37.810 25.896 1.00 46.55 117 GLU B C 1
ATOM 2580 O O . GLU B 1 117 ? -6.690 37.094 26.796 1.00 46.16 117 GLU B O 1
ATOM 2586 N N . GLU B 1 118 ? -7.976 37.379 24.974 1.00 46.56 118 GLU B N 1
ATOM 2587 C CA . GLU B 1 118 ? -8.446 36.001 24.956 1.00 47.00 118 GLU B CA 1
ATOM 2588 C C . GLU B 1 118 ? -7.298 35.063 24.590 1.00 46.69 118 GLU B C 1
ATOM 2589 O O . GLU B 1 118 ? -7.137 33.995 25.183 1.00 46.61 118 GLU B O 1
ATOM 2595 N N . ALA B 1 119 ? -6.503 35.471 23.607 1.00 46.31 119 ALA B N 1
ATOM 2596 C CA . ALA B 1 119 ? -5.369 34.674 23.161 1.00 45.54 119 ALA B CA 1
ATOM 2597 C C . ALA B 1 119 ? -4.339 34.546 24.276 1.00 44.86 119 ALA B C 1
ATOM 2598 O O . ALA B 1 119 ? -3.754 33.482 24.475 1.00 44.23 119 ALA B O 1
ATOM 2600 N N . LEU B 1 120 ? -4.124 35.636 25.006 1.00 45.18 120 LEU B N 1
ATOM 2601 C CA . LEU B 1 120 ? -3.158 35.645 26.096 1.00 46.72 120 LEU B CA 1
ATOM 2602 C C . LEU B 1 120 ? -3.555 34.753 27.267 1.00 47.95 120 LEU B C 1
ATOM 2603 O O . LEU B 1 120 ? -2.733 33.990 27.775 1.00 48.50 120 LEU B O 1
ATOM 2608 N N . LYS B 1 121 ? -4.809 34.838 27.701 1.00 49.56 121 LYS B N 1
ATOM 2609 C CA . LYS B 1 121 ? -5.239 34.013 28.821 1.00 50.22 121 LYS B CA 1
ATOM 2610 C C . LYS B 1 121 ? -5.310 32.543 28.427 1.00 49.96 121 LYS B C 1
ATOM 2611 O O . LYS B 1 121 ? -5.541 31.679 29.271 1.00 50.42 121 LYS B O 1
ATOM 2617 N N . LEU B 1 122 ? -5.105 32.265 27.142 1.00 49.63 122 LEU B N 1
ATOM 2618 C CA . LEU B 1 122 ? -5.107 30.892 26.651 1.00 48.48 122 LEU B CA 1
ATOM 2619 C C . LEU B 1 122 ? -3.682 30.354 26.694 1.00 47.49 122 LEU B C 1
ATOM 2620 O O . LEU B 1 122 ? -3.465 29.143 26.688 1.00 46.80 122 LEU B O 1
ATOM 2625 N N . GLY B 1 123 ? -2.712 31.263 26.731 1.00 45.97 123 GLY B N 1
ATOM 2626 C CA . GLY B 1 123 ? -1.324 30.844 26.788 1.00 45.41 123 GLY B CA 1
ATOM 2627 C C . GLY B 1 123 ? -0.371 31.512 25.813 1.00 44.10 123 GLY B C 1
ATOM 2628 O O . GLY B 1 123 ? 0.826 31.220 25.838 1.00 44.82 123 GLY B O 1
ATOM 2629 N N . ALA B 1 124 ? -0.880 32.399 24.961 1.00 42.08 124 ALA B N 1
ATOM 2630 C CA . ALA B 1 124 ? -0.034 33.093 23.987 1.00 40.54 124 ALA B CA 1
ATOM 2631 C C . ALA B 1 124 ? 1.277 33.562 24.615 1.00 38.93 124 ALA B C 1
ATOM 2632 O O . ALA B 1 124 ? 1.296 34.013 25.757 1.00 39.06 124 ALA B O 1
ATOM 2634 N N . HIS B 1 125 ? 2.369 33.467 23.861 1.00 35.91 125 HIS B N 1
ATOM 2635 C CA . HIS B 1 125 ? 3.686 33.851 24.365 1.00 34.61 125 HIS B CA 1
ATOM 2636 C C . HIS B 1 125 ? 4.227 35.176 23.844 1.00 33.22 125 HIS B C 1
ATOM 2637 O O . HIS B 1 125 ? 5.114 35.775 24.450 1.00 33.34 125 HIS B O 1
ATOM 2644 N N . LEU B 1 126 ? 3.698 35.630 22.717 1.00 32.18 126 LEU B N 1
ATOM 2645 C CA . LEU B 1 126 ? 4.155 36.877 22.122 1.00 31.89 126 LEU B CA 1
ATOM 2646 C C . LEU B 1 126 ? 2.983 37.586 21.469 1.00 31.95 126 LEU B C 1
ATOM 2647 O O . LEU B 1 126 ? 2.182 36.959 20.781 1.00 33.14 126 LEU B O 1
ATOM 2652 N N . LEU B 1 127 ? 2.877 38.890 21.700 1.00 34.39 127 LEU B N 1
ATOM 2653 C CA . LEU B 1 127 ? 1.800 39.680 21.120 1.00 36.07 127 LEU B CA 1
ATOM 2654 C C . LEU B 1 127 ? 2.354 40.491 19.956 1.00 37.99 127 LEU B C 1
ATOM 2655 O O . LEU B 1 127 ? 3.156 41.406 20.152 1.00 37.63 127 LEU B O 1
ATOM 2660 N N . ASN B 1 128 ? 1.930 40.147 18.744 1.00 39.29 128 ASN B N 1
ATOM 2661 C CA . ASN B 1 128 ? 2.392 40.844 17.553 1.00 41.34 128 ASN B CA 1
ATOM 2662 C C . ASN B 1 128 ? 1.365 41.885 17.127 1.00 43.18 128 ASN B C 1
ATOM 2663 O O . ASN B 1 128 ? 0.398 41.575 16.429 1.00 44.01 128 ASN B O 1
ATOM 2668 N N . ASP B 1 129 ? 1.582 43.120 17.560 1.00 45.49 129 ASP B N 1
ATOM 2669 C CA . ASP B 1 129 ? 0.690 44.223 17.234 1.00 46.55 129 ASP B CA 1
ATOM 2670 C C . ASP B 1 129 ? 1.089 44.838 15.897 1.00 47.09 129 ASP B C 1
ATOM 2671 O O . ASP B 1 129 ? 2.167 45.419 15.765 1.00 47.01 129 ASP B O 1
ATOM 2676 N N . VAL B 1 130 ? 0.211 44.710 14.907 1.00 46.76 130 VAL B N 1
ATOM 2677 C CA . VAL B 1 130 ? 0.476 45.254 13.582 1.00 46.95 130 VAL B CA 1
ATOM 2678 C C . VAL B 1 130 ? 0.477 46.781 13.604 1.00 46.45 130 VAL B C 1
ATOM 2679 O O . VAL B 1 130 ? 1.285 47.418 12.929 1.00 47.06 130 VAL B O 1
ATOM 2683 N N . THR B 1 131 ? -0.423 47.362 14.392 1.00 44.93 131 THR B N 1
ATOM 2684 C CA . THR B 1 131 ? -0.542 48.815 14.493 1.00 44.07 131 THR B CA 1
ATOM 2685 C C . THR B 1 131 ? 0.524 49.477 15.369 1.00 43.53 131 THR B C 1
ATOM 2686 O O . THR B 1 131 ? 0.311 50.566 15.903 1.00 43.07 131 THR B O 1
ATOM 2690 N N . GLY B 1 132 ? 1.666 48.810 15.512 1.00 42.36 132 GLY B N 1
ATOM 2691 C CA . GLY B 1 132 ? 2.764 49.349 16.299 1.00 41.77 132 GLY B CA 1
ATOM 2692 C C . GLY B 1 132 ? 2.460 49.770 17.727 1.00 41.35 132 GLY B C 1
ATOM 2693 O O . GLY B 1 132 ? 3.005 50.764 18.211 1.00 39.91 132 GLY B O 1
ATOM 2694 N N . LEU B 1 133 ? 1.606 49.013 18.410 1.00 40.95 133 LEU B N 1
ATOM 2695 C CA . LEU B 1 133 ? 1.245 49.320 19.789 1.00 41.05 133 LEU B CA 1
ATOM 2696 C C . LEU B 1 133 ? 0.814 50.768 19.996 1.00 40.92 133 LEU B C 1
ATOM 2697 O O . LEU B 1 133 ? 1.171 51.389 20.999 1.00 40.41 133 LEU B O 1
ATOM 2702 N N . ARG B 1 134 ? 0.059 51.308 19.046 1.00 40.68 134 ARG B N 1
ATOM 2703 C CA . ARG B 1 134 ? -0.431 52.674 19.168 1.00 41.43 134 ARG B CA 1
ATOM 2704 C C . ARG B 1 134 ? -1.647 52.649 20.094 1.00 42.71 134 ARG B C 1
ATOM 2705 O O . ARG B 1 134 ? -2.081 53.685 20.601 1.00 43.65 134 ARG B O 1
ATOM 2713 N N . ASP B 1 135 ? -2.185 51.452 20.306 1.00 42.89 135 ASP B N 1
ATOM 2714 C CA . ASP B 1 135 ? -3.352 51.251 21.161 1.00 43.97 135 ASP B CA 1
ATOM 2715 C C . ASP B 1 135 ? -2.905 50.995 22.600 1.00 44.02 135 ASP B C 1
ATOM 2716 O O . ASP B 1 135 ? -2.338 49.944 22.903 1.00 43.68 135 ASP B O 1
ATOM 2721 N N . GLU B 1 136 ? -3.165 51.954 23.485 1.00 43.85 136 GLU B N 1
ATOM 2722 C CA . GLU B 1 136 ? -2.777 51.821 24.885 1.00 43.68 136 GLU B CA 1
ATOM 2723 C C . GLU B 1 136 ? -3.345 50.559 25.528 1.00 42.55 136 GLU B C 1
ATOM 2724 O O . GLU B 1 136 ? -2.762 50.020 26.469 1.00 42.99 136 GLU B O 1
ATOM 2730 N N . ARG B 1 137 ? -4.479 50.088 25.019 1.00 41.77 137 ARG B N 1
ATOM 2731 C CA . ARG B 1 137 ? -5.103 48.885 25.559 1.00 41.78 137 ARG B CA 1
ATOM 2732 C C . ARG B 1 137 ? -4.235 47.662 25.289 1.00 40.60 137 ARG B C 1
ATOM 2733 O O . ARG B 1 137 ? -4.176 46.743 26.105 1.00 40.20 137 ARG B O 1
ATOM 2741 N N . MET B 1 138 ? -3.568 47.654 24.138 1.00 39.24 138 MET B N 1
ATOM 2742 C CA . MET B 1 138 ? -2.691 46.547 23.771 1.00 38.44 138 MET B CA 1
ATOM 2743 C C . MET B 1 138 ? -1.462 46.566 24.668 1.00 37.00 138 MET B C 1
ATOM 2744 O O . MET B 1 138 ? -0.977 45.520 25.095 1.00 36.09 138 MET B O 1
ATOM 2749 N N . VAL B 1 139 ? -0.962 47.764 24.950 1.00 36.52 139 VAL B N 1
ATOM 2750 C CA . VAL B 1 139 ? 0.200 47.918 25.813 1.00 36.10 139 VAL B CA 1
ATOM 2751 C C . VAL B 1 139 ? -0.142 47.390 27.202 1.00 36.27 139 VAL B C 1
ATOM 2752 O O . VAL B 1 139 ? 0.563 46.540 27.746 1.00 34.41 139 VAL B O 1
ATOM 2756 N N . ALA B 1 140 ? -1.236 47.893 27.766 1.00 36.16 140 ALA B N 1
ATOM 2757 C CA . ALA B 1 140 ? -1.680 47.477 29.092 1.00 36.50 140 ALA B CA 1
ATOM 2758 C C . ALA B 1 140 ? -1.841 45.961 29.165 1.00 35.61 140 ALA B C 1
ATOM 2759 O O . ALA B 1 140 ? -1.423 45.331 30.140 1.00 35.97 140 ALA B O 1
ATOM 2761 N N . LEU B 1 141 ? -2.450 45.384 28.133 1.00 35.40 141 LEU B N 1
ATOM 2762 C CA . LEU B 1 141 ? -2.665 43.941 28.071 1.00 36.32 141 LEU B CA 1
ATOM 2763 C C . LEU B 1 141 ? -1.362 43.159 28.193 1.00 35.56 141 LEU B C 1
ATOM 2764 O O . LEU B 1 141 ? -1.239 42.269 29.034 1.00 36.13 141 LEU B O 1
ATOM 2769 N N . ALA B 1 142 ? -0.394 43.491 27.343 1.00 35.15 142 ALA B N 1
ATOM 2770 C CA . ALA B 1 142 ? 0.901 42.817 27.344 1.00 34.38 142 ALA B CA 1
ATOM 2771 C C . ALA B 1 142 ? 1.617 42.954 28.682 1.00 33.30 142 ALA B C 1
ATOM 2772 O O . ALA B 1 142 ? 2.218 42.000 29.172 1.00 32.60 142 ALA B O 1
ATOM 2774 N N . ALA B 1 143 ? 1.556 44.145 29.268 1.00 34.20 143 ALA B N 1
ATOM 2775 C CA . ALA B 1 143 ? 2.208 44.392 30.548 1.00 35.15 143 ALA B CA 1
ATOM 2776 C C . ALA B 1 143 ? 1.546 43.578 31.651 1.00 36.38 143 ALA B C 1
ATOM 2777 O O . ALA B 1 143 ? 2.219 43.021 32.520 1.00 36.46 143 ALA B O 1
ATOM 2779 N N . ARG B 1 144 ? 0.222 43.509 31.604 1.00 38.01 144 ARG B N 1
ATOM 2780 C CA . ARG B 1 144 ? -0.547 42.771 32.597 1.00 40.34 144 ARG B CA 1
ATOM 2781 C C . ARG B 1 144 ? -0.321 41.262 32.524 1.00 40.73 144 ARG B C 1
ATOM 2782 O O . ARG B 1 144 ? -0.392 40.572 33.539 1.00 40.87 144 ARG B O 1
ATOM 2790 N N . HIS B 1 145 ? -0.040 40.751 31.329 1.00 40.49 145 HIS B N 1
ATOM 2791 C CA . HIS B 1 145 ? 0.190 39.320 31.161 1.00 40.05 145 HIS B CA 1
ATOM 2792 C C . HIS B 1 145 ? 1.666 38.948 31.150 1.00 38.63 145 HIS B C 1
ATOM 2793 O O . HIS B 1 145 ? 2.013 37.776 31.011 1.00 38.44 145 HIS B O 1
ATOM 2800 N N . GLY B 1 146 ? 2.531 39.945 31.304 1.00 37.77 146 GLY B N 1
ATOM 2801 C CA . GLY B 1 146 ? 3.960 39.686 31.309 1.00 36.53 146 GLY B CA 1
ATOM 2802 C C . GLY B 1 146 ? 4.427 39.083 29.998 1.00 35.73 146 GLY B C 1
ATOM 2803 O O . GLY B 1 146 ? 5.224 38.146 29.978 1.00 35.71 146 GLY B O 1
ATOM 2804 N N . VAL B 1 147 ? 3.920 39.619 28.894 1.00 34.57 147 VAL B N 1
ATOM 2805 C CA . VAL B 1 147 ? 4.291 39.122 27.577 1.00 33.10 147 VAL B CA 1
ATOM 2806 C C . VAL B 1 147 ? 4.958 40.206 26.743 1.00 31.18 147 VAL B C 1
ATOM 2807 O O . VAL B 1 147 ? 4.582 41.376 26.813 1.00 31.00 147 VAL B O 1
ATOM 2811 N N . ALA B 1 148 ? 5.960 39.813 25.965 1.00 29.60 148 ALA B N 1
ATOM 2812 C CA . ALA B 1 148 ? 6.662 40.754 25.104 1.00 28.11 148 ALA B CA 1
ATOM 2813 C C . ALA B 1 148 ? 5.726 41.128 23.966 1.00 26.64 148 ALA B C 1
ATOM 2814 O O . ALA B 1 148 ? 4.832 40.359 23.609 1.00 27.38 148 ALA B O 1
ATOM 2816 N N . ALA B 1 149 ? 5.933 42.309 23.400 1.00 26.39 149 ALA B N 1
ATOM 2817 C CA . ALA B 1 149 ? 5.099 42.770 22.306 1.00 26.97 149 ALA B CA 1
ATOM 2818 C C . ALA B 1 149 ? 5.957 43.237 21.146 1.00 27.18 149 ALA B C 1
ATOM 2819 O O . ALA B 1 149 ? 7.026 43.814 21.341 1.00 25.80 149 ALA B O 1
ATOM 2821 N N . VAL B 1 150 ? 5.481 42.977 19.936 1.00 27.23 150 VAL B N 1
ATOM 2822 C CA . VAL B 1 150 ? 6.200 43.387 18.742 1.00 27.93 150 VAL B CA 1
ATOM 2823 C C . VAL B 1 150 ? 5.673 44.736 18.290 1.00 28.58 150 VAL B C 1
ATOM 2824 O O . VAL B 1 150 ? 4.461 44.936 18.186 1.00 30.30 150 VAL B O 1
ATOM 2828 N N . VAL B 1 151 ? 6.582 45.670 18.046 1.00 26.48 151 VAL B N 1
ATOM 2829 C CA . VAL B 1 151 ? 6.191 46.982 17.562 1.00 27.49 151 VAL B CA 1
ATOM 2830 C C . VAL B 1 151 ? 6.580 47.021 16.094 1.00 27.33 151 VAL B C 1
ATOM 2831 O O . VAL B 1 151 ? 7.765 47.051 15.766 1.00 25.91 151 VAL B O 1
ATOM 2835 N N . MET B 1 152 ? 5.586 47.004 15.213 1.00 27.37 152 MET B N 1
ATOM 2836 C CA . MET B 1 152 ? 5.859 47.045 13.782 1.00 27.05 152 MET B CA 1
ATOM 2837 C C . MET B 1 152 ? 5.550 48.433 13.245 1.00 26.52 152 MET B C 1
ATOM 2838 O O . MET B 1 152 ? 4.574 49.057 13.662 1.00 26.26 152 MET B O 1
ATOM 2843 N N . HIS B 1 153 ? 6.376 48.923 12.325 1.00 23.15 153 HIS B N 1
ATOM 2844 C CA . HIS B 1 153 ? 6.129 50.242 11.765 1.00 22.79 153 HIS B CA 1
ATOM 2845 C C . HIS B 1 153 ? 5.223 50.233 10.551 1.00 25.10 153 HIS B C 1
ATOM 2846 O O . HIS B 1 153 ? 5.328 49.374 9.680 1.00 23.42 153 HIS B O 1
ATOM 2853 N N . MET B 1 154 ? 4.338 51.224 10.515 1.00 28.09 154 MET B N 1
ATOM 2854 C CA . MET B 1 154 ? 3.404 51.426 9.421 1.00 31.12 154 MET B CA 1
ATOM 2855 C C . MET B 1 154 ? 2.864 52.837 9.624 1.00 31.82 154 MET B C 1
ATOM 2856 O O . MET B 1 154 ? 2.753 53.304 10.759 1.00 31.45 154 MET B O 1
ATOM 2861 N N . PRO B 1 155 ? 2.555 53.547 8.529 0.50 33.67 155 PRO B N 1
ATOM 2862 C CA . PRO B 1 155 ? 2.028 54.913 8.608 0.50 36.26 155 PRO B CA 1
ATOM 2863 C C . PRO B 1 155 ? 0.867 55.040 9.590 0.50 39.18 155 PRO B C 1
ATOM 2864 O O . PRO B 1 155 ? 0.037 54.137 9.701 0.50 38.65 155 PRO B O 1
ATOM 2868 N N . VAL B 1 156 ? 0.814 56.173 10.288 1.00 43.05 156 VAL B N 1
ATOM 2869 C CA . VAL B 1 156 ? -0.219 56.441 11.288 1.00 47.37 156 VAL B CA 1
ATOM 2870 C C . VAL B 1 156 ? -1.616 55.887 10.996 1.00 49.23 156 VAL B C 1
ATOM 2871 O O . VAL B 1 156 ? -2.259 55.336 11.892 1.00 51.15 156 VAL B O 1
ATOM 2875 N N . PRO B 1 157 ? -2.111 56.027 9.753 1.00 50.44 157 PRO B N 1
ATOM 2876 C CA . PRO B 1 157 ? -3.445 55.509 9.435 1.00 51.19 157 PRO B CA 1
ATOM 2877 C C . PRO B 1 157 ? -3.720 54.126 10.023 1.00 51.97 157 PRO B C 1
ATOM 2878 O O . PRO B 1 157 ? -3.690 53.121 9.313 1.00 53.63 157 PRO B O 1
ATOM 2882 N N . ALA B 1 164 ? -2.415 53.461 3.992 1.00 43.16 164 ALA B N 1
ATOM 2883 C CA . ALA B 1 164 ? -1.120 53.878 4.520 1.00 43.54 164 ALA B CA 1
ATOM 2884 C C . ALA B 1 164 ? -0.246 54.440 3.403 1.00 43.48 164 ALA B C 1
ATOM 2885 O O . ALA B 1 164 ? 0.337 53.683 2.626 1.00 44.47 164 ALA B O 1
ATOM 2887 N N . HIS B 1 165 ? -0.152 55.765 3.326 1.00 43.03 165 HIS B N 1
ATOM 2888 C CA . HIS B 1 165 ? 0.650 56.407 2.290 1.00 43.02 165 HIS B CA 1
ATOM 2889 C C . HIS B 1 165 ? 2.146 56.184 2.459 1.00 42.38 165 HIS B C 1
ATOM 2890 O O . HIS B 1 165 ? 2.697 56.359 3.548 1.00 42.01 165 HIS B O 1
ATOM 2897 N N . ALA B 1 166 ? 2.796 55.803 1.364 1.00 41.51 166 ALA B N 1
ATOM 2898 C CA . ALA B 1 166 ? 4.230 55.559 1.364 1.00 41.40 166 ALA B CA 1
ATOM 2899 C C . ALA B 1 166 ? 4.963 56.848 1.004 1.00 41.26 166 ALA B C 1
ATOM 2900 O O . ALA B 1 166 ? 5.507 56.984 -0.093 1.00 41.43 166 ALA B O 1
ATOM 2902 N N . ARG B 1 167 ? 4.966 57.794 1.935 1.00 40.83 167 ARG B N 1
ATOM 2903 C CA . ARG B 1 167 ? 5.627 59.074 1.726 1.00 40.33 167 ARG B CA 1
ATOM 2904 C C . ARG B 1 167 ? 6.439 59.407 2.970 1.00 38.25 167 ARG B C 1
ATOM 2905 O O . ARG B 1 167 ? 5.896 59.484 4.073 1.00 38.02 167 ARG B O 1
ATOM 2913 N N . TYR B 1 168 ? 7.742 59.593 2.794 1.00 35.99 168 TYR B N 1
ATOM 2914 C CA . TYR B 1 168 ? 8.612 59.916 3.916 1.00 34.55 168 TYR B CA 1
ATOM 2915 C C . TYR B 1 168 ? 9.649 60.958 3.535 1.00 34.28 168 TYR B C 1
ATOM 2916 O O . TYR B 1 168 ? 10.034 61.073 2.373 1.00 35.85 168 TYR B O 1
ATOM 2925 N N . ARG B 1 169 ? 10.102 61.711 4.529 1.00 35.16 169 ARG B N 1
ATOM 2926 C CA . ARG B 1 169 ? 11.133 62.717 4.324 1.00 35.65 169 ARG B CA 1
ATOM 2927 C C . ARG B 1 169 ? 12.450 61.940 4.359 1.00 34.44 169 ARG B C 1
ATOM 2928 O O . ARG B 1 169 ? 13.362 62.186 3.570 1.00 35.40 169 ARG B O 1
ATOM 2936 N N . ASP B 1 170 ? 12.516 60.982 5.279 1.00 31.79 170 ASP B N 1
ATOM 2937 C CA . ASP B 1 170 ? 13.679 60.119 5.463 1.00 29.45 170 ASP B CA 1
ATOM 2938 C C . ASP B 1 170 ? 13.129 58.861 6.129 1.00 27.35 170 ASP B C 1
ATOM 2939 O O . ASP B 1 170 ? 13.050 58.787 7.356 1.00 25.45 170 ASP B O 1
ATOM 2944 N N . VAL B 1 171 ? 12.756 57.872 5.324 1.00 25.08 171 VAL B N 1
ATOM 2945 C CA . VAL B 1 171 ? 12.161 56.655 5.858 1.00 23.37 171 VAL B CA 1
ATOM 2946 C C . VAL B 1 171 ? 12.937 55.947 6.967 1.00 20.74 171 VAL B C 1
ATOM 2947 O O . VAL B 1 171 ? 12.344 55.520 7.950 1.00 21.14 171 VAL B O 1
ATOM 2951 N N . VAL B 1 172 ? 14.250 55.819 6.816 1.00 21.52 172 VAL B N 1
ATOM 2952 C CA . VAL B 1 172 ? 15.049 55.142 7.830 1.00 20.37 172 VAL B CA 1
ATOM 2953 C C . VAL B 1 172 ? 15.049 55.918 9.143 1.00 20.81 172 VAL B C 1
ATOM 2954 O O . VAL B 1 172 ? 14.837 55.345 10.211 1.00 20.57 172 VAL B O 1
ATOM 2958 N N . ALA B 1 173 ? 15.283 57.221 9.054 1.00 21.69 173 ALA B N 1
ATOM 2959 C CA . ALA B 1 173 ? 15.310 58.066 10.239 1.00 21.54 173 ALA B CA 1
ATOM 2960 C C . ALA B 1 173 ? 13.950 58.066 10.930 1.00 22.13 173 ALA B C 1
ATOM 2961 O O . ALA B 1 173 ? 13.860 57.998 12.155 1.00 22.10 173 ALA B O 1
ATOM 2963 N N . GLU B 1 174 ? 12.889 58.137 10.135 1.00 22.39 174 GLU B N 1
ATOM 2964 C CA . GLU B 1 174 ? 11.536 58.156 10.677 1.00 22.76 174 GLU B CA 1
ATOM 2965 C C . GLU B 1 174 ? 11.104 56.831 11.293 1.00 21.94 174 GLU B C 1
ATOM 2966 O O . GLU B 1 174 ? 10.460 56.810 12.339 1.00 22.19 174 GLU B O 1
ATOM 2972 N N . VAL B 1 175 ? 11.451 55.723 10.647 1.00 21.49 175 VAL B N 1
ATOM 2973 C CA . VAL B 1 175 ? 11.086 54.418 11.174 1.00 20.68 175 VAL B CA 1
ATOM 2974 C C . VAL B 1 175 ? 11.873 54.136 12.455 1.00 19.74 175 VAL B C 1
ATOM 2975 O O . VAL B 1 175 ? 11.331 53.601 13.419 1.00 20.26 175 VAL B O 1
ATOM 2979 N N . LYS B 1 176 ? 13.148 54.508 12.461 1.00 21.11 176 LYS B N 1
ATOM 2980 C CA . LYS B 1 176 ? 13.989 54.302 13.638 1.00 21.86 176 LYS B CA 1
ATOM 2981 C C . LYS B 1 176 ? 13.394 55.067 14.821 1.00 21.90 176 LYS B C 1
ATOM 2982 O O . LYS B 1 176 ? 13.245 54.525 15.913 1.00 23.09 176 LYS B O 1
ATOM 2988 N N . ALA B 1 177 ? 13.061 56.331 14.587 1.00 22.32 177 ALA B N 1
ATOM 2989 C CA . ALA B 1 177 ? 12.482 57.184 15.622 1.00 22.78 177 ALA B CA 1
ATOM 2990 C C . ALA B 1 177 ? 11.169 56.618 16.161 1.00 23.17 177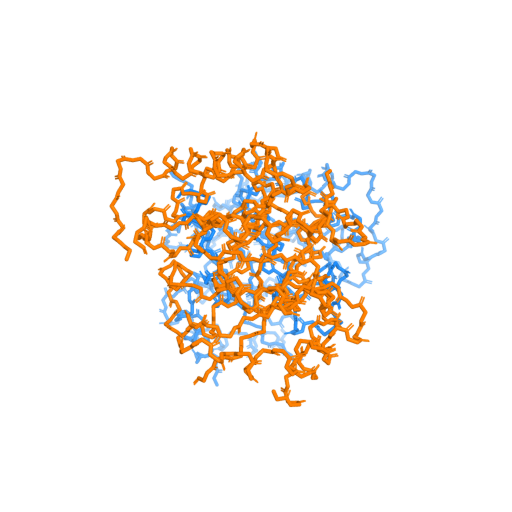 ALA B C 1
ATOM 2991 O O . ALA B 1 177 ? 10.955 56.569 17.374 1.00 24.02 177 ALA B O 1
ATOM 2993 N N . PHE B 1 178 ? 10.288 56.196 15.258 1.00 23.16 178 PHE B N 1
ATOM 2994 C CA . PHE B 1 178 ? 9.003 55.634 15.658 1.00 23.66 178 PHE B CA 1
ATOM 2995 C C . PHE B 1 178 ? 9.169 54.367 16.486 1.00 23.26 178 PHE B C 1
ATOM 2996 O O . PHE B 1 178 ? 8.562 54.221 17.545 1.00 23.02 178 PHE B O 1
ATOM 3004 N N . LEU B 1 179 ? 9.988 53.443 15.990 1.00 23.25 179 LEU B N 1
ATOM 3005 C CA . LEU B 1 179 ? 10.213 52.186 16.685 1.00 23.25 179 LEU B CA 1
ATOM 3006 C C . LEU B 1 179 ? 10.761 52.395 18.092 1.00 24.51 179 LEU B C 1
ATOM 3007 O O . LEU B 1 179 ? 10.279 51.784 19.046 1.00 24.18 179 LEU B O 1
ATOM 3012 N N . GLU B 1 180 ? 11.765 53.256 18.215 1.00 25.54 180 GLU B N 1
ATOM 3013 C CA . GLU B 1 180 ? 12.372 53.524 19.513 1.00 27.10 180 GLU B CA 1
ATOM 3014 C C . GLU B 1 180 ? 11.378 54.191 20.460 1.00 26.50 180 GLU B C 1
ATOM 3015 O O . GLU B 1 180 ? 11.264 53.798 21.618 1.00 28.13 180 GLU B O 1
ATOM 3021 N N . ALA B 1 181 ? 10.658 55.192 19.962 1.00 26.97 181 ALA B N 1
ATOM 3022 C CA . ALA B 1 181 ? 9.678 55.911 20.775 1.00 26.28 181 ALA B CA 1
ATOM 3023 C C . ALA B 1 181 ? 8.551 55.005 21.267 1.00 28.11 181 ALA B C 1
ATOM 3024 O O . ALA B 1 181 ? 8.116 55.111 22.417 1.00 28.37 181 ALA B O 1
ATOM 3026 N N . GLN B 1 182 ? 8.068 54.116 20.401 1.00 27.32 182 GLN B N 1
ATOM 3027 C CA . GLN B 1 182 ? 6.996 53.205 20.783 1.00 28.50 182 GLN B CA 1
ATOM 3028 C C . GLN B 1 182 ? 7.500 52.176 21.784 1.00 28.49 182 GLN B C 1
ATOM 3029 O O . GLN B 1 182 ? 6.779 51.779 22.696 1.00 28.45 182 GLN B O 1
ATOM 3035 N N . ALA B 1 183 ? 8.742 51.741 21.605 1.00 28.65 183 ALA B N 1
ATOM 3036 C CA . ALA B 1 183 ? 9.336 50.763 22.505 1.00 29.82 183 ALA B CA 1
ATOM 3037 C C . ALA B 1 183 ? 9.433 51.362 23.905 1.00 30.34 183 ALA B C 1
ATOM 3038 O O . ALA B 1 183 ? 9.081 50.715 24.892 1.00 31.39 183 ALA B O 1
ATOM 3040 N N . ARG B 1 184 ? 9.904 52.604 23.976 1.00 31.66 184 ARG B N 1
ATOM 3041 C CA . ARG B 1 184 ? 10.054 53.300 25.249 1.00 32.99 184 ARG B CA 1
ATOM 3042 C C . ARG B 1 184 ? 8.718 53.445 25.971 1.00 32.79 184 ARG B C 1
ATOM 3043 O O . ARG B 1 184 ? 8.645 53.302 27.191 1.00 33.76 184 ARG B O 1
ATOM 3051 N N . ARG B 1 185 ? 7.662 53.727 25.216 1.00 33.09 185 ARG B N 1
ATOM 3052 C CA . ARG B 1 185 ? 6.334 53.883 25.800 1.00 33.20 185 ARG B CA 1
ATOM 3053 C C . ARG B 1 185 ? 5.861 52.558 26.388 1.00 32.68 185 ARG B C 1
ATOM 3054 O O . ARG B 1 185 ? 5.322 52.513 27.493 1.00 32.47 185 ARG B O 1
ATOM 3062 N N . ALA B 1 186 ? 6.069 51.479 25.640 1.00 32.07 186 ALA B N 1
ATOM 3063 C CA . ALA B 1 186 ? 5.658 50.152 26.075 1.00 30.43 186 ALA B CA 1
ATOM 3064 C C . ALA B 1 186 ? 6.429 49.672 27.300 1.00 31.40 186 ALA B C 1
ATOM 3065 O O . ALA B 1 186 ? 5.840 49.143 28.239 1.00 32.76 186 ALA B O 1
ATOM 3067 N N . LEU B 1 187 ? 7.746 49.853 27.288 1.00 31.19 187 LEU B N 1
ATOM 3068 C CA . LEU B 1 187 ? 8.576 49.423 28.408 1.00 32.27 187 LEU B CA 1
ATOM 3069 C C . LEU B 1 187 ? 8.272 50.197 29.685 1.00 33.76 187 LEU B C 1
ATOM 3070 O O . LEU B 1 187 ? 8.241 49.623 30.773 1.00 34.91 187 LEU B O 1
ATOM 3075 N N . SER B 1 188 ? 8.045 51.497 29.554 1.00 35.39 188 SER B N 1
ATOM 3076 C CA . SER B 1 188 ? 7.750 52.323 30.719 1.00 37.25 188 SER B CA 1
ATOM 3077 C C . SER B 1 188 ? 6.357 52.010 31.255 1.00 37.47 188 SER B C 1
ATOM 3078 O O . SER B 1 188 ? 6.021 52.375 32.381 1.00 37.68 188 SER B O 1
ATOM 3081 N N . ALA B 1 189 ? 5.554 51.329 30.444 1.00 37.48 189 ALA B N 1
ATOM 3082 C CA . ALA B 1 189 ? 4.194 50.971 30.830 1.00 37.13 189 ALA B CA 1
ATOM 3083 C C . ALA B 1 189 ? 4.110 49.595 31.483 1.00 36.82 189 ALA B C 1
ATOM 3084 O O . ALA B 1 189 ? 3.048 49.195 31.957 1.00 38.51 189 ALA B O 1
ATOM 3086 N N . GLY B 1 190 ? 5.219 48.865 31.501 1.00 35.70 190 GLY B N 1
ATOM 3087 C CA . GLY B 1 190 ? 5.199 47.553 32.120 1.00 35.37 190 GLY B CA 1
ATOM 3088 C C . GLY B 1 190 ? 5.511 46.380 31.210 1.00 34.61 190 GLY B C 1
ATOM 3089 O O . GLY B 1 190 ? 5.768 45.279 31.692 1.00 33.28 190 GLY B O 1
ATOM 3090 N N . VAL B 1 191 ? 5.480 46.593 29.899 1.00 33.84 191 VAL B N 1
ATOM 3091 C CA . VAL B 1 191 ? 5.788 45.508 28.976 1.00 32.25 191 VAL B CA 1
ATOM 3092 C C . VAL B 1 191 ? 7.231 45.088 29.251 1.00 31.77 191 VAL B C 1
ATOM 3093 O O . VAL B 1 191 ? 8.144 45.909 29.204 1.00 32.74 191 VAL B O 1
ATOM 3097 N N . PRO B 1 192 ? 7.448 43.798 29.548 1.00 31.46 192 PRO B N 1
ATOM 3098 C CA . PRO B 1 192 ? 8.771 43.242 29.848 1.00 32.10 192 PRO B CA 1
ATOM 3099 C C . PRO B 1 192 ? 9.831 43.442 28.775 1.00 32.14 192 PRO B C 1
ATOM 3100 O O . PRO B 1 192 ? 10.980 43.766 29.080 1.00 32.51 192 PRO B O 1
ATOM 3104 N N . GLN B 1 193 ? 9.444 43.244 27.521 1.00 30.90 193 GLN B N 1
ATOM 3105 C CA . GLN B 1 193 ? 10.377 43.397 26.418 1.00 29.42 193 GLN B CA 1
ATOM 3106 C C . GLN B 1 193 ? 9.631 43.758 25.146 1.00 27.43 193 GLN B C 1
ATOM 3107 O O . GLN B 1 193 ? 8.467 43.403 24.973 1.00 26.84 193 GLN B O 1
ATOM 3113 N N . VAL B 1 194 ? 10.312 44.464 24.254 1.00 26.88 194 VAL B N 1
ATOM 3114 C CA . VAL B 1 194 ? 9.710 44.871 22.999 1.00 26.76 194 VAL B CA 1
ATOM 3115 C C . VAL B 1 194 ? 10.569 44.405 21.832 1.00 25.75 194 VAL B C 1
ATOM 3116 O O . VAL B 1 194 ? 11.790 44.518 21.873 1.00 25.37 194 VAL B O 1
ATOM 3120 N N . VAL B 1 195 ? 9.916 43.862 20.809 1.00 22.99 195 VAL B N 1
ATOM 3121 C CA . VAL B 1 195 ? 10.599 43.404 19.606 1.00 23.44 195 VAL B CA 1
ATOM 3122 C C . VAL B 1 195 ? 10.278 44.430 18.527 1.00 22.42 195 VAL B C 1
ATOM 3123 O O . VAL B 1 195 ? 9.121 44.817 18.363 1.00 24.37 195 VAL B O 1
ATOM 3127 N N . LEU B 1 196 ? 11.299 44.880 17.804 1.00 20.62 196 LEU B N 1
ATOM 3128 C CA . LEU B 1 196 ? 11.101 45.869 16.750 1.00 20.75 196 LEU B CA 1
ATOM 3129 C C . LEU B 1 196 ? 11.031 45.226 15.372 1.00 21.69 196 LEU B C 1
ATOM 3130 O O . LEU B 1 196 ? 11.862 44.389 15.026 1.00 22.22 196 LEU B O 1
ATOM 3135 N N . ASP B 1 197 ? 10.036 45.634 14.589 1.00 20.32 197 ASP B N 1
ATOM 3136 C CA . ASP B 1 197 ? 9.850 45.122 13.235 1.00 20.36 197 ASP B CA 1
ATOM 3137 C C . ASP B 1 197 ? 9.657 46.337 12.329 1.00 19.60 197 ASP B C 1
ATOM 3138 O O . ASP B 1 197 ? 8.725 47.122 12.522 1.00 19.59 197 ASP B O 1
ATOM 3143 N N . PRO B 1 198 ? 10.552 46.518 11.341 1.00 18.39 198 PRO B N 1
ATOM 3144 C CA . PRO B 1 198 ? 10.504 47.639 10.394 1.00 18.30 198 PRO B CA 1
ATOM 3145 C C . PRO B 1 198 ? 9.235 47.703 9.554 1.00 17.50 198 PRO B C 1
ATOM 3146 O O . PRO B 1 198 ? 8.963 48.721 8.917 1.00 17.01 198 PRO B O 1
ATOM 3150 N N . GLY B 1 199 ? 8.488 46.608 9.528 1.00 18.48 199 GLY B N 1
ATOM 3151 C CA . GLY B 1 199 ? 7.256 46.573 8.758 1.00 18.76 199 GLY B CA 1
ATOM 3152 C C . GLY B 1 199 ? 7.457 46.665 7.258 1.00 20.13 199 GLY B C 1
ATOM 3153 O O . GLY B 1 199 ? 6.815 47.473 6.583 1.00 18.40 199 GLY B O 1
ATOM 3154 N N . PHE B 1 200 ? 8.354 45.843 6.723 1.00 19.08 200 PHE B N 1
ATOM 3155 C CA . PHE B 1 200 ? 8.601 45.860 5.289 1.00 20.01 200 PHE B CA 1
ATOM 3156 C C . PHE B 1 200 ? 7.299 45.653 4.526 1.00 19.85 200 PHE B C 1
ATOM 3157 O O . PHE B 1 200 ? 6.518 44.756 4.845 1.00 21.37 200 PHE B O 1
ATOM 3165 N N . GLY B 1 201 ? 7.076 46.497 3.526 1.00 22.10 201 GLY B N 1
ATOM 3166 C CA . GLY B 1 201 ? 5.875 46.389 2.717 1.00 24.51 201 GLY B CA 1
ATOM 3167 C C . GLY B 1 201 ? 4.682 47.189 3.208 1.00 27.14 201 GLY B C 1
ATOM 3168 O O . GLY B 1 201 ? 3.729 47.399 2.453 1.00 28.02 201 GLY B O 1
ATOM 3169 N N . PHE B 1 202 ? 4.721 47.641 4.457 1.00 25.65 202 PHE B N 1
ATOM 3170 C CA . PHE B 1 202 ? 3.608 48.409 5.011 1.00 26.29 202 PHE B CA 1
ATOM 3171 C C . PHE B 1 202 ? 3.784 49.909 4.826 1.00 25.69 202 PHE B C 1
ATOM 3172 O O . PHE B 1 202 ? 4.542 50.552 5.553 1.00 24.73 202 PHE B O 1
ATOM 3180 N N . GLY B 1 203 ? 3.070 50.460 3.845 1.00 24.05 203 GLY B N 1
ATOM 3181 C CA . GLY B 1 203 ? 3.173 51.878 3.558 1.00 23.41 203 GLY B CA 1
ATOM 3182 C C . GLY B 1 203 ? 4.585 52.200 3.112 1.00 22.41 203 GLY B C 1
ATOM 3183 O O . GLY B 1 203 ? 5.137 53.238 3.461 1.00 21.75 203 GLY B O 1
ATOM 3184 N N . LYS B 1 204 ? 5.170 51.299 2.326 1.00 21.47 204 LYS B N 1
ATOM 3185 C CA . LYS B 1 204 ? 6.536 51.472 1.845 1.00 20.77 204 LYS B CA 1
ATOM 3186 C C . LYS B 1 204 ? 6.707 50.974 0.420 1.00 19.00 204 LYS B C 1
ATOM 3187 O O . LYS B 1 204 ? 6.304 49.859 0.093 1.00 21.12 204 LYS B O 1
ATOM 3193 N N . LEU B 1 205 ? 7.308 51.809 -0.419 1.00 18.74 205 LEU B N 1
ATOM 3194 C CA . LEU B 1 205 ? 7.580 51.459 -1.807 1.00 18.80 205 LEU B CA 1
ATOM 3195 C C . LEU B 1 205 ? 8.934 50.767 -1.822 1.00 18.24 205 LEU B C 1
ATOM 3196 O O . LEU B 1 205 ? 9.646 50.761 -0.815 1.00 17.94 205 LEU B O 1
ATOM 3201 N N . LEU B 1 206 ? 9.289 50.192 -2.963 1.00 18.71 206 LEU B N 1
ATOM 3202 C CA . LEU B 1 206 ? 10.563 49.498 -3.097 1.00 17.59 206 LEU B CA 1
ATOM 3203 C C . LEU B 1 206 ? 11.739 50.318 -2.570 1.00 19.72 206 LEU B C 1
ATOM 3204 O O . LEU B 1 206 ? 12.568 49.806 -1.819 1.00 19.48 206 LEU B O 1
ATOM 3209 N N . GLU B 1 207 ? 11.810 51.590 -2.955 1.00 20.35 207 GLU B N 1
ATOM 3210 C CA . GLU B 1 207 ? 12.911 52.444 -2.508 1.00 21.90 207 GLU B CA 1
ATOM 3211 C C . GLU B 1 207 ? 13.009 52.515 -0.987 1.00 20.86 207 GLU B C 1
ATOM 3212 O O . GLU B 1 207 ? 14.113 52.548 -0.433 1.00 21.11 207 GLU B O 1
ATOM 3218 N N . HIS B 1 208 ? 11.859 52.530 -0.317 1.00 19.95 208 HIS B N 1
ATOM 3219 C CA . HIS B 1 208 ? 11.823 52.600 1.142 1.00 19.54 208 HIS B CA 1
ATOM 3220 C C . HIS B 1 208 ? 12.279 51.276 1.755 1.00 18.11 208 HIS B C 1
ATOM 3221 O O . HIS B 1 208 ? 13.061 51.251 2.705 1.00 19.04 208 HIS B O 1
ATOM 3228 N N . ASN B 1 209 ? 11.782 50.172 1.209 1.00 17.13 209 ASN B N 1
ATOM 3229 C CA . ASN B 1 209 ? 12.159 48.863 1.721 1.00 16.57 209 ASN B CA 1
ATOM 3230 C C . ASN B 1 209 ? 13.648 48.601 1.507 1.00 18.21 209 ASN B C 1
ATOM 3231 O O . ASN B 1 209 ? 14.311 47.999 2.359 1.00 18.06 209 ASN B O 1
ATOM 3236 N N . LEU B 1 210 ? 14.180 49.063 0.380 1.00 16.84 210 LEU B N 1
ATOM 3237 C CA . LEU B 1 210 ? 15.599 48.876 0.094 1.00 17.63 210 LEU B CA 1
ATOM 3238 C C . LEU B 1 210 ? 16.442 49.666 1.083 1.00 18.08 210 LEU B C 1
ATOM 3239 O O . LEU B 1 210 ? 17.433 49.163 1.608 1.00 18.91 210 LEU B O 1
ATOM 3244 N N . ALA B 1 211 ? 16.042 50.910 1.325 1.00 18.17 211 ALA B N 1
ATOM 3245 C CA . ALA B 1 211 ? 16.772 51.776 2.243 1.00 19.04 211 ALA B CA 1
ATOM 3246 C C . ALA B 1 211 ? 16.809 51.176 3.644 1.00 18.83 211 ALA B C 1
ATOM 3247 O O . ALA B 1 211 ? 17.855 51.176 4.300 1.00 18.92 211 ALA B O 1
ATOM 3249 N N . LEU B 1 212 ? 15.667 50.672 4.105 1.00 17.07 212 LEU B N 1
ATOM 3250 C CA . LEU B 1 212 ? 15.580 50.072 5.432 1.00 18.28 212 LEU B CA 1
ATOM 3251 C C . LEU B 1 212 ? 16.444 48.824 5.548 1.00 18.03 212 LEU B C 1
ATOM 3252 O O . LEU B 1 212 ? 17.108 48.615 6.560 1.00 18.98 212 LEU B O 1
ATOM 3257 N N . LEU B 1 213 ? 16.445 47.997 4.509 1.00 16.81 213 LEU B N 1
ATOM 3258 C CA . LEU B 1 213 ? 17.258 46.784 4.530 1.00 18.10 213 LEU B CA 1
ATOM 3259 C C . LEU B 1 213 ? 18.748 47.112 4.565 1.00 17.83 213 LEU B C 1
ATOM 3260 O O . LEU B 1 213 ? 19.502 46.522 5.342 1.00 18.72 213 LEU B O 1
ATOM 3265 N N . ARG B 1 214 ? 19.164 48.059 3.730 1.00 18.76 214 ARG B N 1
ATOM 3266 C CA . ARG B 1 214 ? 20.569 48.452 3.656 1.00 19.36 214 ARG B CA 1
ATOM 3267 C C . ARG B 1 214 ? 21.096 49.058 4.949 1.00 20.52 214 ARG B C 1
ATOM 3268 O O . ARG B 1 214 ? 22.289 48.989 5.231 1.00 20.58 214 ARG B O 1
ATOM 3276 N N . ARG B 1 215 ? 20.212 49.652 5.739 1.00 19.85 215 ARG B N 1
ATOM 3277 C CA . ARG B 1 215 ? 20.631 50.248 7.004 1.00 20.08 215 ARG B CA 1
ATOM 3278 C C . ARG B 1 215 ? 19.984 49.543 8.194 1.00 19.32 215 ARG B C 1
ATOM 3279 O O . ARG B 1 215 ? 19.838 50.118 9.277 1.00 20.30 215 ARG B O 1
ATOM 3287 N N . LEU B 1 216 ? 19.622 48.278 8.000 1.00 18.17 216 LEU B N 1
ATOM 3288 C CA . LEU B 1 216 ? 18.984 47.500 9.048 1.00 17.76 216 LEU B CA 1
ATOM 3289 C C . LEU B 1 216 ? 19.846 47.397 10.309 1.00 18.18 216 LEU B C 1
ATOM 3290 O O . LEU B 1 216 ? 19.326 47.273 11.414 1.00 18.21 216 LEU B O 1
ATOM 3295 N N . ASP B 1 217 ? 21.163 47.459 10.138 1.00 17.80 217 ASP B N 1
ATOM 3296 C CA . ASP B 1 217 ? 22.080 47.386 11.271 1.00 19.14 217 ASP B CA 1
ATOM 3297 C C . ASP B 1 217 ? 21.806 48.516 12.260 1.00 19.00 217 ASP B C 1
ATOM 3298 O O . ASP B 1 217 ? 22.025 48.362 13.462 1.00 19.46 217 ASP B O 1
ATOM 3303 N N . GLU B 1 218 ? 21.327 49.647 11.754 1.00 17.46 218 GLU B N 1
ATOM 3304 C CA . GLU B 1 218 ? 21.030 50.792 12.618 1.00 19.70 218 GLU B CA 1
ATOM 3305 C C . GLU B 1 218 ? 19.807 50.552 13.498 1.00 20.84 218 GLU B C 1
ATOM 3306 O O . GLU B 1 218 ? 19.686 51.135 14.581 1.00 20.16 218 GLU B O 1
ATOM 3312 N N . ILE B 1 219 ? 18.891 49.708 13.034 1.00 19.07 219 ILE B N 1
ATOM 3313 C CA . ILE B 1 219 ? 17.710 49.393 13.820 1.00 19.65 219 ILE B CA 1
ATOM 3314 C C . ILE B 1 219 ? 18.107 48.339 14.855 1.00 20.47 219 ILE B C 1
ATOM 3315 O O . ILE B 1 219 ? 17.617 48.336 15.981 1.00 21.35 219 ILE B O 1
ATOM 3320 N N . VAL B 1 220 ? 19.018 47.449 14.470 1.00 18.87 220 VAL B N 1
ATOM 3321 C CA . VAL B 1 220 ? 19.502 46.417 15.374 1.00 19.68 220 VAL B CA 1
ATOM 3322 C C . VAL B 1 220 ? 20.301 47.079 16.504 1.00 20.22 220 VAL B C 1
ATOM 3323 O O . VAL B 1 220 ? 20.361 46.563 17.621 1.00 21.89 220 VAL B O 1
ATOM 3327 N N . ALA B 1 221 ? 20.894 48.230 16.202 1.00 23.04 221 ALA B N 1
ATOM 3328 C CA . ALA B 1 221 ? 21.711 48.966 17.170 1.00 24.40 221 ALA B CA 1
ATOM 3329 C C . ALA B 1 221 ? 20.920 49.694 18.255 1.00 27.82 221 ALA B C 1
ATOM 3330 O O . ALA B 1 221 ? 21.502 50.352 19.119 1.00 29.48 221 ALA B O 1
ATOM 3332 N N . LEU B 1 222 ? 19.599 49.591 18.214 1.00 28.02 222 LEU B N 1
ATOM 3333 C CA . LEU B 1 222 ? 18.780 50.245 19.223 1.00 29.91 222 LEU B CA 1
ATOM 3334 C C . LEU B 1 222 ? 18.730 49.364 20.465 1.00 31.92 222 LEU B C 1
ATOM 3335 O O . LEU B 1 222 ? 18.202 49.759 21.501 1.00 35.23 222 LEU B O 1
ATOM 3340 N N . GLY B 1 223 ? 19.290 48.164 20.349 1.00 33.32 223 GLY B N 1
ATOM 3341 C CA . GLY B 1 223 ? 19.330 47.248 21.474 1.00 34.67 223 GLY B CA 1
ATOM 3342 C C . GLY B 1 223 ? 18.236 46.203 21.541 1.00 35.01 223 GLY B C 1
ATOM 3343 O O . GLY B 1 223 ? 18.503 45.047 21.878 1.00 38.62 223 GLY B O 1
ATOM 3344 N N . HIS B 1 224 ? 17.003 46.594 21.233 1.00 32.35 224 HIS B N 1
ATOM 3345 C CA . HIS B 1 224 ? 15.888 45.657 21.290 1.00 30.29 224 HIS B CA 1
ATOM 3346 C C . HIS B 1 224 ? 16.040 44.561 20.247 1.00 27.95 224 HIS B C 1
ATOM 3347 O O . HIS B 1 224 ? 16.739 44.732 19.246 1.00 28.25 224 HIS B O 1
ATOM 3354 N N . PRO B 1 225 ? 15.400 43.406 20.478 1.00 26.13 225 PRO B N 1
ATOM 3355 C CA . PRO B 1 225 ? 15.501 42.323 19.499 1.00 24.70 225 PRO B CA 1
ATOM 3356 C C . PRO B 1 225 ? 14.771 42.812 18.250 1.00 23.84 225 PRO B C 1
ATOM 3357 O O . PRO B 1 225 ? 13.746 43.490 18.356 1.00 22.87 225 PRO B O 1
ATOM 3361 N N . VAL B 1 226 ? 15.305 42.488 17.080 1.00 22.07 226 VAL B N 1
ATOM 3362 C CA . VAL B 1 226 ? 14.682 42.908 15.831 1.00 20.19 226 VAL B CA 1
ATOM 3363 C C . VAL B 1 226 ? 14.110 41.712 15.077 1.00 20.83 226 VAL B C 1
ATOM 3364 O O . VAL B 1 226 ? 14.725 40.650 15.010 1.00 19.53 226 VAL B O 1
ATOM 3368 N N . LEU B 1 227 ? 12.924 41.905 14.508 1.00 20.11 227 LEU B N 1
ATOM 3369 C CA . LEU B 1 227 ? 12.237 40.867 13.749 1.00 20.13 227 LEU B CA 1
ATOM 3370 C C . LEU B 1 227 ? 11.917 41.403 12.361 1.00 19.31 227 LEU B C 1
ATOM 3371 O O . LEU B 1 227 ? 11.506 42.550 12.222 1.00 20.01 227 LEU B O 1
ATOM 3376 N N . VAL B 1 228 ? 12.133 40.590 11.334 1.00 18.59 228 VAL B N 1
ATOM 3377 C CA . VAL B 1 228 ? 11.805 41.008 9.977 1.00 18.51 228 VAL B CA 1
ATOM 3378 C C . VAL B 1 228 ? 11.055 39.897 9.262 1.00 18.68 228 VAL B C 1
ATOM 3379 O O . VAL B 1 228 ? 11.215 38.713 9.567 1.00 19.73 228 VAL B O 1
ATOM 3383 N N . GLY B 1 229 ? 10.230 40.297 8.306 1.00 19.49 229 GLY B N 1
ATOM 3384 C CA . GLY B 1 229 ? 9.461 39.343 7.540 1.00 20.37 229 GLY B CA 1
ATOM 3385 C C . GLY B 1 229 ? 9.277 39.844 6.122 1.00 22.18 229 GLY B C 1
ATOM 3386 O O . GLY B 1 229 ? 8.470 40.742 5.871 1.00 24.00 229 GLY B O 1
ATOM 3387 N N . LEU B 1 230 ? 10.038 39.279 5.193 1.00 19.76 230 LEU B N 1
ATOM 3388 C CA . LEU B 1 230 ? 9.938 39.659 3.789 1.00 19.04 230 LEU B CA 1
ATOM 3389 C C . LEU B 1 230 ? 9.424 38.496 2.945 1.00 19.32 230 LEU B C 1
ATOM 3390 O O . LEU B 1 230 ? 9.368 38.593 1.722 1.00 21.78 230 LEU B O 1
ATOM 3395 N N . SER B 1 231 ? 9.031 37.408 3.599 1.00 18.17 231 SER B N 1
ATOM 3396 C CA . SER B 1 231 ? 8.545 36.231 2.886 1.00 18.94 231 SER B CA 1
ATOM 3397 C C . SER B 1 231 ? 7.432 36.521 1.893 1.00 20.35 231 SER B C 1
ATOM 3398 O O . SER B 1 231 ? 6.357 36.997 2.268 1.00 18.30 231 SER B O 1
ATOM 3401 N N . ARG B 1 232 ? 7.725 36.231 0.628 1.00 21.05 232 ARG B N 1
ATOM 3402 C CA . ARG B 1 232 ? 6.799 36.388 -0.485 1.00 21.68 232 ARG B CA 1
ATOM 3403 C C . ARG B 1 232 ? 6.245 37.785 -0.706 1.00 19.87 232 ARG B C 1
ATOM 3404 O O . ARG B 1 232 ? 5.280 37.958 -1.452 1.00 19.72 232 ARG B O 1
ATOM 3412 N N . LYS B 1 233 ? 6.858 38.781 -0.080 1.00 18.42 233 LYS B N 1
ATOM 3413 C CA . LYS B 1 233 ? 6.388 40.151 -0.223 1.00 18.28 233 LYS B CA 1
ATOM 3414 C C . LYS B 1 233 ? 6.652 40.752 -1.600 1.00 16.89 233 LYS B C 1
ATOM 3415 O O . LYS B 1 233 ? 7.495 40.274 -2.358 1.00 15.75 233 LYS B O 1
ATOM 3421 N N . ARG B 1 234 ? 5.907 41.804 -1.929 1.00 16.25 234 ARG B N 1
ATOM 3422 C CA . ARG B 1 234 ? 6.064 42.462 -3.219 1.00 16.38 234 ARG B CA 1
ATOM 3423 C C . ARG B 1 234 ? 7.517 42.854 -3.494 1.00 15.49 234 ARG B C 1
ATOM 3424 O O . ARG B 1 234 ? 7.983 42.747 -4.622 1.00 15.38 234 ARG B O 1
ATOM 3432 N N . THR B 1 235 ? 8.228 43.307 -2.463 1.00 15.70 235 THR B N 1
ATOM 3433 C CA . THR B 1 235 ? 9.630 43.699 -2.625 1.00 15.47 235 THR B CA 1
ATOM 3434 C C . THR B 1 235 ? 10.432 42.555 -3.233 1.00 15.51 235 THR B C 1
ATOM 3435 O O . THR B 1 235 ? 11.267 42.762 -4.113 1.00 14.40 235 THR B O 1
ATOM 3439 N N . ILE B 1 236 ? 10.177 41.344 -2.756 1.00 15.66 236 ILE B N 1
ATOM 3440 C CA . ILE B 1 236 ? 10.897 40.180 -3.261 1.00 14.96 236 ILE B CA 1
ATOM 3441 C C . ILE B 1 236 ? 10.514 39.931 -4.718 1.00 14.92 236 ILE B C 1
ATOM 3442 O O . ILE B 1 236 ? 11.356 39.616 -5.550 1.00 14.20 236 ILE B O 1
ATOM 3447 N N . GLY B 1 237 ? 9.235 40.088 -5.035 1.00 14.56 237 GLY B N 1
ATOM 3448 C CA . GLY B 1 237 ? 8.821 39.898 -6.411 1.00 14.00 237 GLY B CA 1
ATOM 3449 C C . GLY B 1 237 ? 9.467 40.919 -7.329 1.00 12.99 237 GLY B C 1
ATOM 3450 O O . GLY B 1 237 ? 9.918 40.580 -8.422 1.00 14.89 237 GLY B O 1
ATOM 3451 N N . GLU B 1 238 ? 9.519 42.170 -6.880 1.00 13.12 238 GLU B N 1
ATOM 3452 C CA . GLU B 1 238 ? 10.099 43.249 -7.661 1.00 13.69 238 GLU B CA 1
ATOM 3453 C C . GLU B 1 238 ? 11.575 43.015 -7.959 1.00 14.47 238 GLU B C 1
ATOM 3454 O O . GLU B 1 238 ? 12.030 43.229 -9.080 1.00 14.69 238 GLU B O 1
ATOM 3460 N N . LEU B 1 239 ? 12.320 42.565 -6.955 1.00 14.18 239 LEU B N 1
ATOM 3461 C CA . LEU B 1 239 ? 13.750 42.348 -7.145 1.00 15.22 239 LEU B CA 1
ATOM 3462 C C . LEU B 1 239 ? 14.132 41.038 -7.816 1.00 14.35 239 LEU B C 1
ATOM 3463 O O . LEU B 1 239 ? 15.127 40.990 -8.537 1.00 16.34 239 LEU B O 1
ATOM 3468 N N . SER B 1 240 ? 13.350 39.984 -7.592 1.00 14.57 240 SER B N 1
ATOM 3469 C CA . SER B 1 240 ? 13.653 38.680 -8.183 1.00 15.56 240 SER B CA 1
ATOM 3470 C C . SER B 1 240 ? 12.946 38.411 -9.508 1.00 16.49 240 SER B C 1
ATOM 3471 O O . SER B 1 240 ? 13.292 37.462 -10.212 1.00 17.72 240 SER B O 1
ATOM 3474 N N . GLY B 1 241 ? 11.964 39.244 -9.842 1.00 15.43 241 GLY B N 1
ATOM 3475 C CA . GLY B 1 241 ? 11.223 39.070 -11.083 1.00 17.52 241 GLY B CA 1
ATOM 3476 C C . GLY B 1 241 ? 10.279 37.880 -11.054 1.00 17.50 241 GLY B C 1
ATOM 3477 O O . GLY B 1 241 ? 10.016 37.261 -12.088 1.00 20.36 241 GLY B O 1
ATOM 3478 N N . VAL B 1 242 ? 9.766 37.556 -9.873 1.00 15.70 242 VAL B N 1
ATOM 3479 C CA . VAL B 1 242 ? 8.863 36.420 -9.718 1.00 14.55 242 VAL B CA 1
ATOM 3480 C C . VAL B 1 242 ? 7.431 36.898 -9.523 1.00 14.51 242 VAL B C 1
ATOM 3481 O O . VAL B 1 242 ? 7.065 37.430 -8.480 1.00 14.28 242 VAL B O 1
ATOM 3485 N N . GLU B 1 243 ? 6.634 36.692 -10.562 1.00 14.05 243 GLU B N 1
ATOM 3486 C CA . GLU B 1 243 ? 5.234 37.108 -10.582 1.00 15.39 243 GLU B CA 1
ATOM 3487 C C . GLU B 1 243 ? 4.349 36.518 -9.473 1.00 15.68 243 GLU B C 1
ATOM 3488 O O . GLU B 1 243 ? 3.584 37.238 -8.839 1.00 15.24 243 GLU B O 1
ATOM 3494 N N . ASP B 1 244 ? 4.465 35.212 -9.245 1.00 14.51 244 ASP B N 1
ATOM 3495 C CA . ASP B 1 244 ? 3.662 34.504 -8.247 1.00 15.76 244 ASP B CA 1
ATOM 3496 C C . ASP B 1 244 ? 4.242 34.604 -6.835 1.00 16.33 244 ASP B C 1
ATOM 3497 O O . ASP B 1 244 ? 5.349 34.126 -6.587 1.00 16.63 244 ASP B O 1
ATOM 3502 N N . PRO B 1 245 ? 3.503 35.216 -5.891 1.00 15.97 245 PRO B N 1
ATOM 3503 C CA . PRO B 1 245 ? 4.026 35.326 -4.523 1.00 16.31 245 PRO B CA 1
ATOM 3504 C C . PRO B 1 245 ? 4.402 33.969 -3.935 1.00 18.34 245 PRO B C 1
ATOM 3505 O O . PRO B 1 245 ? 5.359 33.855 -3.171 1.00 19.36 245 PRO B O 1
ATOM 3509 N N . ALA B 1 246 ? 3.650 32.938 -4.302 1.00 17.86 246 ALA B N 1
ATOM 3510 C CA . ALA B 1 246 ? 3.896 31.592 -3.792 1.00 19.14 246 ALA B CA 1
ATOM 3511 C C . ALA B 1 246 ? 5.204 30.965 -4.274 1.00 19.13 246 ALA B C 1
ATOM 3512 O O . ALA B 1 246 ? 5.639 29.949 -3.734 1.00 21.30 246 ALA B O 1
ATOM 3514 N N . GLN B 1 247 ? 5.845 31.574 -5.264 1.00 16.82 247 GLN B N 1
ATOM 3515 C CA . GLN B 1 247 ? 7.083 31.027 -5.808 1.00 16.66 247 GLN B CA 1
ATOM 3516 C C . GLN B 1 247 ? 8.305 31.894 -5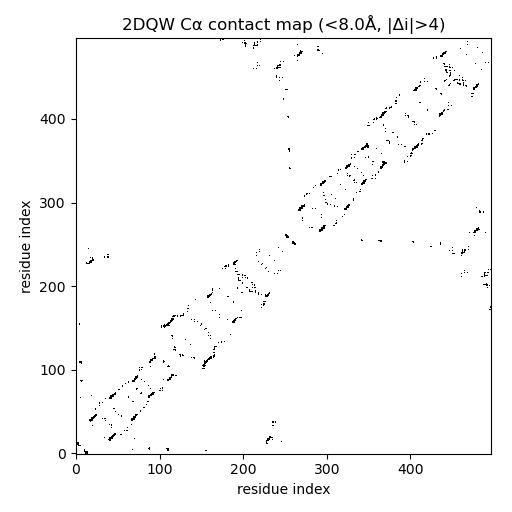.494 1.00 15.08 247 GLN B C 1
ATOM 3517 O O . GLN B 1 247 ? 9.333 31.785 -6.159 1.00 18.36 247 GLN B O 1
ATOM 3523 N N . ARG B 1 248 ? 8.199 32.724 -4.462 1.00 15.05 248 ARG B N 1
ATOM 3524 C CA . ARG B 1 248 ? 9.289 33.640 -4.111 1.00 13.70 248 ARG B CA 1
ATOM 3525 C C . ARG B 1 248 ? 10.246 33.174 -3.018 1.00 15.45 248 ARG B C 1
ATOM 3526 O O . ARG B 1 248 ? 10.907 33.994 -2.386 1.00 14.44 248 ARG B O 1
ATOM 3534 N N . VAL B 1 249 ? 10.351 31.871 -2.806 1.00 15.49 249 VAL B N 1
ATOM 3535 C CA . VAL B 1 249 ? 11.224 31.393 -1.743 1.00 15.61 249 VAL B CA 1
ATOM 3536 C C . VAL B 1 249 ? 12.695 31.781 -1.889 1.00 14.70 249 VAL B C 1
ATOM 3537 O O . VAL B 1 249 ? 13.325 32.176 -0.915 1.00 14.19 249 VAL B O 1
ATOM 3541 N N . HIS B 1 250 ? 13.243 31.696 -3.094 1.00 16.29 250 HIS B N 1
ATOM 3542 C CA . HIS B 1 250 ? 14.655 32.007 -3.263 1.00 15.16 250 HIS B CA 1
ATOM 3543 C C . HIS B 1 250 ? 15.016 33.451 -2.991 1.00 14.43 250 HIS B C 1
ATOM 3544 O O . HIS B 1 250 ? 16.040 33.729 -2.353 1.00 13.84 250 HIS B O 1
ATOM 3551 N N . GLY B 1 251 ? 14.180 34.374 -3.452 1.00 13.92 251 GLY B N 1
ATOM 3552 C CA . GLY B 1 251 ? 14.441 35.778 -3.187 1.00 14.04 251 GLY B CA 1
ATOM 3553 C C . GLY B 1 251 ? 14.190 36.098 -1.723 1.00 12.11 251 GLY B C 1
ATOM 3554 O O . GLY B 1 251 ? 14.856 36.962 -1.146 1.00 13.27 251 GLY B O 1
ATOM 3555 N N . SER B 1 252 ? 13.231 35.408 -1.107 1.00 12.58 252 SER B N 1
ATOM 3556 C CA . SER B 1 252 ? 12.936 35.639 0.307 1.00 13.05 252 SER B CA 1
ATOM 3557 C C . SER B 1 252 ? 14.112 35.170 1.153 1.00 12.49 252 SER B C 1
ATOM 3558 O O . SER B 1 252 ? 14.538 35.861 2.071 1.00 14.44 252 SER B O 1
ATOM 3561 N N . VAL B 1 253 ? 14.623 33.981 0.848 1.00 13.44 253 VAL B N 1
ATOM 3562 C CA . VAL B 1 253 ? 15.778 33.468 1.587 1.00 13.36 253 VAL B CA 1
ATOM 3563 C C . VAL B 1 253 ? 16.954 34.434 1.438 1.00 13.80 253 VAL B C 1
ATOM 3564 O O . VAL B 1 253 ? 17.647 34.729 2.414 1.00 13.89 253 VAL B O 1
ATOM 3568 N N . ALA B 1 254 ? 17.174 34.935 0.224 1.00 11.82 254 ALA B N 1
ATOM 3569 C CA . ALA B 1 254 ? 18.263 35.877 -0.024 1.00 12.65 254 ALA B CA 1
ATOM 3570 C C . ALA B 1 254 ? 18.109 37.136 0.837 1.00 13.89 254 ALA B C 1
ATOM 3571 O O . ALA B 1 254 ? 19.064 37.585 1.473 1.00 13.31 254 ALA B O 1
ATOM 3573 N N . ALA B 1 255 ? 16.903 37.699 0.866 1.00 13.45 255 ALA B N 1
ATOM 3574 C CA . ALA B 1 255 ? 16.660 38.904 1.657 1.00 14.16 255 ALA B CA 1
ATOM 3575 C C . ALA B 1 255 ? 16.883 38.652 3.140 1.00 14.75 255 ALA B C 1
ATOM 3576 O O . ALA B 1 255 ? 17.455 39.481 3.849 1.00 13.86 255 ALA B O 1
ATOM 3578 N N . HIS B 1 256 ? 16.415 37.501 3.602 1.00 13.71 256 HIS B N 1
ATOM 3579 C CA . HIS B 1 256 ? 16.541 37.141 4.993 1.00 13.90 256 HIS B CA 1
ATOM 3580 C C . HIS B 1 256 ? 17.982 36.881 5.392 1.00 14.70 256 HIS B C 1
ATOM 3581 O O . HIS B 1 256 ? 18.378 37.236 6.494 1.00 14.41 256 HIS B O 1
ATOM 3588 N N . LEU B 1 257 ? 18.772 36.280 4.504 1.00 13.95 257 LEU B N 1
ATOM 3589 C CA . LEU B 1 257 ? 20.178 36.056 4.845 1.00 14.22 257 LEU B CA 1
ATOM 3590 C C . LEU B 1 257 ? 20.878 37.408 4.953 1.00 15.29 257 LEU B C 1
ATOM 3591 O O . LEU B 1 257 ? 21.760 37.599 5.793 1.00 15.09 257 LEU B O 1
ATOM 3596 N N . PHE B 1 258 ? 20.482 38.353 4.106 1.00 15.23 258 PHE B N 1
ATOM 3597 C CA . PHE B 1 258 ? 21.065 39.688 4.161 1.00 13.93 258 PHE B CA 1
ATOM 3598 C C . PHE B 1 258 ? 20.701 40.322 5.504 1.00 13.83 258 PHE B C 1
ATOM 3599 O O . PHE B 1 258 ? 21.543 40.950 6.140 1.00 14.51 258 PHE B O 1
ATOM 3607 N N . ALA B 1 259 ? 19.454 40.148 5.941 1.00 14.89 259 ALA B N 1
ATOM 3608 C CA . ALA B 1 259 ? 19.020 40.694 7.224 1.00 14.62 259 ALA B CA 1
ATOM 3609 C C . ALA B 1 259 ? 19.819 40.058 8.357 1.00 16.33 259 ALA B C 1
ATOM 3610 O O . ALA B 1 259 ? 20.184 40.724 9.326 1.00 15.65 259 ALA B O 1
ATOM 3612 N N . VAL B 1 260 ? 20.084 38.760 8.236 1.00 16.19 260 VAL B N 1
ATOM 3613 C CA . VAL B 1 260 ? 20.859 38.056 9.254 1.00 15.90 260 VAL B CA 1
ATOM 3614 C C . VAL B 1 260 ? 22.274 38.626 9.293 1.00 16.64 260 VAL B C 1
ATOM 3615 O O . VAL B 1 260 ? 22.850 38.827 10.370 1.00 16.70 260 VAL B O 1
ATOM 3619 N N . MET B 1 261 ? 22.833 38.904 8.121 1.00 15.92 261 MET B N 1
ATOM 3620 C CA . MET B 1 261 ? 24.170 39.474 8.049 1.00 18.21 261 MET B CA 1
ATOM 3621 C C . MET B 1 261 ? 24.176 40.834 8.770 1.00 19.33 261 MET B C 1
ATOM 3622 O O . MET B 1 261 ? 25.183 41.230 9.377 1.00 20.90 261 MET B O 1
ATOM 3627 N N . LYS B 1 262 ? 23.043 41.533 8.719 1.00 17.30 262 LYS B N 1
ATOM 3628 C CA . LYS B 1 262 ? 22.907 42.845 9.363 1.00 18.28 262 LYS B CA 1
ATOM 3629 C C . LYS B 1 262 ? 22.669 42.749 10.868 1.00 19.13 262 LYS B C 1
ATOM 3630 O O . LYS B 1 262 ? 22.607 43.770 11.559 1.00 19.92 262 LYS B O 1
ATOM 3636 N N . GLY B 1 263 ? 22.519 41.530 11.372 1.00 18.29 263 GLY B N 1
ATOM 3637 C CA . GLY B 1 263 ? 22.322 41.342 12.800 1.00 18.64 263 GLY B CA 1
ATOM 3638 C C . GLY B 1 263 ? 20.965 40.849 13.268 1.00 18.88 263 GLY B C 1
ATOM 3639 O O . GLY B 1 263 ? 20.754 40.656 14.467 1.00 20.21 263 GLY B O 1
ATOM 3640 N N . VAL B 1 264 ? 20.036 40.639 12.342 1.00 17.66 264 VAL B N 1
ATOM 3641 C CA . VAL B 1 264 ? 18.715 40.165 12.734 1.00 17.07 264 VAL B CA 1
ATOM 3642 C C . VAL B 1 264 ? 18.754 38.686 13.094 1.00 16.51 264 VAL B C 1
ATOM 3643 O O . VAL B 1 264 ? 19.393 37.885 12.411 1.00 17.67 264 VAL B O 1
ATOM 3647 N N . ARG B 1 265 ? 18.068 38.319 14.173 1.00 17.77 265 ARG B N 1
ATOM 3648 C CA . ARG B 1 265 ? 18.057 36.931 14.611 1.00 17.66 265 ARG B CA 1
ATOM 3649 C C . ARG B 1 265 ? 16.653 36.347 14.732 1.00 18.26 265 ARG B C 1
ATOM 3650 O O . ARG B 1 265 ? 16.474 35.254 15.256 1.00 19.11 265 ARG B O 1
ATOM 3658 N N . LEU B 1 266 ? 15.662 37.085 14.236 1.00 19.45 266 LEU B N 1
ATOM 3659 C CA . LEU B 1 266 ? 14.266 36.649 14.264 1.00 18.36 266 LEU B CA 1
ATOM 3660 C C . LEU B 1 266 ? 13.665 36.868 12.879 1.00 17.34 266 LEU B C 1
ATOM 3661 O O . LEU B 1 266 ? 13.643 37.997 12.385 1.00 17.71 266 LEU B O 1
ATOM 3666 N N . LEU B 1 267 ? 13.192 35.792 12.254 1.00 18.42 267 LEU B N 1
ATOM 3667 C CA . LEU B 1 267 ? 12.605 35.878 10.918 1.00 18.35 267 LEU B CA 1
ATOM 3668 C C . LEU B 1 267 ? 11.207 35.276 10.851 1.00 19.39 267 LEU B C 1
ATOM 3669 O O . LEU B 1 267 ? 10.975 34.170 11.325 1.00 19.76 267 LEU B O 1
ATOM 3674 N N . ARG B 1 268 ? 10.281 36.011 10.250 1.00 21.30 268 ARG B N 1
ATOM 3675 C CA . ARG B 1 268 ? 8.917 35.521 10.077 1.00 22.89 268 ARG B CA 1
ATOM 3676 C C . ARG B 1 268 ? 8.919 34.951 8.664 1.00 21.47 268 ARG B C 1
ATOM 3677 O O . ARG B 1 268 ? 9.084 35.698 7.694 1.00 20.70 268 ARG B O 1
ATOM 3685 N N . VAL B 1 269 ? 8.732 33.637 8.537 1.00 19.53 269 VAL B N 1
ATOM 3686 C CA . VAL B 1 269 ? 8.785 33.000 7.225 1.00 19.61 269 VAL B CA 1
ATOM 3687 C C . VAL B 1 269 ? 7.641 32.042 6.909 1.00 20.29 269 VAL B C 1
ATOM 3688 O O . VAL B 1 269 ? 6.962 31.533 7.799 1.00 21.56 269 VAL B O 1
ATOM 3692 N N . HIS B 1 270 ? 7.444 31.788 5.623 1.00 22.27 270 HIS B N 1
ATOM 3693 C CA . HIS B 1 270 ? 6.426 30.845 5.171 1.00 22.50 270 HIS B CA 1
ATOM 3694 C C . HIS B 1 270 ? 7.090 29.484 4.967 1.00 23.22 270 HIS B C 1
ATOM 3695 O O . HIS B 1 270 ? 6.592 28.478 5.495 1.00 25.29 270 HIS B O 1
ATOM 3702 N N . ASP B 1 271 ? 8.211 29.450 4.229 1.00 22.45 271 ASP B N 1
ATOM 3703 C CA . ASP B 1 271 ? 8.914 28.181 3.985 1.00 22.72 271 ASP B CA 1
ATOM 3704 C C . ASP B 1 271 ? 9.953 27.966 5.071 1.00 21.50 271 ASP B C 1
ATOM 3705 O O . ASP B 1 271 ? 11.099 28.419 4.966 1.00 20.10 271 ASP B O 1
ATOM 3710 N N . VAL B 1 272 ? 9.536 27.274 6.120 1.00 18.92 272 VAL B N 1
ATOM 3711 C CA . VAL B 1 272 ? 10.401 27.004 7.250 1.00 19.62 272 VAL B CA 1
ATOM 3712 C C . VAL B 1 272 ? 11.603 26.134 6.875 1.00 18.90 272 VAL B C 1
ATOM 3713 O O . VAL B 1 272 ? 12.742 26.490 7.175 1.00 19.02 272 VAL B O 1
ATOM 3717 N N . ARG B 1 273 ? 11.354 25.009 6.206 1.00 18.91 273 ARG B N 1
ATOM 3718 C CA . ARG B 1 273 ? 12.428 24.094 5.810 1.00 19.93 273 ARG B CA 1
ATOM 3719 C C . ARG B 1 273 ? 13.505 24.763 4.962 1.00 18.27 273 ARG B C 1
ATOM 3720 O O . ARG B 1 273 ? 14.703 24.578 5.193 1.00 17.46 273 ARG B O 1
ATOM 3728 N N . ALA B 1 274 ? 13.076 25.531 3.969 1.00 18.08 274 ALA B N 1
ATOM 3729 C CA . ALA B 1 274 ? 14.023 26.220 3.103 1.00 16.75 274 ALA B CA 1
ATOM 3730 C C . ALA B 1 274 ? 14.939 27.118 3.924 1.00 16.13 274 ALA B C 1
ATOM 3731 O O . ALA B 1 274 ? 16.148 27.168 3.682 1.00 16.39 274 ALA B O 1
ATOM 3733 N N . HIS B 1 275 ? 14.370 27.832 4.893 1.00 15.87 275 HIS B N 1
ATOM 3734 C CA . HIS B 1 275 ? 15.181 28.715 5.722 1.00 16.31 275 HIS B CA 1
ATOM 3735 C C . HIS B 1 275 ? 16.099 27.956 6.662 1.00 17.14 275 HIS B C 1
ATOM 3736 O O . HIS B 1 275 ? 17.230 28.377 6.897 1.00 16.70 275 HIS B O 1
ATOM 3743 N N . ARG B 1 276 ? 15.628 26.835 7.199 1.00 16.35 276 ARG B N 1
ATOM 3744 C CA . ARG B 1 276 ? 16.473 26.039 8.079 1.00 17.08 276 ARG B CA 1
ATOM 3745 C C . ARG B 1 276 ? 17.658 25.475 7.286 1.00 15.81 276 ARG B C 1
ATOM 3746 O O . ARG B 1 276 ? 18.790 25.452 7.782 1.00 16.65 276 ARG B O 1
ATOM 3754 N N . GLU B 1 277 ? 17.411 25.040 6.053 1.00 14.95 277 GLU B N 1
ATOM 3755 C CA . GLU B 1 277 ? 18.490 24.501 5.224 1.00 15.43 277 GLU B CA 1
ATOM 3756 C C . GLU B 1 277 ? 19.494 25.596 4.864 1.00 15.57 277 GLU B C 1
ATOM 3757 O O . GLU B 1 277 ? 20.706 25.401 4.974 1.00 15.34 277 GLU B O 1
ATOM 3763 N N . ALA B 1 278 ? 18.989 26.754 4.448 1.00 14.47 278 ALA B N 1
ATOM 3764 C CA . ALA B 1 278 ? 19.865 27.865 4.096 1.00 14.76 278 ALA B CA 1
ATOM 3765 C C . ALA B 1 278 ? 20.665 28.346 5.306 1.00 14.34 278 ALA B C 1
ATOM 3766 O O . ALA B 1 278 ? 21.855 28.647 5.193 1.00 15.11 278 ALA B O 1
ATOM 3768 N N . LEU B 1 279 ? 20.012 28.437 6.463 1.00 15.14 279 LEU B N 1
ATOM 3769 C CA . LEU B 1 279 ? 20.698 28.887 7.673 1.00 15.59 279 LEU B CA 1
ATOM 3770 C C . LEU B 1 279 ? 21.742 27.875 8.140 1.00 16.68 279 LEU B C 1
ATOM 3771 O O . LEU B 1 279 ? 22.762 28.252 8.717 1.00 15.94 279 LEU B O 1
ATOM 3776 N N . GLY B 1 280 ? 21.494 26.595 7.877 1.00 15.65 280 GLY B N 1
ATOM 3777 C CA . GLY B 1 280 ? 22.447 25.573 8.277 1.00 16.62 280 GLY B CA 1
ATOM 3778 C C . GLY B 1 280 ? 23.788 25.863 7.633 1.00 16.53 280 GLY B C 1
ATOM 3779 O O . GLY B 1 280 ? 24.850 25.707 8.247 1.00 17.56 280 GLY B O 1
ATOM 3780 N N . VAL B 1 281 ? 23.733 26.289 6.378 1.00 15.39 281 VAL B N 1
ATOM 3781 C CA . VAL B 1 281 ? 24.929 26.635 5.635 1.00 14.59 281 VAL B CA 1
ATOM 3782 C C . VAL B 1 281 ? 25.449 28.006 6.070 1.00 16.08 281 VAL B C 1
ATOM 3783 O O . VAL B 1 281 ? 26.603 28.150 6.463 1.00 15.65 281 VAL B O 1
ATOM 3787 N N . TRP B 1 282 ? 24.587 29.016 6.012 1.00 15.34 282 TRP B N 1
ATOM 3788 C CA . TRP B 1 282 ? 25.007 30.368 6.345 1.00 15.83 282 TRP B CA 1
ATOM 3789 C C . TRP B 1 282 ? 25.638 30.542 7.717 1.00 15.71 282 TRP B C 1
ATOM 3790 O O . TRP B 1 282 ? 26.704 31.144 7.839 1.00 16.70 282 TRP B O 1
ATOM 3801 N N . GLU B 1 283 ? 24.997 30.003 8.746 1.00 15.65 283 GLU B N 1
ATOM 3802 C CA . GLU B 1 283 ? 25.522 30.167 10.095 1.00 18.04 283 GLU B CA 1
ATOM 3803 C C . GLU B 1 283 ? 26.832 29.433 10.337 1.00 18.54 283 GLU B C 1
ATOM 3804 O O . GLU B 1 283 ? 27.564 29.759 11.268 1.00 20.78 283 GLU B O 1
ATOM 3810 N N . ALA B 1 284 ? 27.145 28.459 9.490 1.00 18.96 284 ALA B N 1
ATOM 3811 C CA . ALA B 1 284 ? 28.403 27.735 9.633 1.00 19.51 284 ALA B CA 1
ATOM 3812 C C . ALA B 1 284 ? 29.533 28.513 8.957 1.00 21.65 284 ALA B C 1
ATOM 3813 O O . ALA B 1 284 ? 30.704 28.352 9.303 1.00 22.97 284 ALA B O 1
ATOM 3815 N N . LEU B 1 285 ? 29.175 29.375 8.011 1.00 21.95 285 LEU B N 1
ATOM 3816 C CA . LEU B 1 285 ? 30.164 30.153 7.263 1.00 23.46 285 LEU B CA 1
ATOM 3817 C C . LEU B 1 285 ? 30.420 31.551 7.803 1.00 26.91 285 LEU B C 1
ATOM 3818 O O . LEU B 1 285 ? 31.566 31.992 7.882 1.00 27.69 285 LEU B O 1
ATOM 3823 N N . TYR B 1 286 ? 29.355 32.262 8.153 1.00 28.75 286 TYR B N 1
ATOM 3824 C CA . TYR B 1 286 ? 29.507 33.614 8.668 1.00 32.86 286 TYR B CA 1
ATOM 3825 C C . TYR B 1 286 ? 29.869 33.566 10.150 1.00 34.88 286 TYR B C 1
ATOM 3826 O O . TYR B 1 286 ? 29.833 32.458 10.726 1.00 37.11 286 TYR B O 1
#